Protein AF-A0A0D2ZSP5-F1 (afdb_monomer_lite)

pLDDT: mean 70.82, std 18.37, range [24.28, 92.25]

Foldseek 3Di:
DDDDDDDDDDDDDPPDPPDPPPFPQPFAAWDDDPVCLCVVLCVQAVPVFFADDKDWDWDDPDPFKIKIKIWDFFFDFDDDPDPPDGDRDGDIKIKIWIWGDDPQKTWIWIAIPQRWIWIWIWGNPDPFKIKIKIWIDDPDPPPTKIKIKIWGTDRFKIWIWIAMPQRKTKIKIWGDRGNFKIKIKMWIARNNVRDIKIKIKIWGDDPFKIWIWMDMPQQWTKIKIWGRPDPFKIKIWIWIARRVVRDIKIKIWMWGHDPFKIKIWMQIPQQKIKIWIWGHPDDRDIDIDIDIDRPPPVPPPDPDPPPDPDPPDDDDPVLVVLLVVLLVVLLVLLLLLLLLLLLLLLLCLLALVLSLVLVVCLLVVLPDDCPQLSSVLSVVLVLVSCVPQRVVPPRPHDPPDPDPSSVLSVVCSVLSSVLSVLSSVSLVCSVVVHDDDVVSVVVSVVSSVVSVVSSVVCVVVSVVSPDDSVVSSVVSSVSSVVSPDPDDDDPDDDPVSVCVSCVVVVVVVVVVVVVVVVVVVPDDD

Secondary structure (DSSP, 8-state):
------------------------TTSPPPPPPGGGTTHHHHHHH-----SSEEEEEEEEEETTEEEEEEEEEEEEEE--SSTT--EEEEEEEEEEEEEEEETTEEEEEEEETTS-EEEEEEEEEETTEEEEEEEEE-SSTT--EEEEEEEEE-SSEEEEEEEETTTEEEEEEEEEEETTEEEEEEEEEETTTTEEEEEEEEEEEETTEEEEEEEETTSEEEEEEEEEEETTEEEEEEEEEETTTTEEEEEEEEEEE-SSEEEEEEEETTSEEEEEEEEEEETTEEEEEEEEEE-----TTS--------------HHHHHHHHHHHHHHHHHHHHHHHHHHHHHHHTTT-HHHHHHHHHHHHHHS-S-TT-HHHHHHHHHHHHHIIIIIGGG-----TT---HHHHHHHHHHHHHHHHHHHHHHHHHHHHTTPPPPHHHHHHHHHHHHHHHHHHHTTHHHHHHTT--HHHHHHHHHHHHHTTT-TT----PPPHHHHHHHHHHHHHHHHHHHHHHHHHHTS---

InterPro domains:
  IPR009568 Protein of unknown function DUF1184 [PF06683] (299-496)
  IPR023614 Porin domain superfamily [G3DSA:2.40.160.10] (19-296)
  IPR027246 Eukaryotic porin/Tom40 [PF01459] (30-293)
  IPR037930 Tom40 [PTHR10802] (17-294)
  IPR037930 Tom40 [cd07305] (28-293)

Sequence (525 aa):
MADLFPPLVTAQIDDKPKVDEKVDYSNLPCPVPYDELHREAYMSLKTDNFEGFRFDFTKGLNQKFALCHSVMMGPTEVPSQSPDTTIKIPTAHYEFGANYADPKLMLVGRVMTDGRTSARVRADLTDKLMMKANAQITNEPHMSSAMFHFDYMGSDYRAQLQFGNSALIGANYIQSVTPRLSLGGEVFWAGGPRKSGIGYAARYETDKMVASGQVASTGLVLMNYVQKVSDKVSLATDFMYNVFSREAVASVGYDYMLRQARVRGKIDSNGVASALLEERLSMGLNFLISAEMTDRVIRHTKRLPQSRCSPFTNGTTDDVSKEKEQKEEAVRLGVELSLFMAEAMFILSDDRRSMTYFCFLTLFKTKMDRRGPAVRRLYRVIQHVYATYIKPKNLVYIDGGKSTQSKLMGTFRQDFVSAIRGLAHIVSTLEIGCLVKPSVFEQYNRELKKLEENLGSVKDVSESFGFAREAIESEILPLWKSLFETNSQVIKLDKTINSELLRPLLNELNKEICARSLASLVIKP

Organism: NCBI:txid109376

Structure (mmCIF, N/CA/C/O backbone):
data_AF-A0A0D2ZSP5-F1
#
_entry.id   AF-A0A0D2ZSP5-F1
#
loop_
_atom_site.group_PDB
_atom_site.id
_atom_site.type_symbol
_atom_site.label_atom_id
_atom_site.label_alt_id
_atom_site.label_comp_id
_atom_site.label_asym_id
_atom_site.label_entity_id
_atom_site.label_seq_id
_atom_site.pdbx_PDB_ins_code
_atom_site.Cartn_x
_atom_site.Cartn_y
_atom_site.Cartn_z
_atom_site.occupancy
_atom_site.B_iso_or_equiv
_atom_site.auth_seq_id
_atom_site.auth_comp_id
_atom_site.auth_asym_id
_atom_site.auth_atom_id
_atom_site.pdbx_PDB_model_num
ATOM 1 N N . MET A 1 1 ? -44.692 -51.203 0.021 1.00 36.28 1 MET A N 1
ATOM 2 C CA . MET A 1 1 ? -43.222 -51.049 0.056 1.00 36.28 1 MET A CA 1
ATOM 3 C C . MET A 1 1 ? -42.798 -50.735 -1.372 1.00 36.28 1 MET A C 1
ATOM 5 O O . MET A 1 1 ? -42.810 -51.644 -2.185 1.00 36.28 1 MET A O 1
ATOM 9 N N . ALA A 1 2 ? -42.887 -49.458 -1.759 1.00 33.12 2 ALA A N 1
ATOM 10 C CA . ALA A 1 2 ? -41.785 -48.473 -1.769 1.00 33.12 2 ALA A CA 1
ATOM 11 C C . ALA A 1 2 ? -40.859 -48.731 -2.982 1.00 33.12 2 ALA A C 1
ATOM 13 O O . ALA A 1 2 ? -40.043 -49.644 -2.933 1.00 33.12 2 ALA A O 1
ATOM 14 N N . ASP A 1 3 ? -41.234 -48.226 -4.165 1.00 29.17 3 ASP A N 1
ATOM 15 C CA . ASP A 1 3 ? -40.850 -46.925 -4.791 1.00 29.17 3 ASP A CA 1
ATOM 16 C C . ASP A 1 3 ? -39.635 -47.120 -5.732 1.00 29.17 3 ASP A C 1
ATOM 18 O O . ASP A 1 3 ? -38.518 -47.300 -5.264 1.00 29.17 3 ASP A O 1
ATOM 22 N N . LEU A 1 4 ? -39.796 -47.413 -7.036 1.00 31.67 4 LEU A N 1
ATOM 23 C CA . LEU A 1 4 ? -40.111 -46.546 -8.203 1.00 31.67 4 LEU A CA 1
ATOM 24 C C . LEU A 1 4 ? -39.096 -45.403 -8.470 1.00 31.67 4 LEU A C 1
ATOM 26 O O . LEU A 1 4 ? -39.174 -44.326 -7.893 1.00 31.67 4 LEU A O 1
ATOM 30 N N . PHE A 1 5 ? -38.178 -45.637 -9.418 1.00 28.05 5 PHE A N 1
ATOM 31 C CA . PHE A 1 5 ? -37.415 -44.625 -10.187 1.00 28.05 5 PHE A CA 1
ATOM 32 C C . PHE A 1 5 ? -38.264 -44.086 -11.374 1.00 28.05 5 PHE A C 1
ATOM 34 O O . PHE A 1 5 ? -39.188 -44.796 -11.775 1.00 28.05 5 PHE A O 1
ATOM 41 N N . PRO A 1 6 ? -37.815 -43.078 -12.167 1.00 42.97 6 PRO A N 1
ATOM 42 C CA . PRO A 1 6 ? -37.436 -41.657 -11.952 1.00 42.97 6 PRO A CA 1
ATOM 43 C C . PRO A 1 6 ? -38.367 -40.724 -12.828 1.00 42.97 6 PRO A C 1
ATOM 45 O O . PRO A 1 6 ? -39.347 -41.273 -13.334 1.00 42.97 6 PRO A O 1
ATOM 48 N N . PRO A 1 7 ? -38.195 -39.379 -13.051 1.00 33.91 7 PRO A N 1
ATOM 49 C CA . PRO A 1 7 ? -37.101 -38.745 -13.833 1.00 33.91 7 PRO A CA 1
ATOM 50 C C . PRO A 1 7 ? -36.731 -37.277 -13.444 1.00 33.91 7 PRO A C 1
ATOM 52 O O . PRO A 1 7 ? -37.321 -36.663 -12.559 1.00 33.91 7 PRO A O 1
ATOM 55 N N . LEU A 1 8 ? -35.733 -36.705 -14.141 1.00 40.09 8 LEU A N 1
ATOM 56 C CA . LEU A 1 8 ? -35.372 -35.276 -14.115 1.00 40.09 8 LEU A CA 1
ATOM 57 C C . LEU A 1 8 ? -36.577 -34.366 -14.420 1.00 40.09 8 LEU A C 1
ATOM 59 O O . LEU A 1 8 ? -37.169 -34.486 -15.492 1.00 40.09 8 LEU A O 1
ATOM 63 N N . VAL A 1 9 ? -36.832 -33.376 -13.556 1.00 28.81 9 VAL A N 1
ATOM 64 C CA . VAL A 1 9 ? -37.633 -32.184 -13.878 1.00 28.81 9 VAL A CA 1
ATOM 65 C C . VAL A 1 9 ? -36.973 -30.938 -13.282 1.00 28.81 9 VAL A C 1
ATOM 67 O O . VAL A 1 9 ? -36.597 -30.888 -12.114 1.00 28.81 9 VAL A O 1
ATOM 70 N N . THR A 1 10 ? -36.830 -29.943 -14.148 1.00 30.73 10 THR A N 1
ATOM 71 C CA . THR A 1 10 ? -36.528 -28.532 -13.910 1.00 30.73 10 THR A CA 1
ATOM 72 C C . THR A 1 10 ? -37.275 -27.950 -12.704 1.00 30.73 10 THR A C 1
ATOM 74 O O . THR A 1 10 ? -38.494 -27.795 -12.744 1.00 30.73 10 THR A O 1
ATOM 77 N N . ALA A 1 11 ? -36.548 -27.560 -11.653 1.00 30.00 11 ALA A N 1
ATOM 78 C CA . ALA A 1 11 ? -37.108 -26.776 -10.555 1.00 30.00 11 ALA A CA 1
ATOM 79 C C . ALA A 1 11 ? -37.061 -25.287 -10.910 1.00 30.00 11 ALA A C 1
ATOM 81 O O . ALA A 1 11 ? -36.000 -24.711 -11.157 1.00 30.00 11 ALA A O 1
ATOM 82 N N . GLN A 1 12 ? -38.255 -24.716 -10.990 1.00 27.61 12 GLN A N 1
ATOM 83 C CA . GLN A 1 12 ? -38.526 -23.329 -11.299 1.00 27.61 12 GLN A CA 1
ATOM 84 C C . GLN A 1 12 ? -37.998 -22.378 -10.222 1.00 27.61 12 GLN A C 1
ATOM 86 O O . GLN A 1 12 ? -37.874 -22.723 -9.048 1.00 27.61 12 GLN A O 1
ATOM 91 N N . ILE A 1 13 ? -37.704 -21.166 -10.681 1.00 33.91 13 ILE A N 1
ATOM 92 C CA . ILE A 1 13 ? -37.432 -19.971 -9.893 1.00 33.91 13 ILE A CA 1
ATOM 93 C C . ILE A 1 13 ? -38.677 -19.685 -9.049 1.00 33.91 13 ILE A C 1
ATOM 95 O O . ILE A 1 13 ? -39.696 -19.245 -9.573 1.00 33.91 13 ILE A O 1
ATOM 99 N N . ASP A 1 14 ? -38.591 -19.978 -7.755 1.00 27.77 14 ASP A N 1
ATOM 100 C CA . ASP A 1 14 ? -39.611 -19.634 -6.769 1.00 27.77 14 ASP A CA 1
ATOM 101 C C . ASP A 1 14 ? -39.258 -18.243 -6.207 1.00 27.77 14 ASP A C 1
ATOM 103 O O . ASP A 1 14 ? -38.556 -18.097 -5.202 1.00 27.77 14 ASP A O 1
ATOM 107 N N . ASP A 1 15 ? -39.690 -17.204 -6.928 1.00 34.50 15 ASP A N 1
ATOM 108 C CA . ASP A 1 15 ? -39.727 -15.817 -6.458 1.00 34.50 15 ASP A CA 1
ATOM 109 C C . ASP A 1 15 ? -40.765 -15.713 -5.328 1.00 34.50 15 ASP A C 1
ATOM 111 O O . ASP A 1 15 ? -41.948 -15.442 -5.543 1.00 34.50 15 ASP A O 1
ATOM 115 N N . LYS A 1 16 ? -40.321 -15.933 -4.086 1.00 29.11 16 LYS A N 1
ATOM 116 C CA . LYS A 1 16 ? -41.028 -15.453 -2.893 1.00 29.11 16 LYS A CA 1
ATOM 117 C C . LYS A 1 16 ? -40.314 -14.213 -2.358 1.00 29.11 16 LYS A C 1
ATOM 119 O O . LYS A 1 16 ? -39.127 -14.302 -2.030 1.00 29.11 16 LYS A O 1
ATOM 124 N N . PRO A 1 17 ? -41.004 -13.064 -2.223 1.00 30.95 17 PRO A N 1
ATOM 125 C CA . PRO A 1 17 ? -40.423 -11.894 -1.586 1.00 30.95 17 PRO A CA 1
ATOM 126 C C . PRO A 1 17 ? -40.100 -12.270 -0.139 1.00 30.95 17 PRO A C 1
ATOM 128 O O . PRO A 1 17 ? -40.965 -12.761 0.589 1.00 30.95 17 PRO A O 1
ATOM 131 N N . LYS A 1 18 ? -38.839 -12.086 0.266 1.00 34.25 18 LYS A N 1
ATOM 132 C CA . LYS A 1 18 ? -38.437 -12.178 1.672 1.00 34.25 18 LYS A CA 1
ATOM 133 C C . LYS A 1 18 ? -39.264 -11.153 2.440 1.00 34.25 18 LYS A C 1
ATOM 135 O O . LYS A 1 18 ? -38.997 -9.962 2.356 1.00 34.25 18 LYS A O 1
ATOM 140 N N . VAL A 1 19 ? -40.296 -11.646 3.117 1.00 33.34 19 VAL A N 1
ATOM 141 C CA . VAL A 1 19 ? -41.066 -10.917 4.119 1.00 33.34 19 VAL A CA 1
ATOM 142 C C . VAL A 1 19 ? -40.062 -10.317 5.094 1.00 33.34 19 VAL A C 1
ATOM 144 O O . VAL A 1 19 ? -39.228 -11.048 5.629 1.00 33.34 19 VAL A O 1
ATOM 147 N N . ASP A 1 20 ? -40.115 -8.996 5.253 1.00 42.25 20 ASP A N 1
ATOM 148 C CA . ASP A 1 20 ? -39.301 -8.233 6.189 1.00 42.25 20 ASP A CA 1
ATOM 149 C C . ASP A 1 20 ? -39.446 -8.826 7.594 1.00 42.25 20 ASP A C 1
ATOM 151 O O . ASP A 1 20 ? -40.430 -8.601 8.303 1.00 42.25 20 ASP A O 1
ATOM 155 N N . GLU A 1 21 ? -38.459 -9.628 7.988 1.00 41.91 21 GLU A N 1
ATOM 156 C CA . GLU A 1 21 ? -38.293 -10.077 9.358 1.00 41.91 21 GLU A CA 1
ATOM 157 C C . GLU A 1 21 ? -38.084 -8.810 10.191 1.00 41.91 21 GLU A C 1
ATOM 159 O O . GLU A 1 21 ? -37.123 -8.065 9.984 1.00 41.91 21 GLU A O 1
ATOM 164 N N . LYS A 1 22 ? -39.055 -8.501 11.056 1.00 41.12 22 LYS A N 1
ATOM 165 C CA . LYS A 1 22 ? -39.057 -7.315 11.911 1.00 41.12 22 LYS A CA 1
ATOM 166 C C . LYS A 1 22 ? -37.753 -7.308 12.704 1.00 41.12 22 LYS A C 1
ATOM 168 O O . LYS A 1 22 ? -37.600 -8.087 13.638 1.00 41.12 22 LYS A O 1
ATOM 173 N N . VAL A 1 23 ? -36.818 -6.465 12.274 1.00 48.53 23 VAL A N 1
ATOM 174 C CA . VAL A 1 23 ? -35.467 -6.377 12.824 1.00 48.53 23 VAL A CA 1
ATOM 175 C C . VAL A 1 23 ? -35.567 -6.183 14.333 1.00 48.53 23 VAL A C 1
ATOM 177 O O . VAL A 1 23 ? -36.118 -5.181 14.794 1.00 48.53 23 VAL A O 1
ATOM 180 N N . ASP A 1 24 ? -35.064 -7.147 15.101 1.00 50.94 24 ASP A N 1
ATOM 181 C CA . ASP A 1 24 ? -34.959 -7.000 16.547 1.00 50.94 24 ASP A CA 1
ATOM 182 C C . ASP A 1 24 ? -33.789 -6.058 16.848 1.00 50.94 24 ASP A C 1
ATOM 184 O O . ASP A 1 24 ? -32.620 -6.444 16.841 1.00 50.94 24 ASP A O 1
ATOM 188 N N . TYR A 1 25 ? -34.114 -4.783 17.063 1.00 56.56 25 TYR A N 1
ATOM 189 C CA . TYR A 1 25 ? -33.151 -3.725 17.384 1.00 56.56 25 TYR A CA 1
ATOM 190 C C . TYR A 1 25 ? -32.415 -3.953 18.716 1.00 56.56 25 TYR A C 1
ATOM 192 O O . TYR A 1 25 ? -31.503 -3.196 19.036 1.00 56.56 25 TYR A O 1
ATOM 200 N N . SER A 1 26 ? -32.809 -4.972 19.488 1.00 54.91 26 SER A N 1
ATOM 201 C CA . SER A 1 26 ? -32.257 -5.291 20.808 1.00 54.91 26 SER A CA 1
ATOM 202 C C . SER A 1 26 ? -31.125 -6.324 20.766 1.00 54.91 26 SER A C 1
ATOM 204 O O . SER A 1 26 ? -30.553 -6.629 21.810 1.00 54.91 26 SER A O 1
ATOM 206 N N . ASN A 1 27 ? -30.841 -6.914 19.599 1.00 58.00 27 ASN A N 1
ATOM 207 C CA . ASN A 1 27 ? -29.844 -7.976 19.459 1.00 58.00 27 ASN A CA 1
ATOM 208 C C . ASN A 1 27 ? -29.066 -7.822 18.145 1.00 58.00 27 ASN A C 1
ATOM 210 O O . ASN A 1 27 ? -29.133 -8.662 17.242 1.00 58.00 27 ASN A O 1
ATOM 214 N N . LEU A 1 28 ? -28.373 -6.691 18.007 1.00 67.81 28 LEU A N 1
ATOM 215 C CA . LEU A 1 28 ? -27.575 -6.397 16.825 1.00 67.81 28 LEU A CA 1
ATOM 216 C C . LEU A 1 28 ? -26.165 -6.980 16.991 1.00 67.81 28 LEU A C 1
ATOM 218 O O . LEU A 1 28 ? -25.606 -6.978 18.087 1.00 67.81 28 LEU A O 1
ATOM 222 N N . PRO A 1 29 ? -25.546 -7.488 15.912 1.00 67.88 29 PRO A N 1
ATOM 223 C CA . PRO A 1 29 ? -24.182 -7.983 15.994 1.00 67.88 29 PRO A CA 1
ATOM 224 C C . PRO A 1 29 ? -23.231 -6.841 16.369 1.00 67.88 29 PRO A C 1
ATOM 226 O O . PRO A 1 29 ? -23.340 -5.725 15.847 1.00 67.88 29 PRO A O 1
ATOM 229 N N . CYS A 1 30 ? -22.272 -7.131 17.252 1.00 63.00 30 CYS A N 1
ATOM 230 C CA . CYS A 1 30 ? -21.290 -6.142 17.676 1.00 63.00 30 CYS A CA 1
ATOM 231 C C . CYS A 1 30 ? -20.516 -5.598 16.460 1.00 63.00 30 CYS A C 1
ATOM 233 O O . CYS A 1 30 ? -19.915 -6.389 15.723 1.00 63.00 30 CYS A O 1
ATOM 235 N N . PRO A 1 31 ? -20.447 -4.270 16.272 1.00 69.62 31 PRO A N 1
ATOM 236 C CA . PRO A 1 31 ? -19.745 -3.686 15.136 1.00 69.62 31 PRO A CA 1
ATOM 237 C C . PRO A 1 31 ? -18.224 -3.907 15.214 1.00 69.62 31 PRO A C 1
ATOM 239 O O . PRO A 1 31 ? -17.638 -4.054 16.289 1.00 69.62 31 PRO A O 1
ATOM 242 N N . VAL A 1 32 ? -17.563 -3.890 14.054 1.00 74.12 32 VAL A N 1
ATOM 243 C CA . VAL A 1 32 ? -16.093 -3.870 13.914 1.00 74.12 32 VAL A CA 1
ATOM 244 C C . VAL A 1 32 ? -15.526 -2.636 14.646 1.00 74.12 32 VAL A C 1
ATOM 246 O O . VAL A 1 32 ? -16.194 -1.601 14.674 1.00 74.12 32 VAL A O 1
ATOM 249 N N . PRO A 1 33 ? -14.343 -2.713 15.300 1.00 66.50 33 PRO A N 1
ATOM 250 C CA . PRO A 1 33 ? -13.791 -1.548 15.986 1.00 66.50 33 PRO A CA 1
ATOM 251 C C . PRO A 1 33 ? -13.540 -0.405 14.997 1.00 66.50 33 PRO A C 1
ATOM 253 O O . PRO A 1 33 ? -13.228 -0.649 13.832 1.00 66.50 33 PRO A O 1
ATOM 256 N N . TYR A 1 34 ? -13.642 0.836 15.476 1.00 65.06 34 TYR A N 1
ATOM 257 C CA . TYR A 1 34 ? -13.531 2.037 14.643 1.00 65.06 34 TYR A CA 1
ATOM 258 C C . TYR A 1 34 ? -12.224 2.076 13.827 1.00 65.06 34 TYR A C 1
ATOM 260 O O . TYR A 1 34 ? -12.256 2.318 12.625 1.00 65.06 34 TYR A O 1
ATOM 268 N N . ASP A 1 35 ? -11.092 1.715 14.440 1.00 67.00 35 ASP A N 1
ATOM 269 C CA . ASP A 1 35 ? -9.782 1.644 13.768 1.00 67.00 35 ASP A CA 1
ATOM 270 C C . ASP A 1 35 ? -9.728 0.614 12.625 1.00 67.00 35 ASP A C 1
ATOM 272 O O . ASP A 1 35 ? -8.896 0.702 11.722 1.00 67.00 35 ASP A O 1
ATOM 276 N N . GLU A 1 36 ? -10.598 -0.395 12.658 1.00 70.62 36 GLU A N 1
ATOM 277 C CA . GLU A 1 36 ? -10.650 -1.450 11.649 1.00 70.62 36 GLU A CA 1
ATOM 278 C C . GLU A 1 36 ? -11.743 -1.212 10.602 1.00 70.62 36 GLU A C 1
ATOM 280 O O . GLU A 1 36 ? -11.944 -2.053 9.724 1.00 70.62 36 GLU A O 1
ATOM 285 N N . LEU A 1 37 ? -12.405 -0.051 10.630 1.00 72.00 37 LEU A N 1
ATOM 286 C CA . LEU A 1 37 ? -13.427 0.325 9.657 1.00 72.00 37 LEU A CA 1
ATOM 287 C C . LEU A 1 37 ? -12.932 0.165 8.217 1.00 72.00 37 LEU A C 1
ATOM 289 O O . LEU A 1 37 ? -13.625 -0.408 7.378 1.00 72.00 37 LEU A O 1
ATOM 293 N N . HIS A 1 38 ? -11.707 0.623 7.967 1.00 74.50 38 HIS A N 1
ATOM 294 C CA . HIS A 1 38 ? -11.054 0.564 6.661 1.00 74.50 38 HIS A CA 1
ATOM 295 C C . HIS A 1 38 ? -10.126 -0.637 6.519 1.00 74.50 38 HIS A C 1
ATOM 297 O O . HIS A 1 38 ? -9.489 -0.784 5.483 1.00 74.50 38 HIS A O 1
ATOM 303 N N . ARG A 1 39 ? -10.028 -1.516 7.527 1.00 75.69 39 ARG A N 1
ATOM 304 C CA . ARG A 1 39 ? -9.076 -2.637 7.528 1.00 75.69 39 ARG A CA 1
ATOM 305 C C . ARG A 1 39 ? -9.278 -3.550 6.331 1.00 75.69 39 ARG A C 1
ATOM 307 O O . ARG A 1 39 ? -8.298 -4.020 5.781 1.00 75.69 39 ARG A O 1
ATOM 314 N N . GLU A 1 40 ? -10.507 -3.815 5.914 1.00 71.31 40 GLU A N 1
ATOM 315 C CA . GLU A 1 40 ? -10.770 -4.719 4.787 1.00 71.31 40 GLU A CA 1
ATOM 316 C C . GLU A 1 40 ? -10.335 -4.127 3.448 1.00 71.31 40 GLU A C 1
ATOM 318 O O . GLU A 1 40 ? -9.673 -4.805 2.656 1.00 71.31 40 GLU A O 1
ATOM 323 N N . ALA A 1 41 ? -10.639 -2.845 3.233 1.00 66.62 41 ALA A N 1
ATOM 324 C CA . ALA A 1 41 ? -10.154 -2.105 2.078 1.00 66.62 41 ALA A CA 1
ATOM 325 C C . ALA A 1 41 ? -8.627 -2.017 2.122 1.00 66.62 41 ALA A C 1
ATOM 327 O O . ALA A 1 41 ? -7.957 -2.433 1.185 1.00 66.62 41 ALA A O 1
ATOM 328 N N . TYR A 1 42 ? -8.056 -1.621 3.257 1.00 74.50 42 TYR A N 1
ATOM 329 C CA . TYR A 1 42 ? -6.617 -1.491 3.446 1.00 74.50 42 TYR A CA 1
ATOM 330 C C . TYR A 1 42 ? -5.866 -2.826 3.331 1.00 74.50 42 TYR A C 1
ATOM 332 O O . TYR A 1 42 ? -4.784 -2.866 2.769 1.00 74.50 42 TYR A O 1
ATOM 340 N N . MET A 1 43 ? -6.425 -3.947 3.786 1.00 66.38 43 MET A N 1
ATOM 341 C CA . MET A 1 43 ? -5.814 -5.277 3.626 1.00 66.38 43 MET A CA 1
ATOM 342 C C . MET A 1 43 ? -5.829 -5.755 2.169 1.00 66.38 43 MET A C 1
ATOM 344 O O . MET A 1 43 ? -4.987 -6.572 1.797 1.00 66.38 43 MET A O 1
ATOM 348 N N . SER A 1 44 ? -6.772 -5.260 1.363 1.00 63.75 44 SER A N 1
ATOM 349 C CA . SER A 1 44 ? -6.877 -5.580 -0.066 1.00 63.75 44 SER A CA 1
ATOM 350 C C . SER A 1 44 ? -6.036 -4.627 -0.927 1.00 63.75 44 SER A C 1
ATOM 352 O O . SER A 1 44 ? -5.407 -5.055 -1.889 1.00 63.75 44 SER A O 1
ATOM 354 N N . LEU A 1 45 ? -5.994 -3.340 -0.563 1.00 63.06 45 LEU A N 1
ATOM 355 C CA . LEU A 1 45 ? -5.349 -2.262 -1.319 1.00 63.06 45 LEU A CA 1
ATOM 356 C C . LEU A 1 45 ? -3.917 -1.966 -0.877 1.00 63.06 45 LEU A C 1
ATOM 358 O O . LEU A 1 45 ? -3.115 -1.536 -1.708 1.00 63.06 45 LEU A O 1
ATOM 362 N N . LYS A 1 46 ? -3.555 -2.161 0.400 1.00 64.44 46 LYS A N 1
ATOM 363 C CA . LYS A 1 46 ? -2.186 -1.914 0.856 1.00 64.44 46 LYS A CA 1
ATOM 364 C C . LYS A 1 46 ? -1.280 -3.006 0.309 1.00 64.44 46 LYS A C 1
ATOM 366 O O . LYS A 1 46 ? -1.057 -4.068 0.891 1.00 64.44 46 LYS A O 1
ATOM 371 N N . THR A 1 47 ? -0.754 -2.696 -0.858 1.00 59.53 47 THR A N 1
ATOM 372 C CA . THR A 1 47 ? 0.383 -3.372 -1.435 1.00 59.53 47 THR A CA 1
ATOM 373 C C . THR A 1 47 ? 1.557 -2.896 -0.582 1.00 59.53 47 THR A C 1
ATOM 375 O O . THR A 1 47 ? 1.933 -1.728 -0.650 1.00 59.53 47 THR A O 1
ATOM 378 N N . ASP A 1 48 ? 1.995 -3.723 0.373 1.00 67.88 48 ASP A N 1
ATOM 379 C CA . ASP A 1 48 ? 3.110 -3.415 1.283 1.00 67.88 48 ASP A CA 1
ATOM 380 C C . ASP A 1 48 ? 4.407 -3.498 0.459 1.00 67.88 48 ASP A C 1
ATOM 382 O O . ASP A 1 48 ? 5.185 -4.450 0.553 1.00 67.88 48 ASP A O 1
ATOM 386 N N . ASN A 1 49 ? 4.546 -2.545 -0.465 1.00 72.62 49 ASN A N 1
ATOM 387 C CA . ASN A 1 49 ? 5.645 -2.462 -1.402 1.00 72.62 49 ASN A CA 1
ATOM 388 C C . ASN A 1 49 ? 6.927 -2.253 -0.614 1.00 72.62 49 ASN A C 1
ATOM 390 O O . ASN A 1 49 ? 6.986 -1.434 0.303 1.00 72.62 49 ASN A O 1
ATOM 394 N N . PHE A 1 50 ? 7.962 -2.982 -0.995 1.00 77.12 50 PHE A N 1
ATOM 395 C CA . PHE A 1 50 ? 9.290 -2.795 -0.442 1.00 77.12 50 PHE A CA 1
ATOM 396 C C . PHE A 1 50 ? 10.278 -2.590 -1.583 1.00 77.12 50 PHE A C 1
ATOM 398 O O . PHE A 1 50 ? 10.184 -3.226 -2.634 1.00 77.12 50 PHE A O 1
ATOM 405 N N . GLU A 1 51 ? 11.216 -1.676 -1.363 1.00 79.50 51 GLU A N 1
ATOM 406 C CA . GLU A 1 51 ? 12.353 -1.445 -2.245 1.00 79.50 51 GLU A CA 1
ATOM 407 C C . GLU A 1 51 ? 13.570 -2.160 -1.652 1.00 79.50 51 GLU A C 1
ATOM 409 O O . GLU A 1 51 ? 13.918 -1.957 -0.488 1.00 79.50 51 GLU A O 1
ATOM 414 N N . GLY A 1 52 ? 14.210 -3.010 -2.454 1.00 84.56 52 GLY A N 1
ATOM 415 C CA . GLY A 1 52 ? 15.377 -3.786 -2.045 1.00 84.56 52 GLY A CA 1
ATOM 416 C C . GLY A 1 52 ? 15.047 -5.214 -1.609 1.00 84.56 52 GLY A C 1
ATOM 417 O O . GLY A 1 52 ? 14.104 -5.831 -2.105 1.00 84.56 52 GLY A O 1
ATOM 418 N N . PHE A 1 53 ? 15.876 -5.775 -0.732 1.00 84.56 53 PHE A N 1
ATOM 419 C CA . PHE A 1 53 ? 15.801 -7.171 -0.312 1.00 84.56 53 PHE A CA 1
ATOM 420 C C . PHE A 1 53 ? 15.387 -7.274 1.155 1.00 84.56 53 PHE A C 1
ATOM 422 O O . PHE A 1 53 ? 16.042 -6.719 2.036 1.00 84.56 53 PHE A O 1
ATOM 429 N N . ARG A 1 54 ? 14.310 -8.015 1.424 1.00 86.50 54 ARG A N 1
ATOM 430 C CA . ARG A 1 54 ? 13.832 -8.312 2.774 1.00 86.50 54 ARG A CA 1
ATOM 431 C C . ARG A 1 54 ? 13.867 -9.813 3.009 1.00 86.50 54 ARG A C 1
ATOM 433 O O . ARG A 1 54 ? 13.298 -10.575 2.230 1.00 86.50 54 ARG A O 1
ATOM 440 N N . PHE A 1 55 ? 14.492 -10.221 4.102 1.00 88.81 55 PHE A N 1
ATOM 441 C CA . PHE A 1 55 ? 14.544 -11.606 4.535 1.00 88.81 55 PHE A CA 1
ATOM 442 C C . PHE A 1 55 ? 14.031 -11.726 5.967 1.00 88.81 55 PHE A C 1
ATOM 444 O O . PHE A 1 55 ? 14.698 -11.298 6.907 1.00 88.81 55 PHE A O 1
ATOM 451 N N . ASP A 1 56 ? 12.858 -12.339 6.116 1.00 88.88 56 ASP A N 1
ATOM 452 C CA . ASP A 1 56 ? 12.224 -12.574 7.409 1.00 88.88 56 ASP A CA 1
ATOM 453 C C . ASP A 1 56 ? 12.336 -14.057 7.775 1.00 88.88 56 ASP A C 1
ATOM 455 O O . ASP A 1 56 ? 11.734 -14.926 7.143 1.00 88.88 56 ASP A O 1
ATOM 459 N N . PHE A 1 57 ? 13.073 -14.355 8.838 1.00 89.00 57 PHE A N 1
ATOM 460 C CA . PHE A 1 57 ? 13.190 -15.684 9.414 1.00 89.00 57 PHE A CA 1
ATOM 461 C C . PHE A 1 57 ? 12.447 -15.745 10.747 1.00 89.00 57 PHE A C 1
ATOM 463 O O . PHE A 1 57 ? 12.874 -15.160 11.740 1.00 89.00 57 PHE A O 1
ATOM 470 N N . THR A 1 58 ? 11.333 -16.477 10.787 1.00 89.06 58 THR A N 1
ATOM 471 C CA . THR A 1 58 ? 10.569 -16.692 12.023 1.00 89.06 58 THR A CA 1
ATOM 472 C C . THR A 1 58 ? 10.735 -18.127 12.507 1.00 89.06 58 THR A C 1
ATOM 474 O O . THR A 1 58 ? 10.323 -19.069 11.834 1.00 89.06 58 THR A O 1
ATOM 477 N N . LYS A 1 59 ? 11.302 -18.302 13.702 1.00 89.75 59 LYS A N 1
ATOM 478 C CA . LYS A 1 59 ? 11.454 -19.593 14.372 1.00 89.75 59 LYS A CA 1
ATOM 479 C C . LYS A 1 59 ? 10.492 -19.687 15.552 1.00 89.75 59 LYS A C 1
ATOM 481 O O . LYS A 1 59 ? 10.666 -19.007 16.563 1.00 89.75 59 LYS A O 1
ATOM 486 N N . GLY A 1 60 ? 9.499 -20.566 15.443 1.00 88.88 60 GLY A N 1
ATOM 487 C CA . GLY A 1 60 ? 8.667 -20.966 16.578 1.00 88.88 60 GLY A CA 1
ATOM 488 C C . GLY A 1 60 ? 9.473 -21.847 17.529 1.00 88.88 60 GLY A C 1
ATOM 489 O O . GLY A 1 60 ? 9.881 -22.940 17.148 1.00 88.88 60 GLY A O 1
ATOM 490 N N . LEU A 1 61 ? 9.736 -21.369 18.744 1.00 84.44 61 LEU A N 1
ATOM 491 C CA . LEU A 1 61 ? 10.371 -22.174 19.794 1.00 84.44 61 LEU A CA 1
ATOM 492 C C . LEU A 1 61 ? 9.327 -22.966 20.577 1.00 84.44 61 LEU A C 1
ATOM 494 O O . LEU A 1 61 ? 9.565 -24.103 20.966 1.00 84.44 61 LEU A O 1
ATOM 498 N N . ASN A 1 62 ? 8.167 -22.353 20.797 1.00 87.25 62 ASN A N 1
ATOM 499 C CA . ASN A 1 62 ? 7.017 -22.969 21.435 1.00 87.25 62 ASN A CA 1
ATOM 500 C C . ASN A 1 62 ? 5.744 -22.522 20.701 1.00 87.25 62 ASN A C 1
ATOM 502 O O . ASN A 1 62 ? 5.765 -21.518 19.991 1.00 87.25 62 ASN A O 1
ATOM 506 N N . GLN A 1 63 ? 4.614 -23.202 20.903 1.00 83.31 63 GLN A N 1
ATOM 507 C CA . GLN A 1 63 ? 3.342 -22.840 20.259 1.00 83.31 63 GLN A CA 1
ATOM 508 C C . GLN A 1 63 ? 2.919 -21.390 20.558 1.00 83.31 63 GLN A C 1
ATOM 510 O O . GLN A 1 63 ? 2.262 -20.750 19.743 1.00 83.31 63 GLN A O 1
ATOM 515 N N . LYS A 1 64 ? 3.341 -20.868 21.715 1.00 87.31 64 LYS A N 1
ATOM 516 C CA . LYS A 1 64 ? 3.085 -19.495 22.161 1.00 87.31 64 LYS A CA 1
ATOM 517 C C . LYS A 1 64 ? 4.244 -18.534 21.919 1.00 87.31 64 LYS A C 1
ATOM 519 O O . LYS A 1 64 ? 4.061 -17.338 22.083 1.00 87.31 64 LYS A O 1
ATOM 524 N N . PHE A 1 65 ? 5.444 -19.015 21.593 1.00 89.44 65 PHE A N 1
ATOM 525 C CA . PHE A 1 65 ? 6.637 -18.167 21.535 1.00 89.44 65 PHE A CA 1
ATOM 526 C C . PHE A 1 65 ? 7.394 -18.349 20.224 1.00 89.44 65 PHE A C 1
ATOM 528 O O . PHE A 1 65 ? 7.884 -19.440 19.918 1.00 89.44 65 PHE A O 1
ATOM 535 N N . ALA A 1 66 ? 7.525 -17.258 19.475 1.00 89.00 66 ALA A N 1
ATOM 536 C CA . ALA A 1 66 ? 8.235 -17.211 18.209 1.00 89.00 66 ALA A CA 1
ATOM 537 C C . ALA A 1 66 ? 9.262 -16.078 18.204 1.00 89.00 66 ALA A C 1
ATOM 539 O O . ALA A 1 66 ? 8.965 -14.947 18.585 1.00 89.00 66 ALA A O 1
ATOM 540 N N . LEU A 1 67 ? 10.464 -16.385 17.730 1.00 91.81 67 LEU A N 1
ATOM 541 C CA . LEU A 1 67 ? 11.504 -15.401 17.457 1.00 91.81 67 LEU A CA 1
ATOM 542 C C . LEU A 1 67 ? 11.483 -15.050 15.974 1.00 91.81 67 LEU A C 1
ATOM 544 O O . LEU A 1 67 ? 11.338 -15.932 15.133 1.00 91.81 67 LEU A O 1
ATOM 548 N N . CYS A 1 68 ? 11.631 -13.774 15.658 1.00 89.19 68 CYS A N 1
ATOM 549 C CA . CYS A 1 68 ? 11.648 -13.237 14.308 1.00 89.19 68 CYS A CA 1
ATOM 550 C C . CYS A 1 68 ? 12.969 -12.503 14.083 1.00 89.19 68 CYS A C 1
ATOM 552 O O . CYS A 1 68 ? 13.343 -11.629 14.853 1.00 89.19 68 CYS A O 1
ATOM 554 N N . HIS A 1 69 ? 13.664 -12.845 13.013 1.00 91.25 69 HIS A N 1
ATOM 555 C CA . HIS A 1 69 ? 14.875 -12.192 12.548 1.00 91.25 69 HIS A CA 1
ATOM 556 C C . HIS A 1 69 ? 14.553 -11.598 11.181 1.00 91.25 69 HIS A C 1
ATOM 558 O O . HIS A 1 69 ? 14.342 -12.343 10.233 1.00 91.25 69 HIS A O 1
ATOM 564 N N . SER A 1 70 ? 14.458 -10.279 11.086 1.00 87.94 70 SER A N 1
ATOM 565 C CA . SER A 1 70 ? 14.159 -9.570 9.842 1.00 87.94 70 SER A CA 1
ATOM 566 C C . SER A 1 70 ? 15.404 -8.807 9.406 1.00 87.94 70 SER A C 1
ATOM 568 O O . SER A 1 70 ? 15.932 -7.980 10.145 1.00 87.94 70 SER A O 1
ATOM 570 N N . VAL A 1 71 ? 15.916 -9.120 8.221 1.00 88.94 71 VAL A N 1
ATOM 571 C CA . VAL A 1 71 ? 16.993 -8.373 7.569 1.00 88.94 71 VAL A CA 1
ATOM 572 C C . VAL A 1 71 ? 16.353 -7.568 6.451 1.00 88.94 71 VAL A C 1
ATOM 574 O O . VAL A 1 71 ? 15.841 -8.140 5.490 1.00 88.94 71 VAL A O 1
ATOM 577 N N . MET A 1 72 ? 16.389 -6.245 6.564 1.00 82.75 72 MET A N 1
ATOM 578 C CA . MET A 1 72 ? 15.895 -5.330 5.541 1.00 82.75 72 MET A CA 1
ATOM 579 C C . MET A 1 72 ? 17.069 -4.577 4.926 1.00 82.75 72 MET A C 1
ATOM 581 O O . MET A 1 72 ? 17.762 -3.817 5.598 1.00 82.75 72 MET A O 1
ATOM 585 N N . MET A 1 73 ? 17.286 -4.791 3.634 1.00 81.75 73 MET A N 1
ATOM 586 C CA . MET A 1 73 ? 18.233 -4.055 2.807 1.00 81.75 73 MET A CA 1
ATOM 587 C C . MET A 1 73 ? 17.434 -3.190 1.842 1.00 81.75 73 MET A C 1
ATOM 589 O O . MET A 1 73 ? 16.970 -3.681 0.817 1.00 81.75 73 MET A O 1
ATOM 593 N N . GLY A 1 74 ? 17.261 -1.915 2.172 1.00 72.25 74 GLY A N 1
ATOM 594 C CA . GLY A 1 74 ? 16.489 -0.977 1.363 1.00 72.25 74 GLY A CA 1
ATOM 595 C C . GLY A 1 74 ? 16.920 0.462 1.635 1.00 72.25 74 GLY A C 1
ATOM 596 O O . GLY A 1 74 ? 17.522 0.740 2.672 1.00 72.25 74 GLY A O 1
ATOM 597 N N . PRO A 1 75 ? 16.674 1.396 0.709 1.00 65.75 75 PRO A N 1
ATOM 598 C CA . PRO A 1 75 ? 16.955 2.796 0.971 1.00 65.75 75 PRO A CA 1
ATOM 599 C C . PRO A 1 75 ? 16.006 3.318 2.055 1.00 65.75 75 PRO A C 1
ATOM 601 O O . PRO A 1 75 ? 14.789 3.232 1.905 1.00 65.75 75 PRO A O 1
ATOM 604 N N . THR A 1 76 ? 16.544 3.888 3.133 1.00 61.34 76 THR A N 1
ATOM 605 C CA . THR A 1 76 ? 15.718 4.642 4.086 1.00 61.34 76 THR A CA 1
ATOM 606 C C . THR A 1 76 ? 15.618 6.081 3.604 1.00 61.34 76 THR A C 1
ATOM 608 O O . THR A 1 76 ? 16.632 6.758 3.417 1.00 61.34 76 THR A O 1
ATOM 611 N N . GLU A 1 77 ? 14.392 6.552 3.386 1.00 54.09 77 GLU A N 1
ATOM 612 C CA . GLU A 1 77 ? 14.135 7.945 3.036 1.00 54.09 77 GLU A CA 1
ATOM 613 C C . GLU A 1 77 ? 14.249 8.808 4.295 1.00 54.09 77 GLU A C 1
ATOM 615 O O . GLU A 1 77 ? 13.379 8.794 5.165 1.00 54.09 77 GLU A O 1
ATOM 620 N N . VAL A 1 78 ? 15.346 9.557 4.412 1.00 53.81 78 VAL A N 1
ATOM 621 C CA . VAL A 1 78 ? 15.454 10.605 5.432 1.00 53.81 78 VAL A CA 1
ATOM 622 C C . VAL A 1 78 ? 14.850 11.878 4.833 1.00 53.81 78 VAL A C 1
ATOM 624 O O . VAL A 1 78 ? 15.315 12.323 3.776 1.00 53.81 78 VAL A O 1
ATOM 627 N N . PRO A 1 79 ? 13.820 12.482 5.455 1.00 45.06 79 PRO A N 1
ATOM 628 C CA . PRO A 1 79 ? 13.257 13.729 4.957 1.00 45.06 79 PRO A CA 1
ATOM 629 C C . PRO A 1 79 ? 14.315 14.840 5.051 1.00 45.06 79 PRO A C 1
ATOM 631 O O . PRO A 1 79 ? 14.746 15.210 6.142 1.00 45.06 79 PRO A O 1
ATOM 634 N N . SER A 1 80 ? 14.759 15.366 3.904 1.00 37.25 80 SER A N 1
ATOM 635 C CA . SER A 1 80 ? 15.591 16.573 3.854 1.00 37.25 80 SER A CA 1
ATOM 636 C C . SER A 1 80 ? 14.706 17.822 3.950 1.00 37.25 80 SER A C 1
ATOM 638 O O . SER A 1 80 ? 13.522 17.787 3.622 1.00 37.25 80 SER A O 1
ATOM 640 N N . GLN A 1 81 ? 15.272 18.952 4.380 1.00 50.00 81 GLN A N 1
ATOM 641 C CA . GLN A 1 81 ? 14.567 20.233 4.573 1.00 50.00 81 GLN A CA 1
ATOM 642 C C . GLN A 1 81 ? 14.012 20.867 3.272 1.00 50.00 81 GLN A C 1
ATOM 644 O O . GLN A 1 81 ? 13.496 21.982 3.300 1.00 50.00 81 GLN A O 1
ATOM 649 N N . SER A 1 82 ? 14.091 20.170 2.135 1.00 40.41 82 SER A N 1
ATOM 650 C CA . SER A 1 82 ? 13.546 20.590 0.843 1.00 40.41 82 SER A CA 1
ATOM 651 C C . SER A 1 82 ? 12.595 19.514 0.293 1.00 40.41 82 SER A C 1
ATOM 653 O O . SER A 1 82 ? 12.993 18.350 0.234 1.00 40.41 82 SER A O 1
ATOM 655 N N . PRO A 1 83 ? 11.370 19.865 -0.148 1.00 51.31 83 PRO A N 1
ATOM 656 C CA . PRO A 1 83 ? 10.379 18.896 -0.634 1.00 51.31 83 PRO A CA 1
ATOM 657 C C . PRO A 1 83 ? 10.760 18.169 -1.941 1.00 51.31 83 PRO A C 1
ATOM 659 O O . PRO A 1 83 ? 10.044 17.252 -2.330 1.00 51.31 83 PRO A O 1
ATOM 662 N N . ASP A 1 84 ? 11.881 18.527 -2.584 1.00 41.81 84 ASP A N 1
ATOM 663 C CA . ASP A 1 84 ? 12.309 17.981 -3.884 1.00 41.81 84 ASP A CA 1
ATOM 664 C C . ASP A 1 84 ? 13.585 17.112 -3.842 1.00 41.81 84 ASP A C 1
ATOM 666 O O . ASP A 1 84 ? 13.985 16.575 -4.875 1.00 41.81 84 ASP A O 1
ATOM 670 N N . THR A 1 85 ? 14.224 16.915 -2.678 1.00 38.81 85 THR A N 1
ATOM 671 C CA . THR A 1 85 ? 15.447 16.088 -2.582 1.00 38.81 85 THR A CA 1
ATOM 672 C C . THR A 1 85 ? 15.303 15.016 -1.503 1.00 38.81 85 THR A C 1
ATOM 674 O O . THR A 1 85 ? 15.724 15.198 -0.359 1.00 38.81 85 THR A O 1
ATOM 677 N N . THR A 1 86 ? 14.693 13.879 -1.840 1.00 45.56 86 THR A N 1
ATOM 678 C CA . THR A 1 86 ? 14.728 12.686 -0.985 1.00 45.56 86 THR A CA 1
ATOM 679 C C . THR A 1 86 ? 16.097 12.018 -1.122 1.00 45.56 86 THR A C 1
ATOM 681 O O . THR A 1 86 ? 16.448 11.459 -2.161 1.00 45.56 86 THR A O 1
ATOM 684 N N . ILE A 1 87 ? 16.919 12.109 -0.073 1.00 52.69 87 ILE A N 1
ATOM 685 C CA . ILE A 1 87 ? 18.214 11.425 -0.028 1.00 52.69 87 ILE A CA 1
ATOM 686 C C . ILE A 1 87 ? 17.934 9.967 0.335 1.00 52.69 87 ILE A C 1
ATOM 688 O O . ILE A 1 87 ? 17.630 9.647 1.483 1.00 52.69 87 ILE A O 1
ATOM 692 N N . LYS A 1 88 ? 18.028 9.081 -0.658 1.00 55.09 88 LYS A N 1
ATOM 693 C CA . LYS A 1 88 ? 17.972 7.631 -0.460 1.00 55.09 88 LYS A CA 1
ATOM 694 C C . LYS A 1 88 ? 19.327 7.148 0.055 1.00 55.09 88 LYS A C 1
ATOM 696 O O . LYS A 1 88 ? 20.249 6.952 -0.735 1.00 55.09 88 LYS A O 1
ATOM 701 N N . ILE A 1 89 ? 19.469 6.983 1.370 1.00 62.50 89 ILE A N 1
ATOM 702 C CA . ILE A 1 89 ? 20.675 6.375 1.947 1.00 62.50 89 ILE A CA 1
ATOM 703 C C . ILE A 1 89 ? 20.477 4.857 1.916 1.00 62.50 89 ILE A C 1
ATOM 705 O O . ILE A 1 89 ? 19.503 4.374 2.499 1.00 62.50 89 ILE A O 1
ATOM 709 N N . PRO A 1 90 ? 21.354 4.089 1.246 1.00 58.91 90 PRO A N 1
ATOM 710 C CA . PRO A 1 90 ? 21.304 2.639 1.317 1.00 58.91 90 PRO A CA 1
ATOM 711 C C . PRO A 1 90 ? 21.692 2.218 2.734 1.00 58.91 90 PRO A C 1
ATOM 713 O O . PRO A 1 90 ? 22.853 2.324 3.128 1.00 58.91 90 PRO A O 1
ATOM 716 N N . THR A 1 91 ? 20.716 1.757 3.505 1.00 64.94 91 THR A N 1
ATOM 717 C CA . THR A 1 91 ? 20.938 1.248 4.853 1.00 64.94 91 THR A CA 1
ATOM 718 C C . THR A 1 91 ? 20.470 -0.199 4.929 1.00 64.94 91 THR A C 1
ATOM 720 O O . THR A 1 91 ? 19.480 -0.608 4.324 1.00 64.94 91 THR A O 1
ATOM 723 N N . ALA A 1 92 ? 21.241 -1.016 5.635 1.00 72.12 92 ALA A N 1
ATOM 724 C CA . ALA A 1 92 ? 20.849 -2.373 5.967 1.00 72.12 92 ALA A CA 1
ATOM 725 C C . ALA A 1 92 ? 20.532 -2.382 7.456 1.00 72.12 92 ALA A C 1
ATOM 727 O O . ALA A 1 92 ? 21.424 -2.167 8.276 1.00 72.12 92 ALA A O 1
ATOM 728 N N . HIS A 1 93 ? 19.267 -2.605 7.793 1.00 81.38 93 HIS A N 1
ATOM 729 C CA . HIS A 1 93 ? 18.834 -2.703 9.177 1.00 81.38 93 HIS A CA 1
ATOM 730 C C . HIS A 1 93 ? 18.489 -4.149 9.482 1.00 81.38 93 HIS A C 1
ATOM 732 O O . HIS A 1 93 ? 17.801 -4.833 8.719 1.00 81.38 93 HIS A O 1
ATOM 738 N N . TYR A 1 94 ? 18.978 -4.610 10.623 1.00 88.06 94 TYR A N 1
ATOM 739 C CA . TYR A 1 94 ? 18.572 -5.883 11.179 1.00 88.06 94 TYR A CA 1
ATOM 740 C C . TYR A 1 94 ? 17.613 -5.622 12.340 1.00 88.06 94 TYR A C 1
ATOM 742 O O . TYR A 1 94 ? 17.907 -4.847 13.252 1.00 88.06 94 TYR A O 1
ATOM 750 N N . GLU A 1 95 ? 16.445 -6.248 12.277 1.00 88.06 95 GLU A N 1
ATOM 751 C CA . GLU A 1 95 ? 15.394 -6.176 13.279 1.00 88.06 95 GLU A CA 1
ATOM 752 C C . GLU A 1 95 ? 15.236 -7.553 13.927 1.00 88.06 95 GLU A C 1
ATOM 754 O O . GLU A 1 95 ? 14.855 -8.540 13.291 1.00 88.06 95 GLU A O 1
ATOM 759 N N . PHE A 1 96 ? 15.526 -7.619 15.220 1.00 90.81 96 PHE A N 1
ATOM 760 C CA . PHE A 1 96 ? 15.270 -8.794 16.036 1.00 90.81 96 PHE A CA 1
ATOM 761 C C . PHE A 1 96 ? 13.955 -8.618 16.788 1.00 90.81 96 PHE A C 1
ATOM 763 O O . PHE A 1 96 ? 13.763 -7.630 17.494 1.00 90.81 96 PHE A O 1
ATOM 770 N N . GLY A 1 97 ? 13.051 -9.581 16.655 1.00 90.06 97 GLY A N 1
ATOM 771 C CA . GLY A 1 97 ? 11.740 -9.573 17.277 1.00 90.06 97 GLY A CA 1
ATOM 772 C C . GLY A 1 97 ? 11.463 -10.825 18.098 1.00 90.06 97 GLY A C 1
ATOM 773 O O . GLY A 1 97 ? 11.833 -11.934 17.723 1.00 90.06 97 GLY A O 1
ATOM 774 N N . ALA A 1 98 ? 10.748 -10.655 19.201 1.00 90.12 98 ALA A N 1
ATOM 775 C CA . ALA A 1 98 ? 10.201 -11.731 20.007 1.00 90.12 98 ALA A CA 1
ATOM 776 C C . ALA A 1 98 ? 8.685 -11.556 20.113 1.00 90.12 98 ALA A C 1
ATOM 778 O O . ALA A 1 98 ? 8.191 -10.502 20.517 1.00 90.12 98 ALA A O 1
ATOM 779 N N . ASN A 1 99 ? 7.955 -12.607 19.753 1.00 91.12 99 ASN A N 1
ATOM 780 C CA . ASN A 1 99 ? 6.504 -12.660 19.787 1.00 91.12 99 ASN A CA 1
ATOM 781 C C . ASN A 1 99 ? 6.081 -13.708 20.815 1.00 91.12 99 ASN A C 1
ATOM 783 O O . ASN A 1 99 ? 6.392 -14.891 20.669 1.00 91.12 99 ASN A O 1
ATOM 787 N N . TYR A 1 100 ? 5.344 -13.279 21.829 1.00 90.12 100 TYR A N 1
ATOM 788 C CA . TYR A 1 100 ? 4.644 -14.145 22.763 1.00 90.12 100 TYR A CA 1
ATOM 789 C C . TYR A 1 100 ? 3.142 -14.002 22.518 1.00 90.12 100 TYR A C 1
ATOM 791 O O . TYR A 1 100 ? 2.589 -12.917 22.668 1.00 90.12 100 TYR A O 1
ATOM 799 N N . ALA A 1 101 ? 2.490 -15.076 22.094 1.00 84.75 101 ALA A N 1
ATOM 800 C CA . ALA A 1 101 ? 1.078 -15.124 21.754 1.00 84.75 101 ALA A CA 1
ATOM 801 C C . ALA A 1 101 ? 0.373 -16.160 22.638 1.00 84.75 101 ALA A C 1
ATOM 803 O O . ALA A 1 101 ? 0.411 -17.362 22.379 1.00 84.75 101 ALA A O 1
ATOM 804 N N . ASP A 1 102 ? -0.275 -15.672 23.688 1.00 85.69 102 ASP A N 1
ATOM 805 C CA . ASP A 1 102 ? -1.228 -16.406 24.514 1.00 85.69 102 ASP A CA 1
ATOM 806 C C . ASP A 1 102 ? -2.647 -15.883 24.204 1.00 85.69 102 ASP A C 1
ATOM 808 O O . ASP A 1 102 ? -2.783 -14.701 23.881 1.00 85.69 102 ASP A O 1
ATOM 812 N N . PRO A 1 103 ? -3.728 -16.684 24.305 1.00 81.12 103 PRO A N 1
ATOM 813 C CA . PRO A 1 103 ? -5.070 -16.235 23.925 1.00 81.12 103 PRO A CA 1
ATOM 814 C C . PRO A 1 103 ? -5.557 -14.971 24.642 1.00 81.12 103 PRO A C 1
ATOM 816 O O . PRO A 1 103 ? -6.366 -14.249 24.079 1.00 81.12 103 PRO A O 1
ATOM 819 N N . LYS A 1 104 ? -5.061 -14.695 25.857 1.00 84.25 104 LYS A N 1
ATOM 820 C CA . LYS A 1 104 ? -5.391 -13.486 26.635 1.00 84.25 104 LYS A CA 1
ATOM 821 C C . LYS A 1 104 ? -4.327 -12.389 26.557 1.00 84.25 104 LYS A C 1
ATOM 823 O O . LYS A 1 104 ? -4.580 -11.259 26.966 1.00 84.25 104 LYS A O 1
ATOM 828 N N . LEU A 1 105 ? -3.117 -12.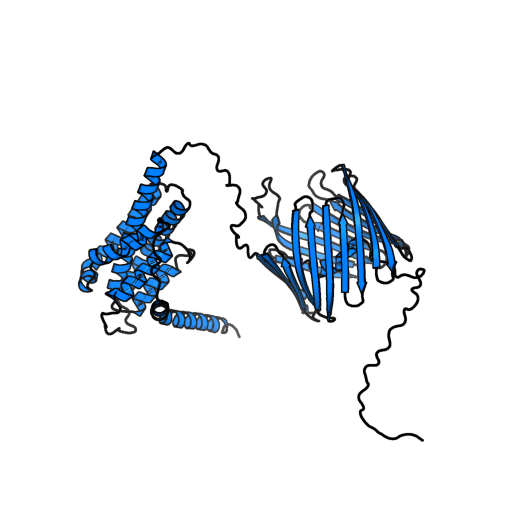716 26.105 1.00 86.19 105 LEU A N 1
ATOM 829 C CA . LEU A 1 105 ? -1.974 -11.811 26.147 1.00 86.19 105 LEU A CA 1
ATOM 830 C C . LEU A 1 105 ? -1.089 -12.016 24.921 1.00 86.19 105 LEU A C 1
ATOM 832 O O . LEU A 1 105 ? -0.473 -13.062 24.745 1.00 86.19 105 LEU A O 1
ATOM 836 N N . MET A 1 106 ? -0.958 -10.972 24.116 1.00 89.25 106 MET A N 1
ATOM 837 C CA . MET A 1 106 ? -0.041 -10.921 22.990 1.00 89.25 106 MET A CA 1
ATOM 838 C C . MET A 1 106 ? 1.002 -9.832 23.237 1.00 89.25 106 MET A C 1
ATOM 840 O O . MET A 1 106 ? 0.676 -8.650 23.317 1.00 89.25 106 MET A O 1
ATOM 844 N N . LEU A 1 107 ? 2.265 -10.232 23.339 1.00 90.38 107 LEU A N 1
ATOM 845 C CA . LEU A 1 107 ? 3.418 -9.348 23.462 1.00 90.38 107 LEU A CA 1
ATOM 846 C C . LEU A 1 107 ? 4.268 -9.481 22.202 1.00 90.38 107 LEU A C 1
ATOM 848 O O . LEU A 1 107 ? 4.616 -10.583 21.787 1.00 90.38 107 LEU A O 1
ATOM 852 N N . VAL A 1 108 ? 4.623 -8.357 21.603 1.00 90.31 108 VAL A N 1
ATOM 853 C CA . VAL A 1 108 ? 5.507 -8.277 20.444 1.00 90.31 108 VAL A CA 1
ATOM 854 C C . VAL A 1 108 ? 6.557 -7.229 20.759 1.00 90.31 108 VAL A C 1
ATOM 856 O O . VAL A 1 108 ? 6.237 -6.051 20.853 1.00 90.31 108 VAL A O 1
ATOM 859 N N . GLY A 1 109 ? 7.800 -7.648 20.947 1.00 90.50 109 GLY A N 1
ATOM 860 C CA . GLY A 1 109 ? 8.940 -6.746 21.087 1.00 90.50 109 GLY A CA 1
ATOM 861 C C . GLY A 1 109 ? 9.815 -6.842 19.851 1.00 90.50 109 GLY A C 1
ATOM 862 O O . GLY A 1 109 ? 10.084 -7.946 19.394 1.00 90.50 109 GLY A O 1
ATOM 863 N N . ARG A 1 110 ? 10.255 -5.713 19.305 1.00 89.31 110 ARG A N 1
ATOM 864 C CA . ARG A 1 110 ? 11.178 -5.630 18.174 1.00 89.31 110 ARG A CA 1
ATOM 865 C C . ARG A 1 110 ? 12.254 -4.594 18.449 1.00 89.31 110 ARG A C 1
ATOM 867 O O . ARG A 1 110 ? 11.954 -3.498 18.914 1.00 89.31 110 ARG A O 1
ATOM 874 N N . VAL A 1 111 ? 13.497 -4.943 18.162 1.00 89.62 111 VAL A N 1
ATOM 875 C CA . VAL A 1 111 ? 14.678 -4.108 18.368 1.00 89.62 111 VAL A CA 1
ATOM 876 C C . VAL A 1 111 ? 15.441 -4.045 17.056 1.00 89.62 111 VAL A C 1
ATOM 878 O O . VAL A 1 111 ? 15.810 -5.074 16.493 1.00 89.62 111 VAL A O 1
ATOM 881 N N . MET A 1 112 ? 15.669 -2.832 16.573 1.00 85.38 112 MET A N 1
ATOM 882 C CA . MET A 1 112 ? 16.452 -2.548 15.377 1.00 85.38 112 MET A CA 1
ATOM 883 C C . MET A 1 112 ? 17.901 -2.228 15.760 1.00 85.38 112 MET A C 1
ATOM 885 O O . MET A 1 112 ? 18.150 -1.660 16.825 1.00 85.38 112 MET A O 1
ATOM 889 N N . THR A 1 113 ? 18.857 -2.535 14.881 1.00 81.38 113 THR A N 1
ATOM 890 C CA . THR A 1 113 ? 20.295 -2.239 15.065 1.00 81.38 113 THR A CA 1
ATOM 891 C C . THR A 1 113 ? 20.609 -0.781 15.387 1.00 81.38 113 THR A C 1
ATOM 893 O O . THR A 1 113 ? 21.583 -0.498 16.075 1.00 81.38 113 THR A O 1
ATOM 896 N N . ASP A 1 114 ? 19.759 0.139 14.942 1.00 74.56 114 ASP A N 1
ATOM 897 C CA . ASP A 1 114 ? 19.921 1.586 15.109 1.00 74.56 114 ASP A CA 1
ATOM 898 C C . ASP A 1 114 ? 19.497 2.080 16.507 1.00 74.56 114 ASP A C 1
ATOM 900 O O . ASP A 1 114 ? 19.488 3.281 16.788 1.00 74.56 114 ASP A O 1
ATOM 904 N N . GLY A 1 115 ? 19.087 1.159 17.384 1.00 75.75 115 GLY A N 1
ATOM 905 C CA . GLY A 1 115 ? 18.595 1.449 18.730 1.00 75.75 115 GLY A CA 1
ATOM 906 C C . GLY A 1 115 ? 17.101 1.778 18.793 1.00 75.75 115 GLY A C 1
ATOM 907 O O . GLY A 1 115 ? 16.572 2.022 19.877 1.00 75.75 115 GLY A O 1
ATOM 908 N N . ARG A 1 116 ? 16.385 1.756 17.658 1.00 83.50 116 ARG A N 1
ATOM 909 C CA . ARG A 1 116 ? 14.921 1.906 17.636 1.00 83.50 116 ARG A CA 1
ATOM 910 C C . ARG A 1 116 ? 14.262 0.632 18.162 1.00 83.50 116 ARG A C 1
ATOM 912 O O . ARG A 1 116 ? 14.513 -0.455 17.649 1.00 83.50 116 ARG A O 1
ATOM 919 N N . THR A 1 117 ? 13.403 0.769 19.164 1.00 85.62 117 THR A N 1
ATOM 920 C CA . THR A 1 117 ? 12.710 -0.355 19.806 1.00 85.62 117 THR A CA 1
ATOM 921 C C . THR A 1 117 ? 11.206 -0.153 19.718 1.00 85.62 117 THR A C 1
ATOM 923 O O . THR A 1 117 ? 10.699 0.877 20.149 1.00 85.62 117 THR A O 1
ATOM 926 N N . SER A 1 118 ? 10.477 -1.129 19.181 1.00 87.31 118 SER A N 1
ATOM 927 C CA . SER A 1 118 ? 9.015 -1.145 19.160 1.00 87.31 118 SER A CA 1
ATOM 928 C C . SER A 1 118 ? 8.496 -2.277 20.039 1.00 87.31 118 SER A C 1
ATOM 930 O O . SER A 1 118 ? 8.862 -3.432 19.860 1.00 87.31 118 SER A O 1
ATOM 932 N N . ALA A 1 119 ? 7.639 -1.956 20.995 1.00 89.56 119 ALA A N 1
ATOM 933 C CA . ALA A 1 119 ? 6.947 -2.906 21.842 1.00 89.56 119 ALA A CA 1
ATOM 934 C C . ALA A 1 119 ? 5.439 -2.730 21.665 1.00 89.56 119 ALA A C 1
ATOM 936 O O . ALA A 1 119 ? 4.908 -1.628 21.769 1.00 89.56 119 ALA A O 1
ATOM 937 N N . ARG A 1 120 ? 4.733 -3.824 21.416 1.00 90.19 120 ARG A N 1
ATOM 938 C CA . ARG A 1 120 ? 3.280 -3.881 21.330 1.00 90.19 120 ARG A CA 1
ATOM 939 C C . ARG A 1 120 ? 2.773 -4.927 22.302 1.00 90.19 120 ARG A C 1
ATOM 941 O O . ARG A 1 120 ? 3.155 -6.089 22.240 1.00 90.19 120 ARG A O 1
ATOM 948 N N . VAL A 1 121 ? 1.882 -4.504 23.177 1.00 91.06 121 VAL A N 1
ATOM 949 C CA . VAL A 1 121 ? 1.219 -5.327 24.179 1.00 91.06 121 VAL A CA 1
ATOM 950 C C . VAL A 1 121 ? -0.268 -5.275 23.890 1.00 91.06 121 VAL A C 1
ATOM 952 O O . VAL A 1 121 ? -0.839 -4.200 23.765 1.00 91.06 121 VAL A O 1
ATOM 955 N N . ARG A 1 122 ? -0.911 -6.426 23.778 1.00 90.81 122 ARG A N 1
ATOM 956 C CA . ARG A 1 122 ? -2.364 -6.559 23.759 1.00 90.81 122 ARG A CA 1
ATOM 957 C C . ARG A 1 122 ? -2.738 -7.512 24.877 1.00 90.81 122 ARG A C 1
ATOM 959 O O . ARG A 1 122 ? -2.306 -8.658 24.864 1.00 90.81 122 ARG A O 1
ATOM 966 N N . ALA A 1 123 ? -3.501 -7.022 25.836 1.00 87.50 123 ALA A N 1
ATOM 967 C CA . ALA A 1 123 ? -3.964 -7.776 26.982 1.00 87.50 123 ALA A CA 1
ATOM 968 C C . ALA A 1 123 ? -5.488 -7.701 27.036 1.00 87.50 123 ALA A C 1
ATOM 970 O O . ALA A 1 123 ? -6.063 -6.611 27.066 1.00 87.50 123 ALA A O 1
ATOM 971 N N . ASP A 1 124 ? -6.127 -8.858 27.079 1.00 86.75 124 ASP A N 1
ATOM 972 C CA . ASP A 1 124 ? -7.562 -8.971 27.276 1.00 86.75 124 ASP A CA 1
ATOM 973 C C . ASP A 1 124 ? -7.796 -9.059 28.791 1.00 86.75 124 ASP A C 1
ATOM 975 O O . ASP A 1 124 ? -7.582 -10.102 29.412 1.00 86.75 124 ASP A O 1
ATOM 979 N N . LEU A 1 125 ? -8.148 -7.927 29.416 1.00 80.19 125 LEU A N 1
ATOM 980 C CA . LEU A 1 125 ? -8.373 -7.852 30.867 1.00 80.19 125 LEU A CA 1
ATOM 981 C C . LEU A 1 125 ? -9.665 -8.581 31.259 1.00 80.19 125 LEU A C 1
ATOM 983 O O . LEU A 1 125 ? -9.773 -9.142 32.347 1.00 80.19 125 LEU A O 1
ATOM 987 N N . THR A 1 126 ? -10.672 -8.548 30.390 1.00 82.69 126 THR A N 1
ATOM 988 C CA . THR A 1 126 ? -11.982 -9.189 30.572 1.00 82.69 126 THR A CA 1
ATOM 989 C C . THR A 1 126 ? -12.544 -9.533 29.192 1.00 82.69 126 THR A C 1
ATOM 991 O O . THR A 1 126 ? -12.156 -8.903 28.214 1.00 82.69 126 THR A O 1
ATOM 994 N N . ASP A 1 127 ? -13.516 -10.444 29.092 1.00 77.94 127 ASP A N 1
ATOM 995 C CA . ASP A 1 127 ? -14.149 -10.831 27.812 1.00 77.94 127 ASP A CA 1
ATOM 996 C C . ASP A 1 127 ? -14.751 -9.647 27.023 1.00 77.94 127 ASP A C 1
ATOM 998 O O . ASP A 1 127 ? -15.008 -9.751 25.826 1.00 77.94 127 ASP A O 1
ATOM 1002 N N . LYS A 1 128 ? -14.968 -8.506 27.690 1.00 83.56 128 LYS A N 1
ATOM 1003 C CA . LYS A 1 128 ? -15.509 -7.265 27.114 1.00 83.56 128 LYS A CA 1
ATOM 1004 C C . LYS A 1 128 ? -14.517 -6.099 27.083 1.00 83.56 128 LYS A C 1
ATOM 1006 O O . LYS A 1 128 ? -14.826 -5.076 26.479 1.00 83.56 128 LYS A O 1
ATOM 1011 N N . LEU A 1 129 ? -13.361 -6.210 27.742 1.00 84.94 129 LEU A N 1
ATOM 1012 C CA . LEU A 1 129 ? -12.396 -5.116 27.878 1.00 84.94 129 LEU A CA 1
ATOM 1013 C C . LEU A 1 129 ? -11.014 -5.565 27.412 1.00 84.94 129 LEU A C 1
ATOM 1015 O O . LEU A 1 129 ? -10.398 -6.457 27.997 1.00 84.94 129 LEU A O 1
ATOM 1019 N N . MET A 1 130 ? -10.509 -4.877 26.397 1.00 85.88 130 MET A N 1
ATOM 1020 C CA . MET A 1 130 ? -9.226 -5.150 25.771 1.00 85.88 130 MET A CA 1
ATOM 1021 C C . MET A 1 130 ? -8.343 -3.913 25.840 1.00 85.88 130 MET A C 1
ATOM 1023 O O . MET A 1 130 ? -8.745 -2.813 25.479 1.00 85.88 130 MET A O 1
ATOM 1027 N N . MET A 1 131 ? -7.111 -4.098 26.291 1.00 89.44 131 MET A N 1
ATOM 1028 C CA . MET A 1 131 ? -6.108 -3.047 26.357 1.00 89.44 131 MET A CA 1
ATOM 1029 C C . MET A 1 131 ? -5.017 -3.332 25.330 1.00 89.44 131 MET A C 1
ATOM 1031 O O . MET A 1 131 ? -4.464 -4.430 25.283 1.00 89.44 131 MET A O 1
ATOM 1035 N N . LYS A 1 132 ? -4.669 -2.337 24.516 1.00 90.50 132 LYS A N 1
ATOM 1036 C CA . LYS A 1 132 ? -3.538 -2.391 23.585 1.00 90.50 132 LYS A CA 1
ATOM 1037 C C . LYS A 1 132 ? -2.586 -1.244 23.901 1.00 90.50 132 LYS A C 1
ATOM 1039 O O . LYS A 1 132 ? -2.971 -0.091 23.806 1.00 90.50 132 LYS A O 1
ATOM 1044 N N . ALA A 1 133 ? -1.343 -1.538 24.237 1.00 90.12 133 ALA A N 1
ATOM 1045 C CA . ALA A 1 133 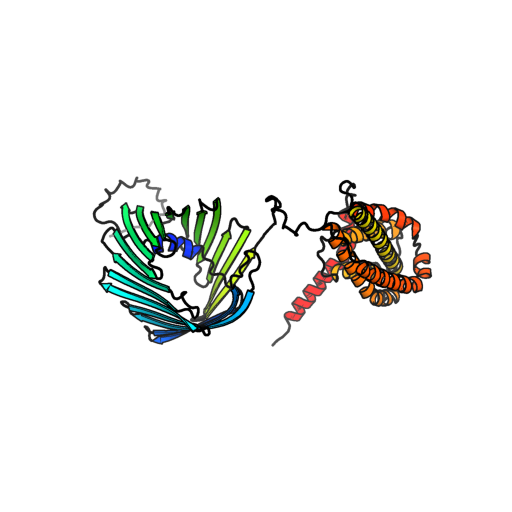? -0.294 -0.545 24.415 1.00 90.12 133 ALA A CA 1
ATOM 1046 C C . ALA A 1 133 ? 0.752 -0.707 23.308 1.00 90.12 133 ALA A C 1
ATOM 1048 O O . ALA A 1 133 ? 1.276 -1.798 23.105 1.00 90.12 133 ALA A O 1
ATOM 1049 N N . ASN A 1 134 ? 1.062 0.371 22.598 1.00 89.56 134 ASN A N 1
ATOM 1050 C CA . ASN A 1 134 ? 2.136 0.446 21.616 1.00 89.56 134 ASN A CA 1
ATOM 1051 C C . ASN A 1 134 ? 3.172 1.451 22.120 1.00 89.56 134 ASN A C 1
ATOM 1053 O O . ASN A 1 134 ? 2.844 2.605 22.367 1.00 89.56 134 ASN A O 1
ATOM 1057 N N . ALA A 1 135 ? 4.421 1.038 22.253 1.00 87.38 135 ALA A N 1
ATOM 1058 C CA . ALA A 1 135 ? 5.540 1.896 22.598 1.00 87.38 135 ALA A CA 1
ATOM 1059 C C . ALA A 1 135 ? 6.591 1.802 21.492 1.00 87.38 135 ALA A C 1
ATOM 1061 O O . ALA A 1 135 ? 7.008 0.714 21.113 1.00 87.38 135 ALA A O 1
ATOM 1062 N N . GLN A 1 136 ? 7.024 2.938 20.966 1.00 85.62 136 GLN A N 1
ATOM 1063 C CA . GLN A 1 136 ? 8.120 3.048 20.020 1.00 85.62 136 GLN A CA 1
ATOM 1064 C C . GLN A 1 136 ? 9.138 4.036 20.576 1.00 85.62 136 GLN A C 1
ATOM 1066 O O . GLN A 1 136 ? 8.883 5.233 20.694 1.00 85.62 136 GLN A O 1
ATOM 1071 N N . ILE A 1 137 ? 10.297 3.507 20.936 1.00 84.06 137 ILE A N 1
ATOM 1072 C CA . ILE A 1 137 ? 11.439 4.259 21.430 1.00 84.06 137 ILE A CA 1
ATOM 1073 C C . ILE A 1 137 ? 12.363 4.486 20.242 1.00 84.06 137 ILE A C 1
ATOM 1075 O O . ILE A 1 137 ? 12.805 3.532 19.599 1.00 84.06 137 ILE A O 1
ATOM 1079 N N . THR A 1 138 ? 12.642 5.750 19.953 1.00 79.06 138 THR A N 1
ATOM 1080 C CA . THR A 1 138 ? 13.560 6.168 18.891 1.00 79.06 138 THR A CA 1
ATOM 1081 C C . THR A 1 138 ? 14.769 6.842 19.533 1.00 79.06 138 THR A C 1
ATOM 1083 O O . THR A 1 138 ? 14.643 7.464 20.582 1.00 79.06 138 THR A O 1
ATOM 1086 N N . ASN A 1 139 ? 15.945 6.717 18.914 1.00 67.75 139 ASN A N 1
ATOM 1087 C CA . ASN A 1 139 ? 17.199 7.289 19.425 1.00 67.75 139 ASN A CA 1
ATOM 1088 C C . ASN A 1 139 ? 17.270 8.831 19.286 1.00 67.75 139 ASN A C 1
ATOM 1090 O O . ASN A 1 139 ? 18.172 9.476 19.808 1.00 67.75 139 ASN A O 1
ATOM 1094 N N . GLU A 1 140 ? 16.312 9.438 18.582 1.00 70.62 140 GLU A N 1
ATOM 1095 C CA . GLU A 1 140 ? 16.188 10.890 18.459 1.00 70.62 140 GLU A CA 1
ATOM 1096 C C . GLU A 1 140 ? 15.520 11.487 19.709 1.00 70.62 140 GLU A C 1
ATOM 1098 O O . GLU A 1 140 ? 14.433 11.036 20.102 1.00 70.62 140 GLU A O 1
ATOM 1103 N N . PRO A 1 141 ? 16.120 12.525 20.327 1.00 54.47 141 PRO A N 1
ATOM 1104 C CA . PRO A 1 141 ? 15.509 13.229 21.445 1.00 54.47 141 PRO A CA 1
ATOM 1105 C C . PRO A 1 141 ? 14.105 13.724 21.072 1.00 54.47 141 PRO A C 1
ATOM 1107 O O . PRO A 1 141 ? 13.913 14.349 20.034 1.00 54.47 141 PRO A O 1
ATOM 1110 N N . HIS A 1 142 ? 13.128 13.459 21.942 1.00 61.06 142 HIS A N 1
ATOM 1111 C CA . HIS A 1 142 ? 11.735 13.931 21.845 1.00 61.06 142 HIS A CA 1
ATOM 1112 C C . HIS A 1 142 ? 10.818 13.263 20.800 1.00 61.06 142 HIS A C 1
ATOM 1114 O O . HIS A 1 142 ? 9.656 13.653 20.714 1.00 61.06 142 HIS A O 1
ATOM 1120 N N . MET A 1 143 ? 11.261 12.217 20.090 1.00 66.00 143 MET A N 1
ATOM 1121 C CA . MET A 1 143 ? 10.433 11.488 19.103 1.00 66.00 143 MET A CA 1
ATOM 1122 C C . MET A 1 143 ? 10.006 10.074 19.541 1.00 66.00 143 MET A C 1
ATOM 1124 O O . MET A 1 143 ? 9.490 9.294 18.739 1.00 66.00 143 MET A O 1
ATOM 1128 N N . SER A 1 144 ? 10.182 9.725 20.818 1.00 75.75 144 SER A N 1
ATOM 1129 C CA . SER A 1 144 ? 9.621 8.490 21.384 1.00 75.75 144 SER A CA 1
ATOM 1130 C C . SER A 1 144 ? 8.106 8.613 21.508 1.00 75.75 144 SER A C 1
ATOM 1132 O O . SER A 1 144 ? 7.607 9.559 22.113 1.00 75.75 144 SER A O 1
ATOM 1134 N N . SER A 1 145 ? 7.357 7.658 20.967 1.00 81.38 145 SER A N 1
ATOM 1135 C CA . SER A 1 145 ? 5.896 7.660 21.010 1.00 81.38 145 SER A CA 1
ATOM 1136 C C . SER A 1 145 ? 5.395 6.463 21.801 1.00 81.38 145 SER A C 1
ATOM 1138 O O . SER A 1 145 ? 5.795 5.331 21.552 1.00 81.38 145 SER A O 1
ATOM 1140 N N . ALA A 1 146 ? 4.514 6.707 22.761 1.00 85.44 146 ALA A N 1
ATOM 1141 C CA . ALA A 1 146 ? 3.755 5.669 23.440 1.00 85.44 146 ALA A CA 1
ATOM 1142 C C . ALA A 1 146 ? 2.272 5.970 23.231 1.00 85.44 146 ALA A C 1
ATOM 1144 O O . ALA A 1 146 ? 1.873 7.127 23.350 1.00 85.44 146 ALA A O 1
ATOM 1145 N N . MET A 1 147 ? 1.485 4.950 22.900 1.00 86.88 147 MET A N 1
ATOM 1146 C CA . MET A 1 147 ? 0.039 5.017 22.716 1.00 86.88 147 MET A CA 1
ATOM 1147 C C . MET A 1 147 ? -0.637 3.869 23.461 1.00 86.88 147 MET A C 1
ATOM 1149 O O . MET A 1 147 ? -0.237 2.713 23.340 1.00 86.88 147 MET A O 1
ATOM 1153 N N . PHE A 1 148 ? -1.687 4.181 24.204 1.00 89.12 148 PHE A N 1
ATOM 1154 C CA . PHE A 1 148 ? -2.530 3.237 24.919 1.00 89.12 148 PHE A CA 1
ATOM 1155 C C . PHE A 1 148 ? -3.934 3.307 24.340 1.00 89.12 148 PHE A C 1
ATOM 1157 O O . PHE A 1 148 ? -4.519 4.381 24.279 1.00 89.12 148 PHE A O 1
ATOM 1164 N N . HIS A 1 149 ? -4.478 2.169 23.939 1.00 89.88 149 HIS A N 1
ATOM 1165 C CA . HIS A 1 149 ? -5.845 2.016 23.475 1.00 89.88 149 HIS A CA 1
ATOM 1166 C C . HIS A 1 149 ? -6.596 1.136 24.471 1.00 89.88 149 HIS A C 1
ATOM 1168 O O . HIS A 1 149 ? -6.156 0.029 24.790 1.00 89.88 149 HIS A O 1
ATOM 1174 N N . PHE A 1 150 ? -7.730 1.621 24.950 1.00 89.62 150 PHE A N 1
ATOM 1175 C CA . PHE A 1 150 ? -8.673 0.867 25.759 1.00 89.62 150 PHE A CA 1
ATOM 1176 C C . PHE A 1 150 ? -9.922 0.636 24.926 1.00 89.62 150 PHE A C 1
ATOM 1178 O O . PHE A 1 150 ? -10.670 1.576 24.678 1.00 89.62 150 PHE A O 1
ATOM 1185 N N . ASP A 1 151 ? -10.131 -0.603 24.499 1.00 89.50 151 ASP A N 1
ATOM 1186 C CA . ASP A 1 151 ? -11.269 -1.029 23.697 1.00 89.50 151 ASP A CA 1
ATOM 1187 C C . ASP A 1 151 ? -12.302 -1.695 24.620 1.00 89.50 151 ASP A C 1
ATOM 1189 O O . ASP A 1 151 ? -12.018 -2.701 25.275 1.00 89.50 151 ASP A O 1
ATOM 1193 N N . TYR A 1 152 ? -13.516 -1.155 24.656 1.00 89.19 152 TYR A N 1
ATOM 1194 C CA . TYR A 1 152 ? -14.654 -1.704 25.382 1.00 89.19 152 TYR A CA 1
ATOM 1195 C C . TYR A 1 152 ? -15.723 -2.206 24.406 1.00 89.19 152 TYR A C 1
ATOM 1197 O O . TYR A 1 152 ? -16.203 -1.467 23.540 1.00 89.19 152 TYR A O 1
ATOM 1205 N N . MET A 1 153 ? -16.110 -3.470 24.564 1.00 84.50 153 MET A N 1
ATOM 1206 C CA . MET A 1 153 ? -17.090 -4.166 23.738 1.00 84.50 153 MET A CA 1
ATOM 1207 C C . MET A 1 153 ? -18.416 -4.323 24.493 1.00 84.50 153 MET A C 1
ATOM 1209 O O . MET A 1 153 ? -18.534 -5.123 25.423 1.00 84.50 153 MET A O 1
ATOM 1213 N N . GLY A 1 154 ? -19.416 -3.542 24.082 1.00 83.38 154 GLY A N 1
ATOM 1214 C CA . GLY A 1 154 ? -20.815 -3.726 24.465 1.00 83.38 154 GLY A CA 1
ATOM 1215 C C . GLY A 1 154 ? -21.518 -4.765 23.583 1.00 83.38 154 GLY A C 1
ATOM 1216 O O . GLY A 1 154 ? -20.893 -5.370 22.712 1.00 83.38 154 GLY A O 1
ATOM 1217 N N . SER A 1 155 ? -22.821 -4.967 23.804 1.00 79.31 155 SER A N 1
ATOM 1218 C CA . SER A 1 155 ? -23.671 -5.806 22.942 1.00 79.31 155 SER A CA 1
ATOM 1219 C C . SER A 1 155 ? -23.838 -5.186 21.553 1.00 79.31 155 SER A C 1
ATOM 1221 O O . SER A 1 155 ? -23.518 -5.820 20.559 1.00 79.31 155 SER A O 1
ATOM 1223 N N . ASP A 1 156 ? -24.220 -3.910 21.492 1.00 83.56 156 ASP A N 1
ATOM 1224 C CA . ASP A 1 156 ? -24.608 -3.251 20.232 1.00 83.56 156 ASP A CA 1
ATOM 1225 C C . ASP A 1 156 ? -23.668 -2.090 19.853 1.00 83.56 156 ASP A C 1
ATOM 1227 O O . ASP A 1 156 ? -23.822 -1.446 18.812 1.00 83.56 156 ASP A O 1
ATOM 1231 N N . TYR A 1 157 ? -22.663 -1.816 20.692 1.00 84.00 157 TYR A N 1
ATOM 1232 C CA . TYR A 1 157 ? -21.709 -0.723 20.511 1.00 84.00 157 TYR A CA 1
ATOM 1233 C C . TYR A 1 157 ? -20.284 -1.108 20.914 1.00 84.00 157 TYR A C 1
ATOM 1235 O O . TYR A 1 157 ? -20.053 -2.009 21.723 1.00 84.00 157 TYR A O 1
ATOM 1243 N N . ARG A 1 158 ? -19.308 -0.373 20.379 1.00 87.38 158 ARG A N 1
ATOM 1244 C CA . ARG A 1 158 ? -17.911 -0.407 20.814 1.00 87.38 158 ARG A CA 1
ATOM 1245 C C . ARG A 1 158 ? -17.408 1.001 21.076 1.00 87.38 158 ARG A C 1
ATOM 1247 O O . ARG A 1 158 ? -17.616 1.903 20.267 1.00 87.38 158 ARG A O 1
ATOM 1254 N N . ALA A 1 159 ? -16.731 1.164 22.202 1.00 90.00 159 ALA A N 1
ATOM 1255 C CA . ALA A 1 159 ? -16.077 2.404 22.583 1.00 90.00 159 ALA A CA 1
ATOM 1256 C C . ALA A 1 159 ? -14.577 2.155 22.695 1.00 90.00 159 ALA A C 1
ATOM 1258 O O . ALA A 1 159 ? -14.160 1.131 23.229 1.00 90.00 159 ALA A O 1
ATOM 1259 N N . GLN A 1 160 ? -13.770 3.080 22.202 1.00 89.94 160 GLN A N 1
ATOM 1260 C CA . GLN A 1 160 ? -12.323 3.009 22.294 1.00 89.94 160 GLN A CA 1
ATOM 1261 C C . GLN A 1 160 ? -11.771 4.345 22.770 1.00 89.94 160 GLN A C 1
ATOM 1263 O O . GLN A 1 160 ? -12.128 5.394 22.241 1.00 89.94 160 GLN A O 1
ATOM 1268 N N . LEU A 1 161 ? -10.868 4.301 23.742 1.00 91.06 161 LEU A N 1
ATOM 1269 C CA . LEU A 1 161 ? -10.134 5.466 24.222 1.00 91.06 161 LEU A CA 1
ATOM 1270 C C . LEU A 1 161 ? -8.660 5.312 23.879 1.00 91.06 161 LEU A C 1
ATOM 1272 O O . LEU A 1 161 ? -8.061 4.292 24.201 1.00 91.06 161 LEU A O 1
ATOM 1276 N N . GLN A 1 162 ? -8.084 6.321 23.238 1.00 89.44 162 GLN A N 1
ATOM 1277 C CA . GLN A 1 162 ? -6.693 6.361 22.810 1.00 89.44 162 GLN A CA 1
ATOM 1278 C C . GLN A 1 162 ? -5.959 7.467 23.573 1.00 89.44 162 GLN A C 1
ATOM 1280 O O . GLN A 1 162 ? -6.396 8.615 23.584 1.00 89.44 162 GLN A O 1
ATOM 1285 N N . PHE A 1 163 ? -4.836 7.136 24.198 1.00 89.81 163 PHE A N 1
ATOM 1286 C CA . PHE A 1 163 ? -3.981 8.067 24.928 1.00 89.81 163 PHE A CA 1
ATOM 1287 C C . PHE A 1 163 ? -2.557 7.946 24.408 1.00 89.81 163 PHE A C 1
ATOM 1289 O O . PHE A 1 163 ? -1.937 6.898 24.550 1.00 89.81 163 PHE A O 1
ATOM 1296 N N . GLY A 1 164 ? -2.036 9.007 23.808 1.00 84.81 164 GLY A N 1
ATOM 1297 C CA . GLY A 1 164 ? -0.724 9.041 23.182 1.00 84.81 164 GLY A CA 1
ATOM 1298 C C . GLY A 1 164 ? 0.188 10.134 23.729 1.00 84.81 164 GLY A C 1
ATOM 1299 O O . GLY A 1 164 ? -0.257 11.113 24.337 1.00 84.81 164 GLY A O 1
ATOM 1300 N N . ASN A 1 165 ? 1.486 9.989 23.464 1.00 79.25 165 ASN A N 1
ATOM 1301 C CA . ASN A 1 165 ? 2.459 11.050 23.707 1.00 79.25 165 ASN A CA 1
ATOM 1302 C C . ASN A 1 165 ? 2.106 12.329 22.906 1.00 79.25 165 ASN A C 1
ATOM 1304 O O . ASN A 1 165 ? 1.409 12.269 21.896 1.00 79.25 165 ASN A O 1
ATOM 1308 N N . SER A 1 166 ? 2.583 13.496 23.353 1.00 68.88 166 SER A N 1
ATOM 1309 C CA . SER A 1 166 ? 2.151 14.826 22.874 1.00 68.88 166 SER A CA 1
ATOM 1310 C C . SER A 1 166 ? 0.687 15.164 23.203 1.00 68.88 166 SER A C 1
ATOM 1312 O O . SER A 1 166 ? 0.025 15.925 22.492 1.00 68.88 166 SER A O 1
ATOM 1314 N N . ALA A 1 167 ? 0.188 14.598 24.310 1.00 75.94 167 ALA A N 1
ATOM 1315 C CA . ALA A 1 167 ? -1.173 14.789 24.806 1.00 75.94 167 ALA A CA 1
ATOM 1316 C C . ALA A 1 167 ? -2.227 14.529 23.714 1.00 75.94 167 ALA A C 1
ATOM 1318 O O . ALA A 1 167 ? -3.133 15.332 23.498 1.00 75.94 167 ALA A O 1
ATOM 1319 N N . LEU A 1 168 ? -2.061 13.422 22.984 1.00 82.56 168 LEU A N 1
ATOM 1320 C CA . LEU A 1 168 ? -3.033 12.964 22.002 1.00 82.56 168 LEU A CA 1
ATOM 1321 C C . LEU A 1 168 ? -4.091 12.132 22.724 1.00 82.56 168 LEU A C 1
ATOM 1323 O O . LEU A 1 168 ? -3.798 11.049 23.218 1.00 82.56 168 LEU A O 1
ATOM 1327 N N . ILE A 1 169 ? -5.303 12.660 22.823 1.00 88.31 169 ILE A N 1
ATOM 1328 C CA . ILE A 1 169 ? -6.447 11.988 23.436 1.00 88.31 169 ILE A CA 1
ATOM 1329 C C . ILE A 1 169 ? -7.479 11.774 22.337 1.00 88.31 169 ILE A C 1
ATOM 1331 O O . ILE A 1 169 ? -7.980 12.738 21.767 1.00 88.31 169 ILE A O 1
ATOM 1335 N N . GLY A 1 170 ? -7.766 10.518 22.024 1.00 89.62 170 GLY A N 1
ATOM 1336 C CA . GLY A 1 170 ? -8.782 10.102 21.067 1.00 89.62 170 GLY A CA 1
ATOM 1337 C C . GLY A 1 170 ? -9.894 9.331 21.765 1.00 89.62 170 GLY A C 1
ATOM 1338 O O . GLY A 1 170 ? -9.632 8.535 22.662 1.00 89.62 170 GLY A O 1
ATOM 1339 N N . ALA A 1 171 ? -11.132 9.545 21.356 1.00 90.81 171 ALA A N 1
ATOM 1340 C CA . ALA A 1 171 ? -12.286 8.783 21.792 1.00 90.81 171 ALA A CA 1
ATOM 1341 C C . ALA A 1 171 ? -13.111 8.413 20.564 1.00 90.81 171 ALA A C 1
ATOM 1343 O O . ALA A 1 171 ? -13.603 9.289 19.857 1.00 90.81 171 ALA A O 1
ATOM 1344 N N . ASN A 1 172 ? -13.274 7.116 20.335 1.00 91.38 172 ASN A N 1
ATOM 1345 C CA . ASN A 1 172 ? -14.030 6.580 19.216 1.00 91.38 172 ASN A CA 1
ATOM 1346 C C . ASN A 1 172 ? -15.234 5.823 19.761 1.00 91.38 172 ASN A C 1
ATOM 1348 O O . ASN A 1 172 ? -15.122 5.041 20.707 1.00 91.38 172 ASN A O 1
ATOM 1352 N N . TYR A 1 173 ? -16.388 6.033 19.151 1.00 90.75 173 TYR A N 1
ATOM 1353 C CA . TYR A 1 173 ? -17.622 5.351 19.499 1.00 90.75 173 TYR A CA 1
ATOM 1354 C C . TYR A 1 173 ? -18.304 4.889 18.222 1.00 90.75 173 TYR A C 1
ATOM 1356 O O . TYR A 1 173 ? -18.515 5.689 17.317 1.00 90.75 173 TYR A O 1
ATOM 1364 N N . ILE A 1 174 ? -18.648 3.610 18.135 1.00 90.38 174 ILE A N 1
ATOM 1365 C CA . ILE A 1 174 ? -19.381 3.053 17.000 1.00 90.38 174 ILE A CA 1
ATOM 1366 C C . ILE A 1 174 ? -20.525 2.184 17.506 1.00 90.38 174 ILE A C 1
ATOM 1368 O O . ILE A 1 174 ? -20.345 1.361 18.403 1.00 90.38 174 ILE A O 1
ATOM 1372 N N . GLN A 1 175 ? -21.701 2.370 16.923 1.00 88.75 175 GLN A N 1
ATOM 1373 C CA . GLN A 1 175 ? -22.924 1.672 17.280 1.00 88.75 175 GLN A CA 1
ATOM 1374 C C . GLN A 1 175 ? -23.562 1.075 16.027 1.00 88.75 175 GLN A C 1
ATOM 1376 O O . GLN A 1 175 ? -23.630 1.714 14.974 1.00 88.75 175 GLN A O 1
ATOM 1381 N N . SER A 1 176 ? -24.031 -0.164 16.147 1.00 87.00 176 SER A N 1
ATOM 1382 C CA . SER A 1 176 ? -24.854 -0.794 15.119 1.00 87.00 176 SER A CA 1
ATOM 1383 C C . SER A 1 176 ? -26.266 -0.208 15.200 1.00 87.00 176 SER A C 1
ATOM 1385 O O . SER A 1 176 ? -26.905 -0.279 16.246 1.00 87.00 176 SER A O 1
ATOM 1387 N N . VAL A 1 177 ? -26.735 0.434 14.127 1.00 85.62 177 VAL A N 1
ATOM 1388 C CA . VAL A 1 177 ? -28.085 1.037 14.049 1.00 85.62 177 VAL A CA 1
ATOM 1389 C C . VAL A 1 177 ? -29.057 0.086 13.350 1.00 85.62 177 VAL A C 1
ATOM 1391 O O . VAL A 1 177 ? -30.265 0.105 13.572 1.00 85.62 177 VAL A O 1
ATOM 1394 N N . THR A 1 178 ? -28.535 -0.760 12.470 1.00 84.81 178 THR A N 1
ATOM 1395 C CA . THR A 1 178 ? -29.273 -1.760 11.694 1.00 84.81 178 THR A CA 1
ATOM 1396 C C . THR A 1 178 ? -28.361 -2.980 11.553 1.00 84.81 178 THR A C 1
ATOM 1398 O O . THR A 1 178 ? -27.147 -2.789 11.539 1.00 84.81 178 THR A O 1
ATOM 1401 N N . PRO A 1 179 ? -28.867 -4.213 11.337 1.00 80.19 179 PRO A N 1
ATOM 1402 C CA . PRO A 1 179 ? -28.014 -5.402 11.189 1.00 80.19 179 PRO A CA 1
ATOM 1403 C C . PRO A 1 179 ? -26.932 -5.286 10.107 1.00 80.19 179 PRO A C 1
ATOM 1405 O O . PRO A 1 179 ? -25.987 -6.064 10.090 1.00 80.19 179 PRO A O 1
ATOM 1408 N N . ARG A 1 180 ? -27.092 -4.323 9.192 1.00 83.94 180 ARG A N 1
ATOM 1409 C CA . ARG A 1 180 ? -26.189 -4.040 8.075 1.00 83.94 180 ARG A CA 1
ATOM 1410 C C . ARG A 1 180 ? -25.525 -2.667 8.134 1.00 83.94 180 ARG A C 1
ATOM 1412 O O . ARG A 1 180 ? -24.665 -2.402 7.307 1.00 83.94 180 ARG A O 1
ATOM 1419 N N . LEU A 1 181 ? -25.933 -1.772 9.036 1.00 86.19 181 LEU A N 1
ATOM 1420 C CA . LEU A 1 181 ? -25.443 -0.391 9.073 1.00 86.19 181 LEU A CA 1
ATOM 1421 C C . LEU A 1 181 ? -24.950 -0.038 10.476 1.00 86.19 181 LEU A C 1
ATOM 1423 O O . LEU A 1 181 ? -25.727 -0.027 11.431 1.00 86.19 181 LEU A O 1
ATOM 1427 N N . SER A 1 182 ? -23.679 0.340 10.556 1.00 88.62 182 SER A N 1
ATOM 1428 C CA . SER A 1 182 ? -23.029 0.812 11.775 1.00 88.62 182 SER A CA 1
ATOM 1429 C C . SER A 1 182 ? -22.557 2.242 11.580 1.00 88.62 182 SER A C 1
ATOM 1431 O O . SER A 1 182 ? -21.894 2.558 10.592 1.00 88.62 182 SER A O 1
ATOM 1433 N N . LEU A 1 183 ? -22.893 3.110 12.526 1.00 91.00 183 LEU A N 1
ATOM 1434 C CA . LEU A 1 183 ? -22.501 4.514 12.521 1.00 91.00 183 LEU A CA 1
ATOM 1435 C C . LEU A 1 183 ? -21.620 4.790 13.729 1.00 91.00 183 LEU A C 1
ATOM 1437 O O . LEU A 1 183 ? -21.838 4.247 14.810 1.00 91.00 183 LEU A O 1
ATOM 1441 N N . GLY A 1 184 ? -20.615 5.634 13.552 1.00 91.62 184 GLY A N 1
ATOM 1442 C CA . GLY A 1 184 ? -19.703 5.992 14.622 1.00 91.62 184 GLY A CA 1
ATOM 1443 C C . GLY A 1 184 ? -19.170 7.405 14.505 1.00 91.62 184 GLY A C 1
ATOM 1444 O O . GLY A 1 184 ? -19.270 8.051 13.464 1.00 91.62 184 GLY A O 1
ATOM 1445 N N . GLY A 1 185 ? -18.590 7.878 15.595 1.00 91.31 185 GLY A N 1
ATOM 1446 C CA . GLY A 1 185 ? -17.877 9.137 15.675 1.00 91.31 185 GLY A CA 1
ATOM 1447 C C . GLY A 1 185 ? -16.519 8.940 16.334 1.00 91.31 185 GLY A C 1
ATOM 1448 O O . GLY A 1 185 ? -16.373 8.116 17.234 1.00 91.31 185 GLY A O 1
ATOM 1449 N N . GLU A 1 186 ? -15.540 9.707 15.886 1.00 90.00 186 GLU A N 1
ATOM 1450 C CA . GLU A 1 186 ? -14.265 9.903 16.563 1.00 90.00 186 GLU A CA 1
ATOM 1451 C C . GLU A 1 186 ? -14.172 11.348 17.038 1.00 90.00 186 GLU A C 1
ATOM 1453 O O . GLU A 1 186 ? -14.624 12.281 16.375 1.00 90.00 186 GLU A O 1
ATOM 1458 N N . VAL A 1 187 ? -13.558 11.540 18.192 1.00 90.75 187 VAL A N 1
ATOM 1459 C CA . VAL A 1 187 ? -13.141 12.842 18.685 1.00 90.75 187 VAL A CA 1
ATOM 1460 C C . VAL A 1 187 ? -11.689 12.697 19.060 1.00 90.75 187 VAL A C 1
ATOM 1462 O O . VAL A 1 187 ? -11.351 11.870 19.899 1.00 90.75 187 VAL A O 1
ATOM 1465 N N . PHE A 1 188 ? -10.825 13.504 18.467 1.00 89.50 188 PHE A N 1
ATOM 1466 C CA . PHE A 1 188 ? -9.432 13.547 18.861 1.00 89.50 188 PHE A CA 1
ATOM 1467 C C . PHE A 1 188 ? -9.023 14.960 19.222 1.00 89.50 188 PHE A C 1
ATOM 1469 O O . PHE A 1 188 ? -9.432 15.952 18.618 1.00 89.50 188 PHE A O 1
ATOM 1476 N N . TRP A 1 189 ? -8.170 15.044 20.224 1.00 86.81 189 TRP A N 1
ATOM 1477 C CA . TRP A 1 189 ? -7.512 16.255 20.642 1.00 86.81 189 TRP A CA 1
ATOM 1478 C C . TRP A 1 189 ? -6.023 15.967 20.703 1.00 86.81 189 TRP A C 1
ATOM 1480 O O . TRP A 1 189 ? -5.574 15.128 21.478 1.00 86.81 189 TRP A O 1
ATOM 1490 N N . ALA A 1 190 ? -5.261 16.638 19.850 1.00 83.81 190 ALA A N 1
ATOM 1491 C CA . ALA A 1 190 ? -3.814 16.542 19.835 1.00 83.81 190 ALA A CA 1
ATOM 1492 C C . ALA A 1 190 ? -3.237 17.805 20.481 1.00 83.81 190 ALA A C 1
ATOM 1494 O O . ALA A 1 190 ? -3.284 18.891 19.892 1.00 83.81 190 ALA A O 1
ATOM 1495 N N . GLY A 1 191 ? -2.697 17.664 21.694 1.00 74.75 191 GLY A N 1
ATOM 1496 C CA . GLY A 1 191 ? -2.167 18.782 22.471 1.00 74.75 191 GLY A CA 1
ATOM 1497 C C . GLY A 1 191 ? -0.947 19.456 21.840 1.00 74.75 191 GLY A C 1
ATOM 1498 O O . GLY A 1 191 ? -0.836 20.677 21.923 1.00 74.75 191 GLY A O 1
ATOM 1499 N N . GLY A 1 192 ? -0.088 18.703 21.142 1.00 74.19 192 GLY A N 1
ATOM 1500 C CA . GLY A 1 192 ? 1.054 19.242 20.390 1.00 74.19 192 GLY A CA 1
ATOM 1501 C C . GLY A 1 192 ? 0.656 20.303 19.354 1.00 74.19 192 GLY A C 1
ATOM 1502 O O . GLY A 1 192 ? 0.962 21.481 19.539 1.00 74.19 192 GLY A O 1
ATOM 1503 N N . PRO A 1 193 ? -0.074 19.940 18.281 1.00 72.75 193 PRO A N 1
ATOM 1504 C CA . PRO A 1 193 ? -0.551 20.906 17.293 1.00 72.75 193 PRO A CA 1
ATOM 1505 C C . PRO A 1 193 ? -1.722 21.773 17.793 1.00 72.75 193 PRO A C 1
ATOM 1507 O O . PRO A 1 193 ? -2.185 22.625 17.037 1.00 72.75 193 PRO A O 1
ATOM 1510 N N . ARG A 1 194 ? -2.220 21.556 19.024 1.00 77.88 194 ARG A N 1
ATOM 1511 C CA . ARG A 1 194 ? -3.439 22.169 19.591 1.00 77.88 194 ARG A CA 1
ATOM 1512 C C . ARG A 1 194 ? -4.634 22.101 18.640 1.00 77.88 194 ARG A C 1
ATOM 1514 O O . ARG A 1 194 ? -5.390 23.059 18.493 1.00 77.88 194 ARG A O 1
ATOM 1521 N N . LYS A 1 195 ? -4.792 20.958 17.975 1.00 81.44 195 LYS A N 1
ATOM 1522 C CA . LYS A 1 195 ? -5.892 20.711 17.041 1.00 81.44 195 LYS A CA 1
ATOM 1523 C C . LYS A 1 195 ? -6.853 19.714 17.660 1.00 81.44 195 LYS A C 1
ATOM 1525 O O . LYS A 1 195 ? -6.447 18.620 18.049 1.00 81.44 195 LYS A O 1
ATOM 1530 N N . SER A 1 196 ? -8.116 20.107 17.735 1.00 85.56 196 SER A N 1
ATOM 1531 C CA . SER A 1 196 ? -9.228 19.186 17.913 1.00 85.56 196 SER A CA 1
ATOM 1532 C C . SER A 1 196 ? -9.794 18.811 16.549 1.00 85.56 196 SER A C 1
ATOM 1534 O O . SER A 1 196 ? -9.818 19.622 15.619 1.00 85.56 196 SER A O 1
ATOM 1536 N N . GLY A 1 197 ? -10.243 17.572 16.431 1.00 85.69 197 GLY A N 1
ATOM 1537 C CA . GLY A 1 197 ? -10.970 17.085 15.278 1.00 85.69 197 GLY A CA 1
ATOM 1538 C C . GLY A 1 197 ? -12.100 16.177 15.723 1.00 85.69 197 GLY A C 1
ATOM 1539 O O . GLY A 1 197 ? -11.997 15.478 16.729 1.00 85.69 197 GLY A O 1
ATOM 1540 N N . ILE A 1 198 ? -13.189 16.223 14.975 1.00 90.25 198 ILE A N 1
ATOM 1541 C CA . ILE A 1 198 ? -14.317 15.313 15.110 1.00 90.25 198 ILE A CA 1
ATOM 1542 C C . ILE A 1 198 ? -14.447 14.618 13.768 1.00 90.25 198 ILE A C 1
ATOM 1544 O O . ILE A 1 198 ? -14.453 15.287 12.737 1.00 90.25 198 ILE A O 1
ATOM 1548 N N . GLY A 1 199 ? -14.545 13.302 13.760 1.00 89.62 199 GLY A N 1
ATOM 1549 C CA . GLY A 1 199 ? -14.834 12.545 12.557 1.00 89.62 199 GLY A CA 1
ATOM 1550 C C . GLY A 1 199 ? -16.100 11.734 12.709 1.00 89.62 199 GLY A C 1
ATOM 1551 O O . GLY A 1 199 ? -16.456 11.292 13.795 1.00 89.62 199 GLY A O 1
ATOM 1552 N N . TYR A 1 200 ? -16.792 11.544 11.602 1.00 92.06 200 TYR A N 1
ATOM 1553 C CA . TYR A 1 200 ? -17.942 10.664 11.503 1.00 92.06 200 TYR A CA 1
ATOM 1554 C C . TYR A 1 200 ? -17.574 9.499 10.610 1.00 92.06 200 TYR A C 1
ATOM 1556 O O . TYR A 1 200 ? -16.919 9.683 9.590 1.00 92.06 200 TYR A O 1
ATOM 1564 N N . ALA A 1 201 ? -18.010 8.311 10.990 1.00 90.44 201 ALA A N 1
ATOM 1565 C CA . ALA A 1 201 ? -17.820 7.092 10.241 1.00 90.44 201 ALA A CA 1
ATOM 1566 C C . ALA A 1 201 ? -19.159 6.407 9.995 1.00 90.44 201 ALA A C 1
ATOM 1568 O O . ALA A 1 201 ? -20.024 6.354 10.868 1.00 90.44 201 ALA A O 1
ATOM 1569 N N . ALA A 1 202 ? -19.290 5.815 8.820 1.00 90.94 202 ALA A N 1
ATOM 1570 C CA . ALA A 1 202 ? -20.377 4.931 8.465 1.00 90.94 202 ALA A CA 1
ATOM 1571 C C . ALA A 1 202 ? -19.800 3.651 7.865 1.00 90.94 202 ALA A C 1
ATOM 1573 O O . ALA A 1 202 ? -18.859 3.690 7.071 1.00 90.94 202 ALA A O 1
ATOM 1574 N N . ARG A 1 203 ? -20.379 2.514 8.238 1.00 89.88 203 ARG A N 1
ATOM 1575 C CA . ARG A 1 203 ? -20.071 1.200 7.685 1.00 89.88 203 ARG A CA 1
ATOM 1576 C C . ARG A 1 203 ? -21.361 0.534 7.265 1.00 89.88 203 ARG A C 1
ATOM 1578 O O . ARG A 1 203 ? -22.262 0.377 8.082 1.00 89.88 203 ARG A O 1
ATOM 1585 N N . TYR A 1 204 ? -21.418 0.107 6.020 1.00 90.06 204 TYR A N 1
ATOM 1586 C CA . TYR A 1 204 ? -22.505 -0.673 5.472 1.00 90.06 204 TYR A CA 1
ATOM 1587 C C . TYR A 1 204 ? -21.981 -2.040 5.042 1.00 90.06 204 TYR A C 1
ATOM 1589 O O . TYR A 1 204 ? -21.099 -2.134 4.191 1.00 90.06 204 TYR A O 1
ATOM 1597 N N . GLU A 1 205 ? -22.505 -3.094 5.654 1.00 86.44 205 GLU A N 1
ATOM 1598 C CA . GLU A 1 205 ? -22.048 -4.468 5.493 1.00 86.44 205 GLU A CA 1
ATOM 1599 C C . GLU A 1 205 ? -23.176 -5.347 4.949 1.00 86.44 205 GLU A C 1
ATOM 1601 O O . GLU A 1 205 ? -24.297 -5.377 5.453 1.00 86.44 205 GLU A O 1
ATOM 1606 N N . THR A 1 206 ? -22.884 -6.052 3.865 1.00 85.62 206 THR A N 1
ATOM 1607 C CA . THR A 1 206 ? -23.731 -7.071 3.243 1.00 85.62 206 THR A CA 1
ATOM 1608 C C . THR A 1 206 ? -22.847 -8.278 2.934 1.00 85.62 206 THR A C 1
ATOM 1610 O O . THR A 1 206 ? -21.651 -8.112 2.715 1.00 85.62 206 THR A O 1
ATOM 1613 N N . ASP A 1 207 ? -23.415 -9.481 2.821 1.00 82.25 207 ASP A N 1
ATOM 1614 C CA . ASP A 1 207 ? -22.664 -10.734 2.603 1.00 82.25 207 ASP A CA 1
ATOM 1615 C C . ASP A 1 207 ? -21.610 -10.666 1.475 1.00 82.25 207 ASP A C 1
ATOM 1617 O O . ASP A 1 207 ? -20.584 -11.344 1.526 1.00 82.25 207 ASP A O 1
ATOM 1621 N N . LYS A 1 208 ? -21.848 -9.834 0.449 1.00 84.75 208 LYS A N 1
ATOM 1622 C CA . LYS A 1 208 ? -20.970 -9.672 -0.725 1.00 84.75 208 LYS A CA 1
ATOM 1623 C C . LYS A 1 208 ? -20.229 -8.335 -0.801 1.00 84.75 208 LYS A C 1
ATOM 1625 O O . LYS A 1 208 ? -19.278 -8.231 -1.575 1.00 84.75 208 LYS A O 1
ATOM 1630 N N . MET A 1 209 ? -20.655 -7.310 -0.063 1.00 87.19 209 MET A N 1
ATOM 1631 C CA . MET A 1 209 ? -20.102 -5.958 -0.189 1.00 87.19 209 MET A CA 1
ATOM 1632 C C . MET A 1 209 ? -19.970 -5.267 1.163 1.00 87.19 209 MET A C 1
ATOM 1634 O O . MET A 1 209 ? -20.855 -5.362 2.009 1.00 87.19 209 MET A O 1
ATOM 1638 N N . VAL A 1 210 ? -18.877 -4.533 1.328 1.00 89.38 210 VAL A N 1
ATOM 1639 C CA . VAL A 1 210 ? -18.619 -3.688 2.489 1.00 89.38 210 VAL A CA 1
ATOM 1640 C C . VAL A 1 210 ? -18.268 -2.303 1.979 1.00 89.38 210 VAL A C 1
ATOM 1642 O O . VAL A 1 210 ? -17.266 -2.118 1.289 1.00 89.38 210 VAL A O 1
ATOM 1645 N N . ALA A 1 211 ? -19.110 -1.330 2.301 1.00 90.69 211 ALA A N 1
ATOM 1646 C CA . ALA A 1 211 ? -18.848 0.074 2.045 1.00 90.69 211 ALA A CA 1
ATOM 1647 C C . ALA A 1 211 ? -18.537 0.761 3.375 1.00 90.69 211 ALA A C 1
ATOM 1649 O O . ALA A 1 211 ? -19.291 0.622 4.337 1.00 90.69 211 ALA A O 1
ATOM 1650 N N . SER A 1 212 ? -17.450 1.515 3.448 1.00 90.19 212 SER A N 1
ATOM 1651 C CA . SER A 1 212 ? -17.147 2.362 4.595 1.00 90.19 212 SER A CA 1
ATOM 1652 C C . SER A 1 212 ? -16.864 3.788 4.152 1.00 90.19 212 SER A C 1
ATOM 1654 O O . SER A 1 212 ? -16.294 4.039 3.098 1.00 90.19 212 SER A O 1
ATOM 1656 N N . GLY A 1 213 ? -17.289 4.749 4.956 1.00 92.06 213 GLY A N 1
ATOM 1657 C CA . GLY A 1 213 ? -17.054 6.165 4.725 1.00 92.06 213 GLY A CA 1
ATOM 1658 C C . GLY A 1 213 ? -16.659 6.825 6.029 1.00 92.06 213 GLY A C 1
ATOM 1659 O O . GLY A 1 213 ? -17.251 6.537 7.063 1.00 92.06 213 GLY A O 1
ATOM 1660 N N . GLN A 1 214 ? -15.667 7.699 5.989 1.00 90.12 214 GLN A N 1
ATOM 1661 C CA . GLN A 1 214 ? -15.246 8.517 7.111 1.00 90.12 214 GLN A CA 1
ATOM 1662 C C . GLN A 1 214 ? -15.070 9.956 6.642 1.00 90.12 214 GLN A C 1
ATOM 1664 O O . GLN A 1 214 ? -14.490 10.222 5.591 1.00 90.12 214 GLN A O 1
ATOM 1669 N N . VAL A 1 215 ? -15.581 10.889 7.430 1.00 90.81 215 VAL A N 1
ATOM 1670 C CA . VAL A 1 215 ? -15.456 12.324 7.200 1.00 90.81 215 VAL A CA 1
ATOM 1671 C C . VAL A 1 215 ? -14.927 12.934 8.481 1.00 90.81 215 VAL A C 1
ATOM 1673 O O . VAL A 1 215 ? -15.650 13.007 9.470 1.00 90.81 215 VAL A O 1
ATOM 1676 N N . ALA A 1 216 ? -13.674 13.368 8.461 1.00 88.00 216 ALA A N 1
ATOM 1677 C CA . ALA A 1 216 ? -13.048 14.069 9.568 1.00 88.00 216 ALA A CA 1
ATOM 1678 C C . ALA A 1 216 ? -13.132 15.588 9.368 1.00 88.00 216 ALA A C 1
ATOM 1680 O O . ALA A 1 216 ? -12.909 16.108 8.273 1.00 88.00 216 ALA A O 1
ATOM 1681 N N . SER A 1 217 ? -13.385 16.331 10.446 1.00 83.75 217 SER A N 1
ATOM 1682 C CA . SER A 1 217 ? -13.408 17.800 10.463 1.00 83.75 217 SER A CA 1
ATOM 1683 C C . SER A 1 217 ? -12.039 18.413 10.156 1.00 83.75 217 SER A C 1
ATOM 1685 O O . SER A 1 217 ? -11.941 19.594 9.835 1.00 83.75 217 SER A O 1
ATOM 1687 N N . THR A 1 218 ? -10.975 17.607 10.210 1.00 79.44 218 THR A N 1
ATOM 1688 C CA . THR A 1 218 ? -9.644 17.931 9.684 1.00 79.44 218 THR A CA 1
ATOM 1689 C C . THR A 1 218 ? -9.554 17.864 8.162 1.00 79.44 218 THR A C 1
ATOM 1691 O O . THR A 1 218 ? -8.456 17.956 7.618 1.00 79.44 218 THR A O 1
ATOM 1694 N N . GLY A 1 219 ? -10.684 17.771 7.463 1.00 77.56 219 GLY A N 1
ATOM 1695 C CA . GLY A 1 219 ? -10.760 17.890 6.014 1.00 77.56 219 GLY A CA 1
ATOM 1696 C C . GLY A 1 219 ? -10.398 16.610 5.273 1.00 77.56 219 GLY A C 1
ATOM 1697 O O . GLY A 1 219 ? -10.320 16.647 4.053 1.00 77.56 219 GLY A O 1
ATOM 1698 N N . LEU A 1 220 ? -10.191 15.487 5.963 1.00 85.00 220 LEU A N 1
ATOM 1699 C CA . LEU A 1 220 ? -9.991 14.193 5.318 1.00 85.00 220 LEU A CA 1
ATOM 1700 C C . LEU A 1 220 ? -11.342 13.500 5.126 1.00 85.00 220 LEU A C 1
ATOM 1702 O O . LEU A 1 220 ? -12.055 13.225 6.089 1.00 85.00 220 LEU A O 1
ATOM 1706 N N . VAL A 1 221 ? -11.671 13.203 3.877 1.00 90.00 221 VAL A N 1
ATOM 1707 C CA . VAL A 1 221 ? -12.804 12.367 3.487 1.00 90.00 221 VAL A CA 1
ATOM 1708 C C . VAL A 1 221 ? -12.236 11.081 2.909 1.00 90.00 221 VAL A C 1
ATOM 1710 O O . VAL A 1 221 ? -11.504 11.121 1.924 1.00 90.00 221 VAL A O 1
ATOM 1713 N N . LEU A 1 222 ? -12.558 9.949 3.522 1.00 89.62 222 LEU A N 1
ATOM 1714 C CA . LEU A 1 222 ? -12.111 8.631 3.092 1.00 89.62 222 LEU A CA 1
ATOM 1715 C C . LEU A 1 222 ? -13.334 7.766 2.802 1.00 89.62 222 LEU A C 1
ATOM 1717 O O . LEU A 1 222 ? -14.177 7.571 3.674 1.00 89.62 222 LEU A O 1
ATOM 1721 N N . MET A 1 223 ? -13.445 7.256 1.585 1.00 91.31 223 MET A N 1
ATOM 1722 C CA . MET A 1 223 ? -14.532 6.378 1.166 1.00 91.31 223 MET A CA 1
ATOM 1723 C C . MET A 1 223 ? -13.950 5.106 0.577 1.00 91.31 223 MET A C 1
ATOM 1725 O O . MET A 1 223 ? -13.133 5.145 -0.332 1.00 91.31 223 MET A O 1
ATOM 1729 N N . ASN A 1 224 ? -14.414 3.978 1.080 1.00 91.88 224 ASN A N 1
ATOM 1730 C CA . ASN A 1 224 ? -13.911 2.659 0.772 1.00 91.88 224 ASN A CA 1
ATOM 1731 C C . ASN A 1 224 ? -15.069 1.764 0.345 1.00 91.88 224 ASN A C 1
ATOM 1733 O O . ASN A 1 224 ? -16.133 1.750 0.961 1.00 91.88 224 ASN A O 1
ATOM 1737 N N . TYR A 1 225 ? -14.859 0.997 -0.714 1.00 92.25 225 TYR A N 1
ATOM 1738 C CA . TYR A 1 225 ? -15.827 0.038 -1.220 1.00 92.25 225 TYR A CA 1
ATOM 1739 C C . TYR A 1 225 ? -15.114 -1.259 -1.574 1.00 92.25 225 TYR A C 1
ATOM 1741 O O . TYR A 1 225 ? -14.272 -1.287 -2.472 1.00 92.25 225 TYR A O 1
ATOM 1749 N N . VAL A 1 226 ? -15.453 -2.328 -0.860 1.00 91.25 226 VAL A N 1
ATOM 1750 C CA . VAL A 1 226 ? -14.929 -3.675 -1.069 1.00 91.25 226 VAL A CA 1
ATOM 1751 C C . VAL A 1 226 ? -16.063 -4.568 -1.534 1.00 91.25 226 VAL A C 1
ATOM 1753 O O . VAL A 1 226 ? -17.081 -4.708 -0.860 1.00 91.25 226 VAL A O 1
ATOM 1756 N N . GLN A 1 227 ? -15.867 -5.216 -2.672 1.00 91.00 227 GLN A N 1
ATOM 1757 C CA . GLN A 1 227 ? -16.805 -6.170 -3.231 1.00 91.00 227 GLN A CA 1
ATOM 1758 C C . GLN A 1 227 ? -16.128 -7.524 -3.406 1.00 91.00 227 GLN A C 1
ATOM 1760 O O . GLN A 1 227 ? -15.173 -7.681 -4.169 1.00 91.00 227 GLN A O 1
ATOM 1765 N N . LYS A 1 228 ? -16.662 -8.530 -2.716 1.00 89.38 228 LYS A N 1
ATOM 1766 C CA . LYS A 1 228 ? -16.265 -9.927 -2.882 1.00 89.38 228 LYS A CA 1
ATOM 1767 C C . LYS A 1 228 ? -16.989 -10.471 -4.110 1.00 89.38 228 LYS A C 1
ATOM 1769 O O . LYS A 1 228 ? -18.190 -10.731 -4.073 1.00 89.38 228 LYS A O 1
ATOM 1774 N N . VAL A 1 229 ? -16.269 -10.591 -5.224 1.00 88.25 229 VAL A N 1
ATOM 1775 C CA . VAL A 1 229 ? -16.812 -11.126 -6.487 1.00 88.25 229 VAL A CA 1
ATOM 1776 C C . VAL A 1 229 ? -16.868 -12.654 -6.432 1.00 88.25 229 VAL A C 1
ATOM 1778 O O . VAL A 1 229 ? -17.782 -13.273 -6.969 1.00 88.25 229 VAL A O 1
ATOM 1781 N N . SER A 1 230 ? -15.895 -13.264 -5.758 1.00 86.94 230 SER A N 1
ATOM 1782 C CA . SER A 1 230 ? -15.791 -14.705 -5.534 1.00 86.94 230 SER A CA 1
ATOM 1783 C C . SER A 1 230 ? -15.046 -14.960 -4.223 1.00 86.94 230 SER A C 1
ATOM 1785 O O . SER A 1 230 ? -14.331 -14.081 -3.750 1.00 86.94 230 SER A O 1
ATOM 1787 N N . ASP A 1 231 ? -15.115 -16.175 -3.677 1.00 83.06 231 ASP A N 1
ATOM 1788 C CA . ASP A 1 231 ? -14.357 -16.573 -2.476 1.00 83.06 231 ASP A CA 1
ATOM 1789 C C . ASP A 1 231 ? -12.839 -16.374 -2.627 1.00 83.06 231 ASP A C 1
ATOM 1791 O O . ASP A 1 231 ? -12.110 -16.274 -1.643 1.00 83.06 231 ASP A O 1
ATOM 1795 N N . LYS A 1 232 ? -12.356 -16.318 -3.875 1.00 86.81 232 LYS A N 1
ATOM 1796 C CA . LYS A 1 232 ? -10.945 -16.108 -4.220 1.00 86.81 232 LYS A CA 1
ATOM 1797 C C . LYS A 1 232 ? -10.622 -14.681 -4.656 1.00 86.81 232 LYS A C 1
ATOM 1799 O O . LYS A 1 232 ? -9.446 -14.344 -4.722 1.00 86.81 232 LYS A O 1
ATOM 1804 N N . VAL A 1 233 ? -11.622 -13.874 -5.019 1.00 89.50 233 VAL A N 1
ATOM 1805 C CA . VAL A 1 233 ? -11.414 -12.581 -5.690 1.00 89.50 233 VAL A CA 1
ATOM 1806 C C . VAL A 1 233 ? -12.187 -11.483 -4.985 1.00 89.50 233 VAL A C 1
ATOM 1808 O O . VAL A 1 233 ? -13.421 -11.467 -5.004 1.00 89.50 233 VAL A O 1
ATOM 1811 N N . SER A 1 234 ? -11.441 -10.524 -4.448 1.00 89.12 234 SER A N 1
ATOM 1812 C CA . SER A 1 234 ? -11.979 -9.312 -3.841 1.00 89.12 234 SER A CA 1
ATOM 1813 C C . SER A 1 234 ? -11.520 -8.104 -4.642 1.00 89.12 234 SER A C 1
ATOM 1815 O O . SER A 1 234 ? -10.328 -7.924 -4.881 1.00 89.12 234 SER A O 1
ATOM 1817 N N . LEU A 1 235 ? -12.467 -7.275 -5.064 1.00 91.56 235 LEU A N 1
ATOM 1818 C CA . LEU A 1 235 ? -12.186 -5.964 -5.635 1.00 91.56 235 LEU A CA 1
ATOM 1819 C C . LEU A 1 235 ? -12.342 -4.923 -4.538 1.00 91.56 235 LEU A C 1
ATOM 1821 O O . LEU A 1 235 ? -13.279 -4.992 -3.744 1.00 91.56 235 LEU A O 1
ATOM 1825 N N . ALA A 1 236 ? -11.425 -3.970 -4.488 1.00 91.44 236 ALA A N 1
ATOM 1826 C CA . ALA A 1 236 ? -11.444 -2.909 -3.504 1.00 91.44 236 ALA A CA 1
ATOM 1827 C C . ALA A 1 236 ? -11.176 -1.565 -4.177 1.00 91.44 236 ALA A C 1
ATOM 1829 O O . ALA A 1 236 ? -10.348 -1.438 -5.074 1.00 91.44 236 ALA A O 1
ATOM 1830 N N . THR A 1 237 ? -11.896 -0.553 -3.731 1.00 91.75 237 THR A N 1
ATOM 1831 C CA . THR A 1 237 ? -11.852 0.809 -4.254 1.00 91.75 237 THR A CA 1
ATOM 1832 C C . THR A 1 237 ? -11.713 1.734 -3.068 1.00 91.75 237 THR A C 1
ATOM 1834 O O . THR A 1 237 ? -12.489 1.619 -2.123 1.00 91.75 237 THR A O 1
ATOM 1837 N N . ASP A 1 238 ? -10.734 2.623 -3.122 1.00 90.50 238 ASP A N 1
ATOM 1838 C CA . ASP A 1 238 ? -10.458 3.607 -2.083 1.00 90.50 238 ASP A CA 1
ATOM 1839 C C . ASP A 1 238 ? -10.440 4.995 -2.710 1.00 90.50 238 ASP A C 1
ATOM 1841 O O . ASP A 1 238 ? -9.841 5.221 -3.763 1.00 90.50 238 ASP A O 1
ATOM 1845 N N . PHE A 1 239 ? -11.145 5.922 -2.088 1.00 91.38 239 PHE A N 1
ATOM 1846 C CA . PHE A 1 239 ? -11.234 7.306 -2.492 1.00 91.38 239 PHE A CA 1
ATOM 1847 C C . PHE A 1 239 ? -10.898 8.180 -1.294 1.00 91.38 239 PHE A C 1
ATOM 1849 O O . PHE A 1 239 ? -11.680 8.315 -0.352 1.00 91.38 239 PHE A O 1
ATOM 1856 N N . MET A 1 240 ? -9.731 8.806 -1.360 1.00 90.62 240 MET A N 1
ATOM 1857 C CA . MET A 1 240 ? -9.241 9.721 -0.347 1.00 90.62 240 MET A CA 1
ATOM 1858 C C . MET A 1 240 ? -9.273 11.141 -0.902 1.00 90.62 240 MET A C 1
ATOM 1860 O O . MET A 1 240 ? -8.605 11.451 -1.887 1.00 90.62 240 MET A O 1
ATOM 1864 N N . TYR A 1 241 ? -10.030 12.020 -0.259 1.00 90.62 241 TYR A N 1
ATOM 1865 C CA . TYR A 1 241 ? -10.130 13.425 -0.617 1.00 90.62 241 TYR A CA 1
ATOM 1866 C C . TYR A 1 241 ? -9.751 14.305 0.566 1.00 90.62 241 TYR A C 1
ATOM 1868 O O . TYR A 1 241 ? -10.367 14.252 1.628 1.00 90.62 241 TYR A O 1
ATOM 1876 N N . ASN A 1 242 ? -8.738 15.141 0.371 1.00 89.44 242 ASN A N 1
ATOM 1877 C CA . ASN A 1 242 ? -8.350 16.152 1.336 1.00 89.44 242 ASN A CA 1
ATOM 1878 C C . ASN A 1 242 ? -8.951 17.501 0.923 1.00 89.44 242 ASN A C 1
ATOM 1880 O O . ASN A 1 242 ? -8.542 18.108 -0.063 1.00 89.44 242 ASN A O 1
ATOM 1884 N N . VAL A 1 243 ? -9.918 17.985 1.695 1.00 83.12 243 VAL A N 1
ATOM 1885 C CA . VAL A 1 243 ? -10.652 19.238 1.477 1.00 83.12 243 VAL A CA 1
ATOM 1886 C C . VAL A 1 243 ? -9.735 20.458 1.592 1.00 83.12 243 VAL A C 1
ATOM 1888 O O . VAL A 1 243 ? -9.925 21.434 0.865 1.00 83.12 243 VAL A O 1
ATOM 1891 N N . PHE A 1 244 ? -8.727 20.414 2.472 1.00 82.31 244 PHE A N 1
ATOM 1892 C CA . PHE A 1 244 ? -7.817 21.541 2.681 1.00 82.31 244 PHE A CA 1
ATOM 1893 C C . PHE A 1 244 ? -6.771 21.658 1.572 1.00 82.31 244 PHE A C 1
ATOM 1895 O O . PHE A 1 244 ? -6.550 22.762 1.077 1.00 82.31 244 PHE A O 1
ATOM 1902 N N . SER A 1 245 ? -6.154 20.547 1.151 1.00 83.31 245 SER A N 1
ATOM 1903 C CA . SER A 1 245 ? -5.208 20.560 0.021 1.00 83.31 245 SER A CA 1
ATOM 1904 C C . SER A 1 245 ? -5.896 20.489 -1.348 1.00 83.31 245 SER A C 1
ATOM 1906 O O . SER A 1 245 ? -5.269 20.787 -2.362 1.00 83.31 245 SER A O 1
ATOM 1908 N N . ARG A 1 246 ? -7.195 20.156 -1.386 1.00 85.88 246 ARG A N 1
ATOM 1909 C CA . ARG A 1 246 ? -7.984 19.873 -2.600 1.00 85.88 246 ARG A CA 1
ATOM 1910 C C . ARG A 1 246 ? -7.370 18.769 -3.462 1.00 85.88 246 ARG A C 1
ATOM 1912 O O . ARG A 1 246 ? -7.478 18.791 -4.688 1.00 85.88 246 ARG A O 1
ATOM 1919 N N . GLU A 1 247 ? -6.733 17.800 -2.819 1.00 84.94 247 GLU A N 1
ATOM 1920 C CA . GLU A 1 247 ? -6.144 16.641 -3.480 1.00 84.94 247 GLU A CA 1
ATOM 1921 C C . GLU A 1 247 ? -7.072 15.440 -3.329 1.00 84.94 247 GLU A C 1
ATOM 1923 O O . GLU A 1 247 ? -7.490 15.093 -2.224 1.00 84.94 247 GLU A O 1
ATOM 1928 N N . ALA A 1 248 ? -7.405 14.821 -4.460 1.00 88.19 248 ALA A N 1
ATOM 1929 C CA . ALA A 1 248 ? -8.180 13.593 -4.523 1.00 88.19 248 ALA A CA 1
ATOM 1930 C C . ALA A 1 248 ? -7.282 12.468 -5.041 1.00 88.19 248 ALA A C 1
ATOM 1932 O O . ALA A 1 248 ? -6.672 12.601 -6.103 1.00 88.19 248 ALA A O 1
ATOM 1933 N N . VAL A 1 249 ? -7.225 11.362 -4.309 1.00 88.75 249 VAL A N 1
ATOM 1934 C CA . VAL A 1 249 ? -6.549 10.132 -4.715 1.00 88.75 249 VAL A CA 1
ATOM 1935 C C . VAL A 1 249 ? -7.594 9.030 -4.758 1.00 88.75 249 VAL A C 1
ATOM 1937 O O . VAL A 1 249 ? -8.091 8.585 -3.727 1.00 88.75 249 VAL A O 1
ATOM 1940 N N . ALA A 1 250 ? -7.941 8.608 -5.970 1.00 91.69 250 ALA A N 1
ATOM 1941 C CA . ALA A 1 250 ? -8.738 7.414 -6.202 1.00 91.69 250 ALA A CA 1
ATOM 1942 C C . ALA A 1 250 ? -7.798 6.242 -6.496 1.00 91.69 250 ALA A C 1
ATOM 1944 O O . ALA A 1 250 ? -6.897 6.373 -7.327 1.00 91.69 250 ALA A O 1
ATOM 1945 N N . SER A 1 251 ? -8.024 5.120 -5.827 1.00 90.19 251 SER A N 1
ATOM 1946 C CA . SER A 1 251 ? -7.236 3.900 -5.935 1.00 90.19 251 SER A CA 1
ATOM 1947 C C . SER A 1 251 ? -8.169 2.729 -6.209 1.00 90.19 251 SER A C 1
ATOM 1949 O O . SER A 1 251 ? -9.175 2.550 -5.522 1.00 90.19 251 SER A O 1
ATOM 1951 N N . VAL A 1 252 ? -7.835 1.911 -7.199 1.00 92.12 252 VAL A N 1
ATOM 1952 C CA . VAL A 1 252 ? -8.557 0.672 -7.502 1.00 92.12 252 VAL A CA 1
ATOM 1953 C C . VAL A 1 252 ? -7.593 -0.482 -7.319 1.00 92.12 252 VAL A C 1
ATOM 1955 O O . VAL A 1 252 ? -6.506 -0.487 -7.891 1.00 92.12 252 VAL A O 1
ATOM 1958 N N . GLY A 1 253 ? -7.988 -1.466 -6.525 1.00 91.69 253 GLY A N 1
ATOM 1959 C CA . GLY A 1 253 ? -7.193 -2.643 -6.240 1.00 91.69 253 GLY A CA 1
ATOM 1960 C C . GLY A 1 253 ? -7.979 -3.932 -6.395 1.00 91.69 253 GLY A C 1
ATOM 1961 O O . GLY A 1 253 ? -9.208 -3.971 -6.319 1.00 91.69 253 GLY A O 1
ATOM 1962 N N . TYR A 1 254 ? -7.243 -5.009 -6.612 1.00 90.75 254 TYR A N 1
ATOM 1963 C CA . TYR A 1 254 ? -7.769 -6.361 -6.606 1.00 90.75 254 TYR A CA 1
ATOM 1964 C C . TYR A 1 254 ? -6.877 -7.239 -5.735 1.00 90.75 254 TYR A C 1
ATOM 1966 O O . TYR A 1 254 ? -5.651 -7.129 -5.758 1.00 90.75 254 TYR A O 1
ATOM 1974 N N . ASP A 1 255 ? -7.507 -8.124 -4.977 1.00 90.75 255 ASP A N 1
ATOM 1975 C CA . ASP A 1 255 ? -6.851 -9.139 -4.169 1.00 90.75 255 ASP A CA 1
ATOM 1976 C C . ASP A 1 255 ? -7.327 -10.510 -4.642 1.00 90.75 255 ASP A C 1
ATOM 1978 O O . ASP A 1 255 ? -8.515 -10.843 -4.586 1.00 90.75 255 ASP A O 1
ATOM 1982 N N . TYR A 1 256 ? -6.382 -11.284 -5.159 1.00 90.69 256 TYR A N 1
ATOM 1983 C CA . TYR A 1 256 ? -6.603 -12.615 -5.686 1.00 90.69 256 TYR A CA 1
ATOM 1984 C C . TYR A 1 256 ? -5.928 -13.629 -4.766 1.00 90.69 256 TYR A C 1
ATOM 1986 O O . TYR A 1 256 ? -4.706 -13.781 -4.764 1.00 90.69 256 TYR A O 1
ATOM 1994 N N . MET A 1 257 ? -6.730 -14.333 -3.974 1.00 88.69 257 MET A N 1
ATOM 1995 C CA . MET A 1 257 ? -6.284 -15.341 -3.019 1.00 88.69 257 MET A CA 1
ATOM 1996 C C . MET A 1 257 ? -6.431 -16.744 -3.620 1.00 88.69 257 MET A C 1
ATOM 1998 O O . MET A 1 257 ? -7.518 -17.325 -3.650 1.00 88.69 257 MET A O 1
ATOM 2002 N N . LEU A 1 258 ? -5.321 -17.314 -4.096 1.00 86.19 258 LEU A N 1
ATOM 2003 C CA . LEU A 1 258 ? -5.221 -18.737 -4.431 1.00 86.19 258 LEU A CA 1
ATOM 2004 C C . LEU A 1 258 ? -4.792 -19.549 -3.202 1.00 86.19 258 LEU A C 1
ATOM 2006 O O . LEU A 1 258 ? -4.358 -19.020 -2.184 1.00 86.19 258 LEU A O 1
ATOM 2010 N N . ARG A 1 259 ? -4.857 -20.881 -3.320 1.00 85.81 259 ARG A N 1
ATOM 2011 C CA . ARG A 1 259 ? -4.381 -21.795 -2.267 1.00 85.81 259 ARG A CA 1
ATOM 2012 C C . ARG A 1 259 ? -2.878 -21.657 -1.985 1.00 85.81 259 ARG A C 1
ATOM 2014 O O . ARG A 1 259 ? -2.476 -21.782 -0.835 1.00 85.81 259 ARG A O 1
ATOM 2021 N N . GLN A 1 260 ? -2.067 -21.430 -3.020 1.00 87.25 260 GLN A N 1
ATOM 2022 C CA . GLN A 1 260 ? -0.598 -21.386 -2.930 1.00 87.25 260 GLN A CA 1
ATOM 2023 C C . GLN A 1 260 ? -0.005 -20.000 -3.200 1.00 87.25 260 GLN A C 1
ATOM 2025 O O . GLN A 1 260 ? 1.157 -19.780 -2.892 1.00 87.25 260 GLN A O 1
ATOM 2030 N N . ALA A 1 261 ? -0.780 -19.059 -3.737 1.00 88.56 261 ALA A N 1
ATOM 2031 C CA . ALA A 1 261 ? -0.298 -17.718 -4.039 1.00 88.56 261 ALA A CA 1
ATOM 2032 C C . ALA A 1 261 ? -1.369 -16.669 -3.738 1.00 88.56 261 ALA A C 1
ATOM 2034 O O . ALA A 1 261 ? -2.564 -16.947 -3.807 1.00 88.56 261 ALA A O 1
ATOM 2035 N N . ARG A 1 262 ? -0.951 -15.450 -3.424 1.00 90.00 262 ARG A N 1
ATOM 2036 C CA . ARG A 1 262 ? -1.820 -14.294 -3.256 1.00 90.00 262 ARG A CA 1
ATOM 2037 C C . ARG A 1 262 ? -1.265 -13.143 -4.076 1.00 90.00 262 ARG A C 1
ATOM 2039 O O . ARG A 1 262 ? -0.139 -12.711 -3.853 1.00 90.00 262 ARG A O 1
ATOM 2046 N N . VAL A 1 263 ? -2.056 -12.667 -5.028 1.00 91.31 263 VAL A N 1
ATOM 2047 C CA . VAL A 1 263 ? -1.697 -11.546 -5.901 1.00 91.31 263 VAL A CA 1
ATOM 2048 C C . VAL A 1 263 ? -2.513 -10.341 -5.476 1.00 91.31 263 VAL A C 1
ATOM 2050 O O . VAL A 1 263 ? -3.739 -10.391 -5.508 1.00 91.31 263 VAL A O 1
ATOM 2053 N N . ARG A 1 264 ? -1.838 -9.259 -5.098 1.00 90.94 264 ARG A N 1
ATOM 2054 C CA . ARG A 1 264 ? -2.457 -7.962 -4.822 1.00 90.94 264 ARG A CA 1
ATOM 2055 C C . ARG A 1 264 ? -1.991 -6.974 -5.874 1.00 90.94 264 ARG A C 1
ATOM 2057 O O . ARG A 1 264 ? -0.791 -6.824 -6.078 1.00 90.94 264 ARG A O 1
ATOM 2064 N N . GLY A 1 265 ? -2.925 -6.325 -6.550 1.00 90.94 265 GLY A N 1
ATOM 2065 C CA . GLY A 1 265 ? -2.632 -5.244 -7.483 1.00 90.94 265 GLY A CA 1
ATOM 2066 C C . GLY A 1 265 ? -3.376 -3.986 -7.074 1.00 90.94 265 GLY A C 1
ATOM 2067 O O . GLY A 1 265 ? -4.518 -4.069 -6.627 1.00 90.94 265 GLY A O 1
ATOM 2068 N N . LYS A 1 266 ? -2.744 -2.828 -7.239 1.00 90.75 266 LYS A N 1
ATOM 2069 C CA . LYS A 1 266 ? -3.311 -1.512 -6.946 1.00 90.75 266 LYS A CA 1
ATOM 2070 C C . LYS A 1 266 ? -2.928 -0.533 -8.054 1.00 90.75 266 LYS A C 1
ATOM 2072 O O . LYS A 1 266 ? -1.789 -0.519 -8.509 1.00 90.75 266 LYS A O 1
ATOM 2077 N N . ILE A 1 267 ? -3.885 0.273 -8.492 1.00 90.81 267 ILE A N 1
ATOM 2078 C CA . ILE A 1 267 ? -3.708 1.324 -9.492 1.00 90.81 267 ILE A CA 1
ATOM 2079 C C . ILE A 1 267 ? -4.249 2.619 -8.906 1.00 90.81 267 ILE A C 1
ATOM 2081 O O . ILE A 1 267 ? -5.429 2.698 -8.563 1.00 90.81 267 ILE A O 1
ATOM 2085 N N . ASP A 1 268 ? -3.395 3.635 -8.857 1.00 89.75 268 ASP A N 1
ATOM 2086 C CA . ASP A 1 268 ? -3.732 4.946 -8.312 1.00 89.75 268 ASP A CA 1
ATOM 2087 C C . ASP A 1 268 ? -3.943 5.980 -9.411 1.00 89.75 268 ASP A C 1
ATOM 2089 O O . ASP A 1 268 ? -3.280 5.980 -10.451 1.00 89.75 268 ASP A O 1
ATOM 2093 N N . SER A 1 269 ? -4.811 6.953 -9.132 1.00 88.19 269 SER A N 1
ATOM 2094 C CA . SER A 1 269 ? -5.074 8.108 -10.000 1.00 88.19 269 SER A CA 1
ATOM 2095 C C . SER A 1 269 ? -3.827 8.956 -10.288 1.00 88.19 269 SER A C 1
ATOM 2097 O O . SER A 1 269 ? -3.835 9.758 -11.222 1.00 88.19 269 SER A O 1
ATOM 2099 N N . ASN A 1 270 ? -2.758 8.783 -9.509 1.00 84.88 270 ASN A N 1
ATOM 2100 C CA . ASN A 1 270 ? -1.465 9.435 -9.715 1.00 84.88 270 ASN A CA 1
ATOM 2101 C C . ASN A 1 270 ? -0.595 8.742 -10.783 1.00 84.88 270 ASN A C 1
ATOM 2103 O O . ASN A 1 270 ? 0.538 9.166 -11.004 1.00 84.88 270 ASN A O 1
ATOM 2107 N N . GLY A 1 271 ? -1.105 7.696 -11.446 1.00 82.69 271 GLY A N 1
ATOM 2108 C CA . GLY A 1 271 ? -0.372 6.938 -12.465 1.00 82.69 271 GLY A CA 1
ATOM 2109 C C . GLY A 1 271 ? 0.637 5.949 -11.879 1.00 82.69 271 GLY A C 1
ATOM 2110 O O . GLY A 1 271 ? 1.567 5.539 -12.570 1.00 82.69 271 GLY A O 1
ATOM 2111 N N . VAL A 1 272 ? 0.474 5.585 -10.606 1.00 86.88 272 VAL A N 1
ATOM 2112 C CA . VAL A 1 272 ? 1.297 4.579 -9.929 1.00 86.88 272 VAL A CA 1
ATOM 2113 C C . VAL A 1 272 ? 0.536 3.260 -9.938 1.00 86.88 272 VAL A C 1
ATOM 2115 O O . VAL A 1 272 ? -0.590 3.182 -9.447 1.00 86.88 272 VAL A O 1
ATOM 2118 N N . ALA A 1 273 ? 1.142 2.237 -10.527 1.00 90.56 273 ALA A N 1
ATOM 2119 C CA . ALA A 1 273 ? 0.653 0.870 -10.514 1.00 90.56 273 ALA A CA 1
ATOM 2120 C C . ALA A 1 273 ? 1.581 0.014 -9.648 1.00 90.56 273 ALA A C 1
ATOM 2122 O O . ALA A 1 273 ? 2.779 -0.073 -9.912 1.00 90.56 273 ALA A O 1
ATOM 2123 N N . SER A 1 274 ? 1.014 -0.641 -8.642 1.00 88.88 274 SER A N 1
ATOM 2124 C CA . SER A 1 274 ? 1.719 -1.501 -7.695 1.00 88.88 274 SER A CA 1
ATOM 2125 C C . SER A 1 274 ? 1.190 -2.925 -7.790 1.00 88.88 274 SER A C 1
ATOM 2127 O O . SER A 1 274 ? -0.016 -3.143 -7.907 1.00 88.88 274 SER A O 1
ATOM 2129 N N . ALA A 1 275 ? 2.084 -3.905 -7.732 1.00 91.06 275 ALA A N 1
ATOM 2130 C CA . ALA A 1 275 ? 1.747 -5.319 -7.718 1.00 91.06 275 ALA A CA 1
ATOM 2131 C C . ALA A 1 275 ? 2.610 -6.063 -6.696 1.00 91.06 275 ALA A C 1
ATOM 2133 O O . ALA A 1 275 ? 3.820 -5.857 -6.619 1.00 91.06 275 ALA A O 1
ATOM 2134 N N . LEU A 1 276 ? 1.986 -6.957 -5.935 1.00 90.19 276 LEU A N 1
ATOM 2135 C CA . LEU A 1 276 ? 2.624 -7.798 -4.932 1.00 90.19 276 LEU A CA 1
ATOM 2136 C C . LEU A 1 276 ? 2.161 -9.236 -5.103 1.00 90.19 276 LEU A C 1
ATOM 2138 O O . LEU A 1 276 ? 0.983 -9.551 -4.932 1.00 90.19 276 LEU A O 1
ATOM 2142 N N . LEU A 1 277 ? 3.108 -10.101 -5.440 1.00 91.25 277 LEU A N 1
ATOM 2143 C CA . LEU A 1 277 ? 2.918 -11.538 -5.538 1.00 91.25 277 LEU A CA 1
ATOM 2144 C C . LEU A 1 277 ? 3.532 -12.189 -4.301 1.00 91.25 277 LEU A C 1
ATOM 2146 O O . LEU A 1 277 ? 4.740 -12.124 -4.094 1.00 91.25 277 LEU A O 1
ATOM 2150 N N . GLU A 1 278 ? 2.693 -12.820 -3.491 1.00 89.94 278 GLU A N 1
ATOM 2151 C CA . GLU A 1 278 ? 3.094 -13.664 -2.370 1.00 89.94 278 GLU A CA 1
ATOM 2152 C C . GLU A 1 278 ? 2.884 -15.125 -2.776 1.00 89.94 278 GLU A C 1
ATOM 2154 O O . GLU A 1 278 ? 1.750 -15.549 -2.977 1.00 89.94 278 GLU A O 1
ATOM 2159 N N . GLU A 1 279 ? 3.949 -15.905 -2.910 1.00 91.25 279 GLU A N 1
ATOM 2160 C CA . GLU A 1 279 ? 3.899 -17.318 -3.285 1.00 91.25 279 GLU A CA 1
ATOM 2161 C C . GLU A 1 279 ? 4.409 -18.199 -2.140 1.00 91.25 279 GLU A C 1
ATOM 2163 O O . GLU A 1 279 ? 5.466 -17.961 -1.560 1.00 91.25 279 GLU A O 1
ATOM 2168 N N . ARG A 1 280 ? 3.655 -19.243 -1.800 1.00 87.38 280 ARG A N 1
ATOM 2169 C CA . ARG A 1 280 ? 3.996 -20.220 -0.763 1.00 87.38 280 ARG A CA 1
ATOM 2170 C C . ARG A 1 280 ? 4.529 -21.482 -1.431 1.00 87.38 280 ARG A C 1
ATOM 2172 O O . ARG A 1 280 ? 3.750 -22.327 -1.867 1.00 87.38 280 ARG A O 1
ATOM 2179 N N . LEU A 1 281 ? 5.854 -21.598 -1.510 1.00 83.00 281 LEU A N 1
ATOM 2180 C CA . LEU A 1 281 ? 6.531 -22.694 -2.216 1.00 83.00 281 LEU A CA 1
ATOM 2181 C C . LEU A 1 281 ? 6.499 -24.011 -1.421 1.00 83.00 281 LEU A C 1
ATOM 2183 O O . LEU A 1 281 ? 6.296 -25.080 -1.990 1.00 83.00 281 LEU A O 1
ATOM 2187 N N . SER A 1 282 ? 6.694 -23.951 -0.101 1.00 79.81 282 SER A N 1
ATOM 2188 C CA . SER A 1 282 ? 6.721 -25.124 0.784 1.00 79.81 282 SER A CA 1
ATOM 2189 C C . SER A 1 282 ? 6.258 -24.770 2.201 1.00 79.81 282 SER A C 1
ATOM 2191 O O . SER A 1 282 ? 6.020 -23.603 2.517 1.00 79.81 282 SER A O 1
ATOM 2193 N N . MET A 1 283 ? 6.107 -25.774 3.075 1.00 69.94 283 MET A N 1
ATOM 2194 C CA . MET A 1 283 ? 5.754 -25.563 4.484 1.00 69.94 283 MET A CA 1
ATOM 2195 C C . MET A 1 283 ? 6.866 -24.779 5.203 1.00 69.94 283 MET A C 1
ATOM 2197 O O . MET A 1 283 ? 7.804 -25.365 5.732 1.00 69.94 283 MET A O 1
ATOM 2201 N N . GLY A 1 284 ? 6.759 -23.448 5.204 1.00 75.81 284 GLY A N 1
ATOM 2202 C CA . GLY A 1 284 ? 7.661 -22.538 5.916 1.00 75.81 284 GLY A CA 1
ATOM 2203 C C . GLY A 1 284 ? 8.421 -21.532 5.047 1.00 75.81 284 GLY A C 1
ATOM 2204 O O . GLY A 1 284 ? 9.056 -20.647 5.613 1.00 75.81 284 GLY A O 1
ATOM 2205 N N . LEU A 1 285 ? 8.351 -21.614 3.711 1.00 86.19 285 LEU A N 1
ATOM 2206 C CA . LEU A 1 285 ? 8.968 -20.630 2.810 1.00 86.19 285 LEU A CA 1
ATOM 2207 C C . LEU A 1 285 ? 7.901 -19.854 2.033 1.00 86.19 285 LEU A C 1
ATOM 2209 O O . LEU A 1 285 ? 7.193 -20.419 1.196 1.00 86.19 285 LEU A O 1
ATOM 2213 N N . ASN A 1 286 ? 7.848 -18.545 2.286 1.00 88.06 286 ASN A N 1
ATOM 2214 C CA . ASN A 1 286 ? 7.029 -17.599 1.538 1.00 88.06 286 ASN A CA 1
ATOM 2215 C C . ASN A 1 286 ? 7.949 -16.703 0.710 1.00 88.06 286 ASN A C 1
ATOM 2217 O O . ASN A 1 286 ? 8.816 -16.019 1.251 1.00 88.06 286 ASN A O 1
ATOM 2221 N N . PHE A 1 287 ? 7.749 -16.714 -0.599 1.00 89.69 287 PHE A N 1
ATOM 2222 C CA . PHE A 1 287 ? 8.421 -15.839 -1.537 1.00 89.69 287 PHE A CA 1
ATOM 2223 C C . PHE A 1 287 ? 7.541 -14.620 -1.815 1.00 89.69 287 PHE A C 1
ATOM 2225 O O . PHE A 1 287 ? 6.332 -14.751 -1.996 1.00 89.69 287 PHE A O 1
ATOM 2232 N N . LEU A 1 288 ? 8.134 -13.428 -1.818 1.00 89.69 288 LEU A N 1
ATOM 2233 C CA . LEU A 1 288 ? 7.413 -12.173 -1.999 1.00 89.69 288 LEU A CA 1
ATOM 2234 C C . LEU A 1 288 ? 8.103 -11.348 -3.086 1.00 89.69 288 LEU A C 1
ATOM 2236 O O . LEU A 1 288 ? 9.283 -11.027 -2.960 1.00 89.69 288 LEU A O 1
ATOM 2240 N N . ILE A 1 289 ? 7.366 -10.990 -4.134 1.00 90.94 289 ILE A N 1
ATOM 2241 C CA . ILE A 1 289 ? 7.822 -10.086 -5.193 1.00 90.94 289 ILE A CA 1
ATOM 2242 C C . ILE A 1 289 ? 6.951 -8.839 -5.157 1.00 90.94 289 ILE A C 1
ATOM 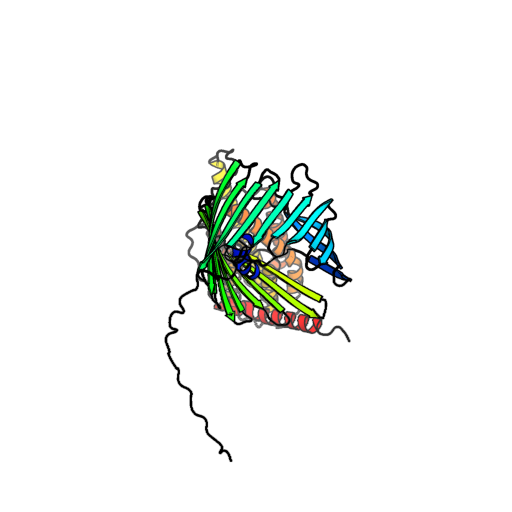2244 O O . ILE A 1 289 ? 5.738 -8.931 -5.330 1.00 90.94 289 ILE A O 1
ATOM 2248 N N . SER A 1 290 ? 7.580 -7.682 -4.974 1.00 89.88 290 SER A N 1
ATOM 2249 C CA . SER A 1 290 ? 6.949 -6.368 -5.085 1.00 89.88 290 SER A CA 1
ATOM 2250 C C . SER A 1 290 ? 7.425 -5.681 -6.361 1.00 89.88 290 SER A C 1
ATOM 2252 O O . SER A 1 290 ? 8.619 -5.681 -6.658 1.00 89.88 290 SER A O 1
ATOM 2254 N N . ALA A 1 291 ? 6.506 -5.072 -7.102 1.00 88.19 291 ALA A N 1
ATOM 2255 C CA . ALA A 1 291 ? 6.807 -4.242 -8.257 1.00 88.19 291 ALA A CA 1
ATOM 2256 C C . ALA A 1 291 ? 5.961 -2.970 -8.209 1.00 88.19 291 ALA A C 1
ATOM 2258 O O . ALA A 1 291 ? 4.749 -3.026 -8.015 1.00 88.19 291 ALA A O 1
ATOM 2259 N N . GLU A 1 292 ? 6.603 -1.828 -8.425 1.00 87.44 292 GLU A N 1
ATOM 2260 C CA . GLU A 1 292 ? 5.938 -0.538 -8.555 1.00 87.44 292 GLU A CA 1
ATOM 2261 C C . GLU A 1 292 ? 6.377 0.111 -9.863 1.00 87.44 292 GLU A C 1
ATOM 2263 O O . GLU A 1 292 ? 7.567 0.198 -10.166 1.00 87.44 292 GLU A O 1
ATOM 2268 N N . MET A 1 293 ? 5.405 0.539 -10.657 1.00 85.44 293 MET A N 1
ATOM 2269 C CA . MET A 1 293 ? 5.612 1.236 -11.914 1.00 85.44 293 MET A CA 1
ATOM 2270 C C . MET A 1 293 ? 4.905 2.579 -11.829 1.00 85.44 293 MET A C 1
ATOM 2272 O O . MET A 1 293 ? 3.689 2.647 -11.674 1.00 85.44 293 MET A O 1
ATOM 2276 N N . THR A 1 294 ? 5.666 3.657 -11.968 1.00 82.25 294 THR A N 1
ATOM 2277 C CA . THR A 1 294 ? 5.108 5.005 -12.060 1.00 82.25 294 THR A CA 1
ATOM 2278 C C . THR A 1 294 ? 5.128 5.443 -13.517 1.00 82.25 294 THR A C 1
ATOM 2280 O O . THR A 1 294 ? 6.182 5.801 -14.042 1.00 82.25 294 THR A O 1
ATOM 2283 N N . ASP A 1 295 ? 3.965 5.465 -14.165 1.00 67.19 295 ASP A N 1
ATOM 2284 C CA . ASP A 1 295 ? 3.799 6.118 -15.463 1.00 67.19 295 ASP A CA 1
ATOM 2285 C C . ASP A 1 295 ? 3.507 7.603 -15.234 1.00 67.19 295 ASP A C 1
ATOM 2287 O O . ASP A 1 295 ? 2.403 8.113 -15.437 1.00 67.19 295 ASP A O 1
ATOM 2291 N N . ARG A 1 296 ? 4.518 8.334 -14.756 1.00 50.56 296 ARG A N 1
ATOM 2292 C CA . ARG A 1 296 ? 4.492 9.796 -14.828 1.00 50.56 296 ARG A CA 1
ATOM 2293 C C . ARG A 1 296 ? 4.730 10.192 -16.284 1.00 50.56 296 ARG A C 1
ATOM 2295 O O . ARG A 1 296 ? 5.803 10.667 -16.649 1.00 50.56 296 ARG A O 1
ATOM 2302 N N . VAL A 1 297 ? 3.689 10.092 -17.112 1.00 41.50 297 VAL A N 1
ATOM 2303 C CA . VAL A 1 297 ? 3.532 11.053 -18.202 1.00 41.50 297 VAL A CA 1
ATOM 2304 C C . VAL A 1 297 ? 3.422 12.400 -17.508 1.00 41.50 297 VAL A C 1
ATOM 2306 O O . VAL A 1 297 ? 2.408 12.701 -16.876 1.00 41.50 297 VAL A O 1
ATOM 2309 N N . ILE A 1 298 ? 4.482 13.204 -17.588 1.00 37.47 298 ILE A N 1
ATOM 2310 C CA . ILE A 1 298 ? 4.424 14.631 -17.291 1.00 37.47 298 ILE A CA 1
ATOM 2311 C C . ILE A 1 298 ? 3.383 15.200 -18.258 1.00 37.47 298 ILE A C 1
ATOM 2313 O O . ILE A 1 298 ? 3.691 15.615 -19.374 1.00 37.47 298 ILE A O 1
ATOM 2317 N N . ARG A 1 299 ? 2.104 15.160 -17.873 1.00 33.28 299 ARG A N 1
ATOM 2318 C CA . ARG A 1 299 ? 1.078 15.955 -18.525 1.00 33.28 299 ARG A CA 1
ATOM 2319 C C . ARG A 1 299 ? 1.507 17.387 -18.246 1.00 33.28 299 ARG A C 1
ATOM 2321 O O . ARG A 1 299 ? 1.358 17.872 -17.126 1.00 33.28 299 ARG A O 1
ATOM 2328 N N . HIS A 1 300 ? 2.072 18.042 -19.256 1.00 34.19 300 HIS A N 1
ATOM 2329 C CA . HIS A 1 300 ? 2.340 19.480 -19.317 1.00 34.19 300 HIS A CA 1
ATOM 2330 C C . HIS A 1 300 ? 1.026 20.299 -19.247 1.00 34.19 300 HIS A C 1
ATOM 2332 O O . HIS A 1 300 ? 0.778 21.192 -20.048 1.00 34.19 300 HIS A O 1
ATOM 2338 N N . THR A 1 301 ? 0.138 19.991 -18.301 1.00 32.28 301 THR A N 1
ATOM 2339 C CA . THR A 1 301 ? -1.121 20.701 -18.037 1.00 32.28 301 THR A CA 1
ATOM 2340 C C . THR A 1 301 ? -1.232 21.164 -16.586 1.00 32.28 301 THR A C 1
ATOM 2342 O O . THR A 1 301 ? -2.292 21.600 -16.152 1.00 32.28 301 THR A O 1
ATOM 2345 N N . LYS A 1 302 ? -0.125 21.161 -15.838 1.00 32.28 302 LYS A N 1
ATOM 2346 C CA . LYS A 1 302 ? 0.112 22.173 -14.808 1.00 32.28 302 LYS A CA 1
ATOM 2347 C C . LYS A 1 302 ? 1.231 23.059 -15.337 1.00 32.28 302 LYS A C 1
ATOM 2349 O O . LYS A 1 302 ? 2.312 22.556 -15.637 1.00 32.28 302 LYS A O 1
ATOM 2354 N N . ARG A 1 303 ? 0.974 24.366 -15.481 1.00 30.53 303 ARG A N 1
ATOM 2355 C CA . ARG A 1 303 ? 2.062 25.348 -15.528 1.00 30.53 303 ARG A CA 1
ATOM 2356 C C . ARG A 1 303 ? 2.877 25.095 -14.265 1.00 30.53 303 ARG A C 1
ATOM 2358 O O . ARG A 1 303 ? 2.406 25.394 -13.171 1.00 30.53 303 ARG A O 1
ATOM 2365 N N . LEU A 1 304 ? 4.048 24.485 -14.420 1.00 30.03 304 LEU A N 1
ATOM 2366 C CA . LEU A 1 304 ? 5.096 24.588 -13.420 1.00 30.03 304 LEU A CA 1
ATOM 2367 C C . LEU A 1 304 ? 5.223 26.093 -13.137 1.00 30.03 304 LEU A C 1
ATOM 2369 O O . LEU A 1 304 ? 5.369 26.856 -14.101 1.00 30.03 304 LEU A O 1
ATOM 2373 N N . PRO A 1 305 ? 5.112 26.570 -11.885 1.00 30.81 305 PRO A N 1
ATOM 2374 C CA . PRO A 1 305 ? 5.699 27.862 -11.595 1.00 30.81 305 PRO A CA 1
ATOM 2375 C C . PRO A 1 305 ? 7.155 27.715 -12.019 1.00 30.81 305 PRO A C 1
ATOM 2377 O O . PRO A 1 305 ? 7.813 26.772 -11.575 1.00 30.81 305 PRO A O 1
ATOM 2380 N N . GLN A 1 306 ? 7.592 28.557 -12.963 1.00 29.41 306 GLN A N 1
ATOM 2381 C CA . GLN A 1 306 ? 8.978 28.612 -13.412 1.00 29.41 306 GLN A CA 1
ATOM 2382 C C . GLN A 1 306 ? 9.857 28.421 -12.184 1.00 29.41 306 GLN A C 1
ATOM 2384 O O . GLN A 1 306 ? 9.772 29.206 -11.233 1.00 29.41 306 GLN A O 1
ATOM 2389 N N . SER A 1 307 ? 10.622 27.328 -12.174 1.00 28.95 307 SER A N 1
ATOM 2390 C CA . SER A 1 307 ? 11.687 27.138 -11.209 1.00 28.95 307 SER A CA 1
ATOM 2391 C C . SER A 1 307 ? 12.476 28.434 -11.222 1.00 28.95 307 SER A C 1
ATOM 2393 O O . SER A 1 307 ? 13.023 28.813 -12.261 1.00 28.95 307 SER A O 1
ATOM 2395 N N . ARG A 1 308 ? 12.440 29.163 -10.105 1.00 29.25 308 ARG A N 1
ATOM 2396 C CA . ARG A 1 308 ? 13.248 30.359 -9.914 1.00 29.25 308 ARG A CA 1
ATOM 2397 C C . ARG A 1 308 ? 14.707 29.917 -9.965 1.00 29.25 308 ARG A C 1
ATOM 2399 O O . ARG A 1 308 ? 15.306 29.645 -8.933 1.00 29.25 308 ARG A O 1
ATOM 2406 N N . CYS A 1 309 ? 15.285 29.884 -11.160 1.00 26.02 309 CYS A N 1
ATOM 2407 C CA . CYS A 1 309 ? 16.633 30.390 -11.299 1.00 26.02 309 CYS A CA 1
ATOM 2408 C C . CYS A 1 309 ? 16.540 31.861 -10.901 1.00 26.02 309 CYS A C 1
ATOM 2410 O O . CYS A 1 309 ? 15.757 32.628 -11.460 1.00 26.02 309 CYS A O 1
ATOM 2412 N N . SER A 1 310 ? 17.249 32.205 -9.835 1.00 24.28 310 SER A N 1
ATOM 2413 C CA . SER A 1 310 ? 17.441 33.567 -9.355 1.00 24.28 310 SER A CA 1
ATOM 2414 C C . SER A 1 310 ? 17.602 34.554 -10.522 1.00 24.28 310 SER A C 1
ATOM 2416 O O . SER A 1 310 ? 18.494 34.346 -11.349 1.00 24.28 310 SER A O 1
ATOM 2418 N N . PRO A 1 311 ? 16.804 35.635 -10.601 1.00 32.53 311 PRO A N 1
ATOM 2419 C CA . PRO A 1 311 ? 17.014 36.673 -11.589 1.00 32.53 311 PRO A CA 1
ATOM 2420 C C . PRO A 1 311 ? 18.113 37.596 -11.066 1.00 32.53 311 PRO A C 1
ATOM 2422 O O . PRO A 1 311 ? 17.849 38.595 -10.411 1.00 32.53 311 PRO A O 1
ATOM 2425 N N . PHE A 1 312 ? 19.361 37.239 -11.337 1.00 30.83 312 PHE A N 1
ATOM 2426 C CA . PHE A 1 312 ? 20.450 38.206 -11.381 1.00 30.83 312 PHE A CA 1
ATOM 2427 C C . PHE A 1 312 ? 21.313 37.889 -12.589 1.00 30.83 312 PHE A C 1
ATOM 2429 O O . PHE A 1 312 ? 22.355 37.269 -12.461 1.00 30.83 312 PHE A O 1
ATOM 2436 N N . THR A 1 313 ? 20.821 38.294 -13.755 1.00 31.09 313 THR A N 1
ATOM 2437 C CA . THR A 1 313 ? 21.561 39.069 -14.758 1.00 31.09 313 THR A CA 1
ATOM 2438 C C . THR A 1 313 ? 20.525 39.563 -15.759 1.00 31.09 313 THR A C 1
ATOM 2440 O O . THR A 1 313 ? 19.823 38.762 -16.375 1.00 31.09 313 THR A O 1
ATOM 2443 N N . ASN A 1 314 ? 20.388 40.880 -15.894 1.00 32.62 314 ASN A N 1
ATOM 2444 C CA . ASN A 1 314 ? 19.670 41.474 -17.014 1.00 32.62 314 ASN A CA 1
ATOM 2445 C C . ASN A 1 314 ? 20.315 40.942 -18.298 1.00 32.62 314 ASN A C 1
ATOM 2447 O O . ASN A 1 314 ? 21.488 41.220 -18.529 1.00 32.62 314 ASN A O 1
ATOM 2451 N N . GLY A 1 315 ? 19.581 40.151 -19.084 1.00 37.25 315 GLY A N 1
ATOM 2452 C CA . GLY A 1 315 ? 20.038 39.715 -20.399 1.00 37.25 315 GLY A CA 1
ATOM 2453 C C . GLY A 1 315 ? 20.243 40.946 -21.269 1.00 37.25 315 GLY A C 1
ATOM 2454 O O . GLY A 1 315 ? 19.283 41.605 -21.669 1.00 37.25 315 GLY A O 1
ATOM 2455 N N . THR A 1 316 ? 21.501 41.293 -21.499 1.00 43.81 316 THR A N 1
ATOM 2456 C CA . THR A 1 316 ? 21.899 42.296 -22.481 1.00 43.81 316 THR A CA 1
ATOM 2457 C C . THR A 1 316 ? 21.515 41.792 -23.875 1.00 43.81 316 THR A C 1
ATOM 2459 O O . THR A 1 316 ? 21.503 40.588 -24.127 1.00 43.81 316 THR A O 1
ATOM 2462 N N . THR A 1 317 ? 21.222 42.694 -24.814 1.00 50.03 317 THR A N 1
ATOM 2463 C CA . THR A 1 317 ? 20.989 42.365 -26.239 1.00 50.03 317 THR A CA 1
ATOM 2464 C C . THR A 1 317 ? 22.099 41.497 -26.852 1.00 50.03 317 THR A C 1
ATOM 2466 O O . THR A 1 317 ? 21.848 40.772 -27.814 1.00 50.03 317 THR A O 1
ATOM 2469 N N . ASP A 1 318 ? 23.287 41.516 -26.244 1.00 54.56 318 ASP A N 1
ATOM 2470 C CA . ASP A 1 318 ? 24.462 40.717 -26.594 1.00 54.56 318 ASP A CA 1
ATOM 2471 C C . ASP A 1 318 ? 24.333 39.215 -26.281 1.00 54.56 318 ASP A C 1
ATOM 2473 O O . ASP A 1 318 ? 25.006 38.405 -26.911 1.00 54.56 318 ASP A O 1
ATOM 2477 N N . ASP A 1 319 ? 23.490 38.803 -25.330 1.00 53.56 319 ASP A N 1
ATOM 2478 C CA . ASP A 1 319 ? 23.345 37.378 -24.986 1.00 53.56 319 ASP A CA 1
ATOM 2479 C C . ASP A 1 319 ? 22.401 36.660 -25.962 1.00 53.56 319 ASP A C 1
ATOM 2481 O O . ASP A 1 319 ? 22.632 35.507 -26.327 1.00 53.56 319 ASP A O 1
ATOM 2485 N N . VAL A 1 320 ? 21.392 37.376 -26.473 1.00 58.69 320 VAL A N 1
ATOM 2486 C CA . VAL A 1 320 ? 20.469 36.879 -27.510 1.00 58.69 320 VAL A CA 1
ATOM 2487 C C . VAL A 1 320 ? 21.161 36.784 -28.874 1.00 58.69 320 VAL A C 1
ATOM 2489 O O . VAL A 1 320 ? 20.870 35.873 -29.652 1.00 58.69 320 VAL A O 1
ATOM 2492 N N . SER A 1 321 ? 22.079 37.707 -29.190 1.00 62.00 321 SER A N 1
ATOM 2493 C CA . SER A 1 321 ? 22.876 37.634 -30.422 1.00 62.00 321 SER A CA 1
ATOM 2494 C C . SER A 1 321 ? 23.865 36.465 -30.381 1.00 62.00 321 SER A C 1
ATOM 2496 O O . SER A 1 321 ? 23.914 35.691 -31.337 1.00 62.00 321 SER A O 1
ATOM 2498 N N . LYS A 1 322 ? 24.551 36.255 -29.249 1.00 70.06 322 LYS A N 1
ATOM 2499 C CA . LYS A 1 322 ? 25.442 35.101 -29.033 1.00 70.06 322 LYS A CA 1
ATOM 2500 C C . LYS A 1 322 ? 24.710 33.763 -29.092 1.00 70.06 322 LYS A C 1
ATOM 2502 O O . LYS A 1 322 ? 25.235 32.802 -29.644 1.00 70.06 322 LYS A O 1
ATOM 2507 N N . GLU A 1 323 ? 23.488 33.681 -28.567 1.00 70.38 323 GLU A N 1
ATOM 2508 C CA . GLU A 1 323 ? 22.682 32.456 -28.648 1.00 70.38 323 GLU A CA 1
ATOM 2509 C C . GLU A 1 323 ? 22.339 32.090 -30.103 1.00 70.38 323 GLU A C 1
ATOM 2511 O O . GLU A 1 323 ? 22.393 30.917 -30.478 1.00 70.38 323 GLU A O 1
ATOM 2516 N N . LYS A 1 324 ? 22.020 33.081 -30.949 1.00 71.19 324 LYS A N 1
ATOM 2517 C CA . LYS A 1 324 ? 21.771 32.853 -32.383 1.00 71.19 324 LYS A CA 1
ATOM 2518 C C . LYS A 1 324 ? 23.027 32.387 -33.115 1.00 71.19 324 LYS A C 1
ATOM 2520 O O . LYS A 1 324 ? 22.948 31.422 -33.870 1.00 71.19 324 LYS A O 1
ATOM 2525 N N . GLU A 1 325 ? 24.170 33.010 -32.842 1.00 77.25 325 GLU A N 1
ATOM 2526 C CA . GLU A 1 325 ? 25.463 32.633 -33.425 1.00 77.25 325 GLU A CA 1
ATOM 2527 C C . GLU A 1 325 ? 25.846 31.186 -33.062 1.00 77.25 325 GLU A C 1
ATOM 2529 O O . GLU A 1 325 ? 26.189 30.390 -33.936 1.00 77.25 325 GLU A O 1
ATOM 2534 N N . GLN A 1 326 ? 25.662 30.785 -31.797 1.00 78.75 326 GLN A N 1
ATOM 2535 C CA . GLN A 1 326 ? 25.915 29.407 -31.356 1.00 78.75 326 GLN A CA 1
ATOM 2536 C C . GLN A 1 326 ? 24.960 28.382 -31.986 1.00 78.75 326 GLN A C 1
ATOM 2538 O O . GLN A 1 326 ? 25.356 27.241 -32.244 1.00 78.75 326 GLN A O 1
ATOM 2543 N N . LYS A 1 327 ? 23.702 28.758 -32.249 1.00 77.69 327 LYS A N 1
ATOM 2544 C CA . LYS A 1 327 ? 22.738 27.894 -32.950 1.00 77.69 327 LYS A CA 1
ATOM 2545 C C . LYS A 1 327 ? 23.117 27.697 -34.416 1.00 77.69 327 LYS A C 1
ATOM 2547 O O . LYS A 1 327 ? 23.038 26.569 -34.903 1.00 77.69 327 LYS A O 1
ATOM 2552 N N . GLU A 1 328 ? 23.556 28.749 -35.104 1.00 79.38 328 GLU A N 1
ATOM 2553 C CA . GLU A 1 328 ? 24.053 28.655 -36.483 1.00 79.38 328 GLU A CA 1
ATOM 2554 C C . GLU A 1 328 ? 25.328 27.808 -36.573 1.00 79.38 328 GLU A C 1
ATOM 2556 O O . GLU A 1 328 ? 25.444 26.953 -37.455 1.00 79.38 328 GLU A O 1
ATOM 2561 N N . GLU A 1 329 ? 26.246 27.959 -35.618 1.00 80.38 329 GLU A N 1
ATOM 2562 C CA . GLU A 1 329 ? 27.447 27.130 -35.541 1.00 80.38 329 GLU A CA 1
ATOM 2563 C C . GLU A 1 329 ? 27.112 25.650 -35.288 1.00 80.38 329 GLU A C 1
ATOM 2565 O O . GLU A 1 329 ? 27.634 24.772 -35.977 1.00 80.38 329 GLU A O 1
ATOM 2570 N N . ALA A 1 330 ? 26.178 25.349 -34.382 1.00 78.69 330 ALA A N 1
ATOM 2571 C CA . ALA A 1 330 ? 25.713 23.980 -34.152 1.00 78.69 330 ALA A CA 1
ATOM 2572 C C . ALA A 1 330 ? 25.052 23.356 -35.398 1.00 78.69 330 ALA A C 1
ATOM 2574 O O . ALA A 1 330 ? 25.207 22.158 -35.645 1.00 78.69 330 ALA A O 1
ATOM 2575 N N . VAL A 1 331 ? 24.346 24.156 -36.208 1.00 80.94 331 VAL A N 1
ATOM 2576 C CA . VAL A 1 331 ? 23.787 23.721 -37.499 1.00 80.94 331 VAL A CA 1
ATOM 2577 C C . VAL A 1 331 ? 24.901 23.381 -38.489 1.00 80.94 331 VAL A C 1
ATOM 2579 O O . VAL A 1 331 ? 24.865 22.295 -39.067 1.00 80.94 331 VAL A O 1
ATOM 2582 N N . ARG A 1 332 ? 25.911 24.249 -38.646 1.00 82.25 332 ARG A N 1
ATOM 2583 C CA . ARG A 1 332 ? 27.076 24.005 -39.521 1.00 82.25 332 ARG A CA 1
ATOM 2584 C C . ARG A 1 332 ? 27.775 22.691 -39.159 1.00 82.25 332 ARG A C 1
ATOM 2586 O O . ARG A 1 332 ? 28.004 21.843 -40.016 1.00 82.25 332 ARG A O 1
ATOM 2593 N N . LEU A 1 333 ? 28.017 22.495 -37.868 1.00 81.81 333 LEU A N 1
ATOM 2594 C CA . LEU A 1 333 ? 28.649 21.306 -37.300 1.00 81.81 333 LEU A CA 1
ATOM 2595 C C . LEU A 1 333 ? 27.824 20.021 -37.475 1.00 81.81 333 LEU A C 1
ATOM 2597 O O . LEU A 1 333 ? 28.382 18.934 -37.644 1.00 81.81 333 LEU A O 1
ATOM 2601 N N . GLY A 1 334 ? 26.493 20.130 -37.445 1.00 80.25 334 GLY A N 1
ATOM 2602 C CA . GLY A 1 334 ? 25.589 19.018 -37.737 1.00 80.25 334 GLY A CA 1
ATOM 2603 C C . GLY A 1 334 ? 25.584 18.619 -39.215 1.00 80.25 334 GLY A C 1
ATOM 2604 O O . GLY A 1 334 ? 25.555 17.424 -39.530 1.00 80.25 334 GLY A O 1
ATOM 2605 N N . VAL A 1 335 ? 25.659 19.596 -40.125 1.00 82.00 335 VAL A N 1
ATOM 2606 C CA . VAL A 1 335 ? 25.788 19.357 -41.574 1.00 82.00 335 VAL A CA 1
ATOM 2607 C C . VAL A 1 335 ? 27.109 18.653 -41.878 1.00 82.00 335 VAL A C 1
ATOM 2609 O O . VAL A 1 335 ? 27.111 17.632 -42.558 1.00 82.00 335 VAL A O 1
ATOM 2612 N N . GLU A 1 336 ? 28.211 19.127 -41.305 1.00 80.50 336 GLU A N 1
ATOM 2613 C CA . GLU A 1 336 ? 29.544 18.559 -41.513 1.00 80.50 336 GLU A CA 1
ATOM 2614 C C . GLU A 1 336 ? 29.645 17.101 -41.033 1.00 80.50 336 GLU A C 1
ATOM 2616 O O . GLU A 1 336 ? 30.066 16.223 -41.787 1.00 80.50 336 GLU A O 1
ATOM 2621 N N . LEU A 1 337 ? 29.127 16.792 -39.836 1.00 82.56 337 LEU A N 1
ATOM 2622 C CA . LEU A 1 337 ? 29.033 15.406 -39.361 1.00 82.56 337 LEU A CA 1
ATOM 2623 C C . LEU A 1 337 ? 28.175 14.534 -40.291 1.00 82.56 337 LEU A C 1
ATOM 2625 O O . LEU A 1 337 ? 28.481 13.362 -40.514 1.00 82.56 337 LEU A O 1
ATOM 2629 N N . SER A 1 338 ? 27.102 15.097 -40.850 1.00 80.56 338 SER A N 1
ATOM 2630 C CA . SER A 1 338 ? 26.229 14.387 -41.788 1.00 80.56 338 SER A CA 1
ATOM 2631 C C . SER A 1 338 ? 26.928 14.078 -43.115 1.00 80.56 338 SER A C 1
ATOM 2633 O O . SER A 1 338 ? 26.713 13.002 -43.672 1.00 80.56 338 SER A O 1
ATOM 2635 N N . LEU A 1 339 ? 27.788 14.980 -43.598 1.00 80.50 339 LEU A N 1
ATOM 2636 C CA . LEU A 1 339 ? 28.618 14.764 -44.785 1.00 80.50 339 LEU A CA 1
ATOM 2637 C C . LEU A 1 339 ? 29.631 13.641 -44.558 1.00 80.50 339 LEU A C 1
ATOM 2639 O O . LEU A 1 339 ? 29.738 12.753 -45.400 1.00 80.50 339 LEU A O 1
ATOM 2643 N N . PHE A 1 340 ? 30.285 13.604 -43.395 1.00 79.44 340 PHE A N 1
ATOM 2644 C CA . PHE A 1 340 ? 31.189 12.507 -43.033 1.00 79.44 340 PHE A CA 1
ATOM 2645 C C . PHE A 1 340 ? 30.463 11.161 -42.909 1.00 79.44 340 PHE A C 1
ATOM 2647 O O . PHE A 1 340 ? 30.990 10.120 -43.303 1.00 79.44 340 PHE A O 1
ATOM 2654 N N . MET A 1 341 ? 29.224 11.160 -42.404 1.00 77.12 341 MET A N 1
ATOM 2655 C CA . MET A 1 341 ? 28.392 9.954 -42.405 1.00 77.12 341 MET A CA 1
ATOM 2656 C C . MET A 1 341 ? 28.018 9.515 -43.824 1.00 77.12 341 MET A C 1
ATOM 2658 O O . MET A 1 341 ? 28.051 8.318 -44.104 1.00 77.12 341 MET A O 1
ATOM 2662 N N . ALA A 1 342 ? 27.687 10.450 -44.717 1.00 76.56 342 ALA A N 1
ATOM 2663 C CA . ALA A 1 342 ? 27.404 10.144 -46.115 1.00 76.56 342 ALA A CA 1
ATOM 2664 C C . ALA A 1 342 ? 28.643 9.563 -46.811 1.00 76.56 342 ALA A C 1
ATOM 2666 O O . ALA A 1 342 ? 28.547 8.506 -47.427 1.00 76.56 342 ALA A O 1
ATOM 2667 N N . GLU A 1 343 ? 29.814 10.177 -46.643 1.00 74.94 343 GLU A N 1
ATOM 2668 C CA . GLU A 1 343 ? 31.081 9.694 -47.198 1.00 74.94 343 GLU A CA 1
ATOM 2669 C C . GLU A 1 343 ? 31.402 8.260 -46.741 1.00 74.94 343 GLU A C 1
ATOM 2671 O O . GLU A 1 343 ? 31.688 7.387 -47.563 1.00 74.94 343 GLU A O 1
ATOM 2676 N N . ALA A 1 344 ? 31.222 7.963 -45.450 1.00 74.88 344 ALA A N 1
ATOM 2677 C CA . ALA A 1 344 ? 31.359 6.606 -44.924 1.00 74.88 344 ALA A CA 1
ATOM 2678 C C . ALA A 1 344 ? 30.356 5.613 -45.547 1.00 74.88 344 ALA A C 1
ATOM 2680 O O . ALA A 1 344 ? 30.693 4.446 -45.760 1.00 74.88 344 ALA A O 1
ATOM 2681 N N . MET A 1 345 ? 29.133 6.053 -45.867 1.00 72.56 345 MET A N 1
ATOM 2682 C CA . MET A 1 345 ? 28.139 5.220 -46.555 1.00 72.56 345 MET A CA 1
ATOM 2683 C C . MET A 1 345 ? 28.518 4.926 -48.011 1.00 72.56 345 MET A C 1
ATOM 2685 O O . MET A 1 345 ? 28.244 3.820 -48.477 1.00 72.56 345 MET A O 1
ATOM 2689 N N . PHE A 1 346 ? 29.158 5.865 -48.717 1.00 70.94 346 PHE A N 1
ATOM 2690 C CA . PHE A 1 346 ? 29.675 5.636 -50.072 1.00 70.94 346 PHE A CA 1
ATOM 2691 C C . PHE A 1 346 ? 30.867 4.674 -50.070 1.00 70.94 346 PHE A C 1
ATOM 2693 O O . PHE A 1 346 ? 30.896 3.756 -50.886 1.00 70.94 346 PHE A O 1
ATOM 2700 N N . ILE A 1 347 ? 31.788 4.804 -49.110 1.00 71.25 347 ILE A N 1
ATOM 2701 C CA . ILE A 1 347 ? 32.936 3.889 -48.962 1.00 71.25 347 ILE A CA 1
ATOM 2702 C C . ILE A 1 347 ? 32.477 2.448 -48.691 1.00 71.25 347 ILE A C 1
ATOM 2704 O O . ILE A 1 347 ? 33.109 1.498 -49.134 1.00 71.25 347 ILE A O 1
ATOM 2708 N N . LEU A 1 348 ? 31.369 2.270 -47.967 1.00 68.62 348 LEU A N 1
ATOM 2709 C CA . LEU A 1 348 ? 30.807 0.952 -47.651 1.00 68.62 348 LEU A CA 1
ATOM 2710 C C . LEU A 1 348 ? 29.763 0.472 -48.669 1.00 68.62 348 LEU A C 1
ATOM 2712 O O . LEU A 1 348 ? 29.127 -0.558 -48.440 1.00 68.62 348 LEU A O 1
ATOM 2716 N N . SER A 1 349 ? 29.552 1.206 -49.765 1.00 63.88 349 SER A N 1
ATOM 2717 C CA . SER A 1 349 ? 28.477 0.916 -50.723 1.00 63.88 349 SER A CA 1
ATOM 2718 C C . SER A 1 349 ? 28.643 -0.423 -51.456 1.00 63.88 349 SER A C 1
ATOM 2720 O O . SER A 1 349 ? 27.634 -0.997 -51.873 1.00 63.88 349 SER A O 1
ATOM 2722 N N . ASP A 1 350 ? 29.866 -0.965 -51.501 1.00 62.38 350 ASP A N 1
ATOM 2723 C CA . ASP A 1 350 ? 30.198 -2.286 -52.057 1.00 62.38 350 ASP A CA 1
ATOM 2724 C C . ASP A 1 350 ? 29.507 -3.452 -51.322 1.00 62.38 350 ASP A C 1
ATOM 2726 O O . ASP A 1 350 ? 29.178 -4.474 -51.926 1.00 62.38 350 ASP A O 1
ATOM 2730 N N . ASP A 1 351 ? 29.240 -3.307 -50.018 1.00 64.62 351 ASP A N 1
ATOM 2731 C CA . ASP A 1 351 ? 28.565 -4.323 -49.207 1.00 64.62 351 ASP A CA 1
ATOM 2732 C C . ASP A 1 351 ? 27.398 -3.718 -48.412 1.00 64.62 351 ASP A C 1
ATOM 2734 O O . ASP A 1 351 ? 27.562 -3.098 -47.353 1.00 64.62 351 ASP A O 1
ATOM 2738 N N . ARG A 1 352 ? 26.173 -3.988 -48.886 1.00 65.12 352 ARG A N 1
ATOM 2739 C CA . ARG A 1 352 ? 24.924 -3.565 -48.236 1.00 65.12 352 ARG A CA 1
ATOM 2740 C C . ARG A 1 352 ? 24.850 -4.021 -46.779 1.00 65.12 352 ARG A C 1
ATOM 2742 O O . ARG A 1 352 ? 24.284 -3.292 -45.962 1.00 65.12 352 ARG A O 1
ATOM 2749 N N . ARG A 1 353 ? 25.396 -5.190 -46.425 1.00 65.06 353 ARG A N 1
ATOM 2750 C CA . ARG A 1 353 ? 25.376 -5.689 -45.041 1.00 65.06 353 ARG A CA 1
ATOM 2751 C C . ARG A 1 353 ? 26.304 -4.873 -44.158 1.00 65.06 353 ARG A C 1
ATOM 2753 O O . ARG A 1 353 ? 25.852 -4.393 -43.120 1.00 65.06 353 ARG A O 1
ATOM 2760 N N . SER A 1 354 ? 27.551 -4.666 -44.577 1.00 66.56 354 SER A N 1
ATOM 2761 C CA . SER A 1 354 ? 28.518 -3.853 -43.829 1.00 66.56 354 SER A CA 1
ATOM 2762 C C . SER A 1 354 ? 28.056 -2.403 -43.668 1.00 66.56 354 SER A C 1
ATOM 2764 O O . SER A 1 354 ? 28.141 -1.873 -42.561 1.00 66.56 354 SER A O 1
ATOM 2766 N N . MET A 1 355 ? 27.481 -1.789 -44.709 1.00 69.75 355 MET A N 1
ATOM 2767 C CA . MET A 1 355 ? 26.930 -0.428 -44.637 1.00 69.75 355 MET A CA 1
ATOM 2768 C C . MET A 1 355 ? 25.762 -0.336 -43.649 1.00 69.75 355 MET A C 1
ATOM 2770 O O . MET A 1 355 ? 25.779 0.482 -42.728 1.00 69.75 355 MET A O 1
ATOM 2774 N N . THR A 1 356 ? 24.783 -1.239 -43.767 1.00 66.62 356 THR A N 1
ATOM 2775 C CA . THR A 1 356 ? 23.610 -1.234 -42.881 1.00 66.62 356 THR A CA 1
ATOM 2776 C C . THR A 1 356 ? 24.017 -1.522 -41.430 1.00 66.62 356 THR A C 1
ATOM 2778 O O . THR A 1 356 ? 23.535 -0.870 -40.503 1.00 66.62 356 THR A O 1
ATOM 2781 N N . TYR A 1 357 ? 24.943 -2.461 -41.213 1.00 68.94 357 TYR A N 1
ATOM 2782 C CA . TYR A 1 357 ? 25.474 -2.795 -39.891 1.00 68.94 357 TYR A CA 1
ATOM 2783 C C . TYR A 1 357 ? 26.280 -1.644 -39.278 1.00 68.94 357 TYR A C 1
ATOM 2785 O O . TYR A 1 357 ? 26.181 -1.393 -38.073 1.00 68.94 357 TYR A O 1
ATOM 2793 N N . PHE A 1 358 ? 27.055 -0.914 -40.085 1.00 70.75 358 PHE A N 1
ATOM 2794 C CA . PHE A 1 358 ? 27.779 0.271 -39.640 1.00 70.75 358 PHE A CA 1
ATOM 2795 C C . PHE A 1 358 ? 26.812 1.367 -39.176 1.00 70.75 358 PHE A C 1
ATOM 2797 O O . PHE A 1 358 ? 26.900 1.763 -38.014 1.00 70.75 358 PHE A O 1
ATOM 2804 N N . CYS A 1 359 ? 25.840 1.762 -40.009 1.00 68.75 359 CYS A N 1
ATOM 2805 C CA . CYS A 1 359 ? 24.820 2.761 -39.663 1.00 68.75 359 CYS A CA 1
ATOM 2806 C C . CYS A 1 359 ? 23.973 2.350 -38.450 1.00 68.75 359 CYS A C 1
ATOM 2808 O O . CYS A 1 359 ? 23.659 3.177 -37.596 1.00 68.75 359 CYS A O 1
ATOM 2810 N N . PHE A 1 360 ? 23.603 1.071 -38.343 1.00 67.88 360 PHE A N 1
ATOM 2811 C CA . PHE A 1 360 ? 22.820 0.587 -37.211 1.00 67.88 360 PHE A CA 1
ATOM 2812 C C . PHE A 1 360 ? 23.613 0.666 -35.910 1.00 67.88 360 PHE A C 1
ATOM 2814 O O . PHE A 1 360 ? 23.114 1.208 -34.928 1.00 67.88 360 PHE A O 1
ATOM 2821 N N . LEU A 1 361 ? 24.856 0.176 -35.878 1.00 63.81 361 LEU A N 1
ATOM 2822 C CA . LEU A 1 361 ? 25.611 0.134 -34.627 1.00 63.81 361 LEU A CA 1
ATOM 2823 C C . LEU A 1 361 ? 26.119 1.505 -34.175 1.00 63.81 361 LEU A C 1
ATOM 2825 O O . LEU A 1 361 ? 26.211 1.715 -32.967 1.00 63.81 361 LEU A O 1
ATOM 2829 N N . THR A 1 362 ? 26.457 2.416 -35.095 1.00 65.25 362 THR A N 1
ATOM 2830 C CA . THR A 1 362 ? 26.839 3.792 -34.729 1.00 65.25 362 THR A CA 1
ATOM 2831 C C . THR A 1 362 ? 25.679 4.521 -34.053 1.00 65.25 362 THR A C 1
ATOM 2833 O O . THR A 1 362 ? 25.903 5.207 -33.061 1.00 65.25 362 THR A O 1
ATOM 2836 N N . LEU A 1 363 ? 24.438 4.276 -34.490 1.00 62.50 363 LEU A N 1
ATOM 2837 C CA . LEU A 1 363 ? 23.224 4.838 -33.884 1.00 62.50 363 LEU A CA 1
ATOM 2838 C C . LEU A 1 363 ? 22.728 4.078 -32.634 1.00 62.50 363 LEU A C 1
ATOM 2840 O O . LEU A 1 363 ? 22.044 4.663 -31.797 1.00 62.50 363 LEU A O 1
ATOM 2844 N N . PHE A 1 364 ? 23.027 2.779 -32.483 1.00 57.31 364 PHE A N 1
ATOM 2845 C CA . PHE A 1 364 ? 22.570 1.971 -31.334 1.00 57.31 364 PHE A CA 1
ATOM 2846 C C . PHE A 1 364 ? 23.537 1.978 -30.141 1.00 57.31 364 PHE A C 1
ATOM 2848 O O . PHE A 1 364 ? 23.090 1.857 -29.001 1.00 57.31 364 PHE A O 1
ATOM 2855 N N . LYS A 1 365 ? 24.860 2.072 -30.371 1.00 54.62 365 LYS A N 1
ATOM 2856 C CA . LYS A 1 365 ? 25.860 2.101 -29.282 1.00 54.62 365 LYS A CA 1
ATOM 2857 C C . LYS A 1 365 ? 25.923 3.442 -28.559 1.00 54.62 365 LYS A C 1
ATOM 2859 O O . LYS A 1 365 ? 26.397 3.487 -27.422 1.00 54.62 365 LYS A O 1
ATOM 2864 N N . THR A 1 366 ? 25.429 4.518 -29.165 1.00 50.00 366 THR A N 1
ATOM 2865 C CA . THR A 1 366 ? 25.110 5.734 -28.424 1.00 50.00 366 THR A CA 1
ATOM 2866 C C . THR A 1 366 ? 23.963 5.380 -27.477 1.00 50.00 366 THR A C 1
ATOM 2868 O O . THR A 1 366 ? 22.823 5.288 -27.917 1.00 50.00 366 THR A O 1
ATOM 2871 N N . LYS A 1 367 ? 24.236 5.149 -26.183 1.00 43.53 367 LYS A N 1
ATOM 2872 C CA . LYS A 1 367 ? 23.234 4.959 -25.101 1.00 43.53 367 LYS A CA 1
ATOM 2873 C C . LYS A 1 367 ? 22.325 6.198 -24.890 1.00 43.53 367 LYS A C 1
ATOM 2875 O O . LYS A 1 367 ? 21.889 6.472 -23.779 1.00 43.53 367 LYS A O 1
ATOM 2880 N N . MET A 1 368 ? 22.103 6.988 -25.933 1.00 45.41 368 MET A N 1
ATOM 2881 C CA . MET A 1 368 ? 21.314 8.206 -25.947 1.00 45.41 368 MET A CA 1
ATOM 2882 C C . MET A 1 368 ? 19.889 7.874 -26.378 1.00 45.41 368 MET A C 1
ATOM 2884 O O . MET A 1 368 ? 19.648 6.952 -27.161 1.00 45.41 368 MET A O 1
ATOM 2888 N N . ASP A 1 369 ? 18.947 8.643 -25.848 1.00 44.72 369 ASP A N 1
ATOM 2889 C CA . ASP A 1 369 ? 17.529 8.494 -26.120 1.00 44.72 369 ASP A CA 1
ATOM 2890 C C . ASP A 1 369 ? 17.269 8.576 -27.636 1.00 44.72 369 ASP A C 1
ATOM 2892 O O . ASP A 1 369 ? 17.587 9.578 -28.283 1.00 44.72 369 ASP A O 1
ATOM 2896 N N . ARG A 1 370 ? 16.680 7.526 -28.232 1.00 47.34 370 ARG A N 1
ATOM 2897 C CA . ARG A 1 370 ? 16.369 7.459 -29.681 1.00 47.34 370 ARG A CA 1
ATOM 2898 C C . ARG A 1 370 ? 15.450 8.597 -30.148 1.00 47.34 370 ARG A C 1
ATOM 2900 O O . ARG A 1 370 ? 15.192 8.744 -31.342 1.00 47.34 370 ARG A O 1
ATOM 2907 N N . ARG A 1 371 ? 14.908 9.371 -29.204 1.00 48.44 371 ARG A N 1
ATOM 2908 C CA . ARG A 1 371 ? 14.042 10.529 -29.424 1.00 48.44 371 ARG A CA 1
ATOM 2909 C C . ARG A 1 371 ? 14.777 11.870 -29.498 1.00 48.44 371 ARG A C 1
ATOM 2911 O O . ARG A 1 371 ? 14.109 12.848 -29.824 1.00 48.44 371 ARG A O 1
ATOM 2918 N N . GLY A 1 372 ? 16.092 11.923 -29.266 1.00 60.62 372 GLY A N 1
ATOM 2919 C CA . GLY A 1 372 ? 16.865 13.166 -29.329 1.00 60.62 372 GLY A CA 1
ATOM 2920 C C . GLY A 1 372 ? 16.795 13.848 -30.710 1.00 60.62 372 GLY A C 1
ATOM 2921 O O . GLY A 1 372 ? 16.868 13.159 -31.738 1.00 60.62 372 GLY A O 1
ATOM 2922 N N . PRO A 1 373 ? 16.663 15.186 -30.774 1.00 64.12 373 PRO A N 1
ATOM 2923 C CA . PRO A 1 373 ? 16.419 15.915 -32.023 1.00 64.12 373 PRO A CA 1
ATOM 2924 C C . PRO A 1 373 ? 17.563 15.773 -33.039 1.00 64.12 373 PRO A C 1
ATOM 2926 O O . PRO A 1 373 ? 17.292 15.553 -34.220 1.00 64.12 373 PRO A O 1
ATOM 2929 N N . ALA A 1 374 ? 18.825 15.790 -32.593 1.00 67.25 374 ALA A N 1
ATOM 2930 C CA . ALA A 1 374 ? 19.999 15.636 -33.460 1.00 67.25 374 ALA A CA 1
ATOM 2931 C C . ALA A 1 374 ? 20.086 14.238 -34.107 1.00 67.25 374 ALA A C 1
ATOM 2933 O O . ALA A 1 374 ? 20.238 14.111 -35.322 1.00 67.25 374 ALA A O 1
ATOM 2934 N N . VAL A 1 375 ? 19.900 13.175 -33.314 1.00 67.94 375 VAL A N 1
ATOM 2935 C CA . VAL A 1 375 ? 19.960 11.778 -33.789 1.00 67.94 375 VAL A CA 1
ATOM 2936 C C . VAL A 1 375 ? 18.832 11.487 -34.784 1.00 67.94 375 VAL A C 1
ATOM 2938 O O . VAL A 1 375 ? 19.043 10.814 -35.792 1.00 67.94 375 VAL A O 1
ATOM 2941 N N . ARG A 1 376 ? 17.638 12.052 -34.559 1.00 68.12 376 ARG A N 1
ATOM 2942 C CA . ARG A 1 376 ? 16.507 11.933 -35.491 1.00 68.12 376 ARG A CA 1
ATOM 2943 C C . ARG A 1 376 ? 16.805 12.574 -36.851 1.00 68.12 376 ARG A C 1
ATOM 2945 O O . ARG A 1 376 ? 16.369 12.038 -37.867 1.00 68.12 376 ARG A O 1
ATOM 2952 N N . ARG A 1 377 ? 17.503 13.715 -36.889 1.00 71.31 377 ARG A N 1
ATOM 2953 C CA . ARG A 1 377 ? 17.858 14.402 -38.143 1.00 71.31 377 ARG A CA 1
ATOM 2954 C C . ARG A 1 377 ? 18.976 13.676 -38.886 1.00 71.31 377 ARG A C 1
ATOM 2956 O O . ARG A 1 377 ? 18.805 13.427 -40.074 1.00 71.31 377 ARG A O 1
ATOM 2963 N N . LEU A 1 378 ? 20.012 13.214 -38.181 1.00 71.19 378 LEU A N 1
ATOM 2964 C CA . LEU A 1 378 ? 21.047 12.339 -38.750 1.00 71.19 378 LEU A CA 1
ATOM 2965 C C . LEU A 1 378 ? 20.436 11.088 -39.393 1.00 71.19 378 LEU A C 1
ATOM 2967 O O . LEU A 1 378 ? 20.753 10.752 -40.529 1.00 71.19 378 LEU A O 1
ATOM 2971 N N . TYR A 1 379 ? 19.481 10.443 -38.716 1.00 71.00 379 TYR A N 1
ATOM 2972 C CA . TYR A 1 379 ? 18.789 9.279 -39.269 1.00 71.00 379 TYR A CA 1
ATOM 2973 C C . TYR A 1 379 ? 18.027 9.591 -40.566 1.00 71.00 379 TYR A C 1
ATOM 2975 O O . TYR A 1 379 ? 18.061 8.798 -41.504 1.00 71.00 379 TYR A O 1
ATOM 2983 N N . ARG A 1 380 ? 17.381 10.761 -40.656 1.00 70.38 380 ARG A N 1
ATOM 2984 C CA . ARG A 1 380 ? 16.693 11.193 -41.884 1.00 70.38 380 ARG A CA 1
ATOM 2985 C C . ARG A 1 380 ? 17.664 11.443 -43.034 1.00 70.38 380 ARG A C 1
ATOM 2987 O O . ARG A 1 380 ? 17.355 11.067 -44.159 1.00 70.38 380 ARG A O 1
ATOM 2994 N N . VAL A 1 381 ? 18.827 12.033 -42.755 1.00 70.38 381 VAL A N 1
ATOM 2995 C CA . VAL A 1 381 ? 19.868 12.252 -43.768 1.00 70.38 381 VAL A CA 1
ATOM 2996 C C . VAL A 1 381 ? 20.380 10.920 -44.315 1.00 70.38 381 VAL A C 1
ATOM 2998 O O . VAL A 1 381 ? 20.432 10.740 -45.525 1.00 70.38 381 VAL A O 1
ATOM 3001 N N . ILE A 1 382 ? 20.665 9.953 -43.442 1.00 70.81 382 ILE A N 1
ATOM 3002 C CA . ILE A 1 382 ? 21.109 8.604 -43.837 1.00 70.81 382 ILE A CA 1
ATOM 3003 C C . ILE A 1 382 ? 20.088 7.943 -44.771 1.00 70.81 382 ILE A C 1
ATOM 3005 O O . ILE A 1 382 ? 20.449 7.354 -45.787 1.00 70.81 382 ILE A O 1
ATOM 3009 N N . GLN A 1 383 ? 18.797 8.061 -44.459 1.00 68.94 383 GLN A N 1
ATOM 3010 C CA . GLN A 1 383 ? 17.734 7.506 -45.298 1.00 68.94 383 GLN A CA 1
ATOM 3011 C C . GLN A 1 383 ? 17.644 8.184 -46.663 1.00 68.94 383 GLN A C 1
ATOM 3013 O O . GLN A 1 383 ? 17.466 7.497 -47.668 1.00 68.94 383 GLN A O 1
ATOM 3018 N N . HIS A 1 384 ? 17.782 9.509 -46.695 1.00 69.00 384 HIS A N 1
ATOM 3019 C CA . HIS A 1 384 ? 17.767 10.294 -47.926 1.00 69.00 384 HIS A CA 1
ATOM 3020 C C . HIS A 1 384 ? 18.954 9.942 -48.826 1.00 69.00 384 HIS A C 1
ATOM 3022 O O . HIS A 1 384 ? 18.765 9.594 -49.988 1.00 69.00 384 HIS A O 1
ATOM 3028 N N . VAL A 1 385 ? 20.168 9.904 -48.269 1.00 70.00 385 VAL A N 1
ATOM 3029 C CA . VAL A 1 385 ? 21.385 9.535 -49.009 1.00 70.00 385 VAL A CA 1
ATOM 3030 C C . VAL A 1 385 ? 21.282 8.111 -49.563 1.00 70.00 385 VAL A C 1
ATOM 3032 O O . VAL A 1 385 ? 21.613 7.862 -50.724 1.00 70.00 385 VAL A O 1
ATOM 3035 N N . TYR A 1 386 ? 20.757 7.174 -48.767 1.00 67.25 386 TYR A N 1
ATOM 3036 C CA . TYR A 1 386 ? 20.552 5.799 -49.213 1.00 67.25 386 TYR A CA 1
ATOM 3037 C C . TYR A 1 386 ? 19.554 5.697 -50.375 1.00 67.25 386 TYR A C 1
ATOM 3039 O O . TYR A 1 386 ? 19.826 5.010 -51.361 1.00 67.25 386 TYR A O 1
ATOM 3047 N N . ALA A 1 387 ? 18.408 6.375 -50.274 1.00 65.31 387 ALA A N 1
ATOM 3048 C CA . ALA A 1 387 ? 17.353 6.315 -51.282 1.00 65.31 387 ALA A CA 1
ATOM 3049 C C . ALA A 1 387 ? 17.755 6.993 -52.601 1.00 65.31 387 ALA A C 1
ATOM 3051 O O . ALA A 1 387 ? 17.476 6.446 -53.667 1.00 65.31 387 ALA A O 1
ATOM 3052 N N . THR A 1 388 ? 18.424 8.144 -52.524 1.00 65.12 388 THR A N 1
ATOM 3053 C CA . THR A 1 388 ? 18.722 8.990 -53.687 1.00 65.12 388 THR A CA 1
ATOM 3054 C C . THR A 1 388 ? 19.998 8.570 -54.414 1.00 65.12 388 THR A C 1
ATOM 3056 O O . THR A 1 388 ? 20.024 8.598 -55.639 1.00 65.12 388 THR A O 1
ATOM 3059 N N . TYR A 1 389 ? 21.045 8.140 -53.698 1.00 64.31 389 TYR A N 1
ATOM 3060 C CA . TYR A 1 389 ? 22.366 7.922 -54.307 1.00 64.31 389 TYR A CA 1
ATOM 3061 C C . TYR A 1 389 ? 22.832 6.464 -54.335 1.00 64.31 389 TYR A C 1
ATOM 3063 O O . TYR A 1 389 ? 23.601 6.091 -55.223 1.00 64.31 389 TYR A O 1
ATOM 3071 N N . ILE A 1 390 ? 22.385 5.632 -53.387 1.00 65.50 390 ILE A N 1
ATOM 3072 C CA . ILE A 1 390 ? 22.871 4.248 -53.240 1.00 65.50 390 ILE A CA 1
ATOM 3073 C C . ILE A 1 390 ? 21.905 3.250 -53.892 1.00 65.50 390 ILE A C 1
ATOM 3075 O O . ILE A 1 390 ? 22.326 2.408 -54.683 1.00 65.50 390 ILE A O 1
ATOM 3079 N N . LYS A 1 391 ? 20.600 3.363 -53.614 1.00 60.25 391 LYS A N 1
ATOM 3080 C CA . LYS A 1 391 ? 19.549 2.491 -54.170 1.00 60.25 391 LYS A CA 1
ATOM 3081 C C . LYS A 1 391 ? 19.496 2.438 -55.714 1.00 60.25 391 LYS A C 1
ATOM 3083 O O . LYS A 1 391 ? 19.264 1.345 -56.226 1.00 60.25 391 LYS A O 1
ATOM 3088 N N . PRO A 1 392 ? 19.725 3.527 -56.478 1.00 55.38 392 PRO A N 1
ATOM 3089 C CA . PRO A 1 392 ? 19.613 3.491 -57.940 1.00 55.38 392 PRO A CA 1
ATOM 3090 C C . PRO A 1 392 ? 20.788 2.809 -58.658 1.00 55.38 392 PRO A C 1
ATOM 3092 O O . PRO A 1 392 ? 20.678 2.526 -59.847 1.00 55.38 392 PRO A O 1
ATOM 3095 N N . LYS A 1 393 ? 21.920 2.555 -57.979 1.00 57.72 393 LYS A N 1
ATOM 3096 C CA . LYS A 1 393 ? 23.163 2.101 -58.631 1.00 57.72 393 LYS A CA 1
ATOM 3097 C C . LYS A 1 393 ? 23.221 0.602 -58.959 1.00 57.72 393 LYS A C 1
ATOM 3099 O O . LYS A 1 393 ? 24.170 0.201 -59.619 1.00 57.72 393 LYS A O 1
ATOM 3104 N N . ASN A 1 394 ? 22.236 -0.211 -58.547 1.00 51.12 394 ASN A N 1
ATOM 3105 C CA . ASN A 1 394 ? 22.103 -1.646 -58.888 1.00 51.12 394 ASN A CA 1
ATOM 3106 C C . ASN A 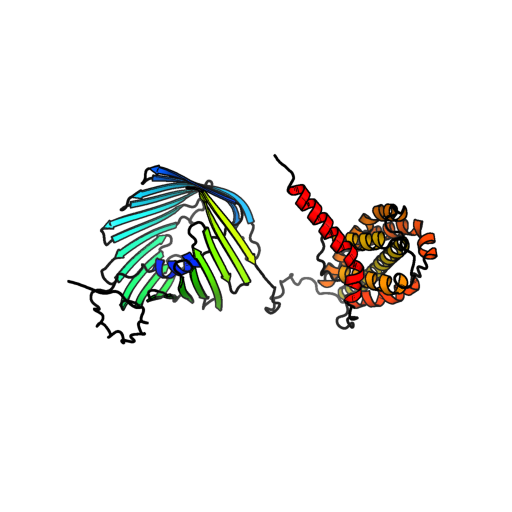1 394 ? 23.433 -2.444 -58.898 1.00 51.12 394 ASN A C 1
ATOM 3108 O O . ASN A 1 394 ? 23.652 -3.296 -59.759 1.00 51.12 394 ASN A O 1
ATOM 3112 N N . LEU A 1 395 ? 24.336 -2.176 -57.949 1.00 51.12 395 LEU A N 1
ATOM 3113 C CA . LEU A 1 395 ? 25.598 -2.907 -57.825 1.00 51.12 395 LEU A CA 1
ATOM 3114 C C . LEU A 1 395 ? 25.305 -4.341 -57.353 1.00 51.12 395 LEU A C 1
ATOM 3116 O O . LEU A 1 395 ? 24.527 -4.550 -56.420 1.00 51.12 395 LEU A O 1
ATOM 3120 N N . VAL A 1 396 ? 25.895 -5.339 -58.019 1.00 42.94 396 VAL A N 1
ATOM 3121 C CA . VAL A 1 396 ? 25.778 -6.755 -57.637 1.00 42.94 396 VAL A CA 1
ATOM 3122 C C . VAL A 1 396 ? 26.477 -6.946 -56.289 1.00 42.94 396 VAL A C 1
ATOM 3124 O O . VAL A 1 396 ? 27.701 -6.959 -56.209 1.00 42.94 396 VAL A O 1
ATOM 3127 N N . TYR A 1 397 ? 25.688 -7.062 -55.222 1.00 50.53 397 TYR A N 1
ATOM 3128 C CA . TYR A 1 397 ? 26.185 -7.177 -53.852 1.00 50.53 397 TYR A CA 1
ATOM 3129 C C . TYR A 1 397 ? 26.842 -8.542 -53.605 1.00 50.53 397 TYR A C 1
ATOM 3131 O O . TYR A 1 397 ? 26.191 -9.582 -53.731 1.00 50.53 397 TYR A O 1
ATOM 3139 N N . ILE A 1 398 ? 28.118 -8.546 -53.210 1.00 47.53 398 ILE A N 1
ATOM 3140 C CA . ILE A 1 398 ? 28.823 -9.771 -52.812 1.00 47.53 398 ILE A CA 1
ATOM 3141 C C . ILE A 1 398 ? 28.477 -10.078 -51.355 1.00 47.53 398 ILE A C 1
ATOM 3143 O O . ILE A 1 398 ? 28.992 -9.471 -50.417 1.00 47.53 398 ILE A O 1
ATOM 3147 N N . ASP A 1 399 ? 27.594 -11.049 -51.165 1.00 40.81 399 ASP A N 1
ATOM 3148 C CA . ASP A 1 399 ? 27.145 -11.483 -49.850 1.00 40.81 399 ASP A CA 1
ATOM 3149 C C . ASP A 1 399 ? 28.261 -12.273 -49.131 1.00 40.81 399 ASP A C 1
ATOM 3151 O O . ASP A 1 399 ? 28.543 -13.422 -49.467 1.00 40.81 399 ASP A O 1
ATOM 3155 N N . GLY A 1 400 ? 28.901 -11.670 -48.119 1.00 48.03 400 GLY A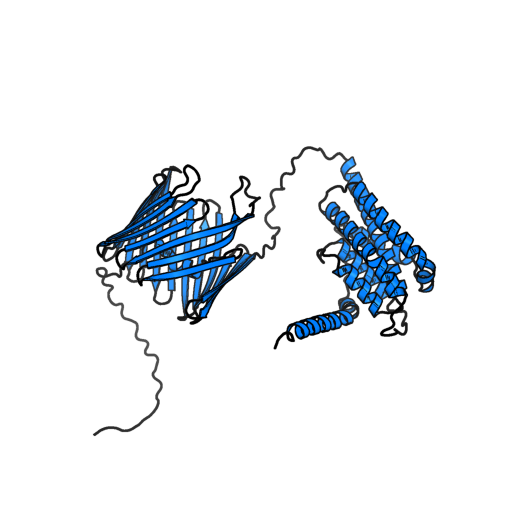 N 1
ATOM 3156 C CA . GLY A 1 400 ? 29.800 -12.382 -47.192 1.00 48.03 400 GLY A CA 1
ATOM 3157 C C . GLY A 1 400 ? 31.312 -12.166 -47.351 1.00 48.03 400 GLY A C 1
ATOM 3158 O O . GLY A 1 400 ? 32.092 -12.896 -46.736 1.00 48.03 400 GLY A O 1
ATOM 3159 N N . GLY A 1 401 ? 31.764 -11.164 -48.108 1.00 44.38 401 GLY A N 1
ATOM 3160 C CA . GLY A 1 401 ? 33.186 -10.803 -48.159 1.00 44.38 401 GLY A CA 1
ATOM 3161 C C . GLY A 1 401 ? 33.640 -10.029 -46.913 1.00 44.38 401 GLY A C 1
ATOM 3162 O O . GLY A 1 401 ? 33.069 -8.995 -46.582 1.00 44.38 401 GLY A O 1
ATOM 3163 N N . LYS A 1 402 ? 34.710 -10.466 -46.227 1.00 49.72 402 LYS A N 1
ATOM 3164 C CA . LYS A 1 402 ? 35.439 -9.619 -45.257 1.00 49.72 402 LYS A CA 1
ATOM 3165 C C . LYS A 1 402 ? 36.128 -8.481 -46.023 1.00 49.72 402 LYS A C 1
ATOM 3167 O O . LYS A 1 402 ? 37.319 -8.588 -46.315 1.00 49.72 402 LYS A O 1
ATOM 3172 N N . SER A 1 403 ? 35.401 -7.418 -46.366 1.00 58.03 403 SER A N 1
ATOM 3173 C CA . SER A 1 403 ? 35.993 -6.279 -47.068 1.00 58.03 403 SER A CA 1
ATOM 3174 C C . SER A 1 403 ? 37.032 -5.596 -46.171 1.00 58.03 403 SER A C 1
ATOM 3176 O O . SER A 1 403 ? 36.832 -5.389 -44.968 1.00 58.03 403 SER A O 1
ATOM 3178 N N . THR A 1 404 ? 38.194 -5.282 -46.740 1.00 59.00 404 THR A N 1
ATOM 3179 C CA . THR A 1 404 ? 39.260 -4.508 -46.081 1.00 59.00 404 THR A CA 1
ATOM 3180 C C . THR A 1 404 ? 38.743 -3.140 -45.623 1.00 59.00 404 THR A C 1
ATOM 3182 O O . THR A 1 404 ? 39.104 -2.683 -44.540 1.00 59.00 404 THR A O 1
ATOM 3185 N N . GLN A 1 405 ? 37.799 -2.562 -46.372 1.00 61.81 405 GLN A N 1
ATOM 3186 C CA . GLN A 1 405 ? 37.076 -1.330 -46.044 1.00 61.81 405 GLN A CA 1
ATOM 3187 C C . GLN A 1 405 ? 36.194 -1.457 -44.787 1.00 61.81 405 GLN A C 1
ATOM 3189 O O . GLN A 1 405 ? 36.178 -0.547 -43.966 1.00 61.81 405 GLN A O 1
ATOM 3194 N N . SER A 1 406 ? 35.513 -2.590 -44.559 1.00 62.16 406 SER A N 1
ATOM 3195 C CA . SER A 1 406 ? 34.709 -2.820 -43.341 1.00 62.16 406 SER A CA 1
ATOM 3196 C C . SER A 1 406 ? 35.580 -2.893 -42.077 1.00 62.16 406 SER A C 1
ATOM 3198 O O . SER A 1 406 ? 35.205 -2.384 -41.018 1.00 62.16 406 SER A O 1
ATOM 3200 N N . LYS A 1 407 ? 36.797 -3.449 -42.186 1.00 63.31 407 LYS A N 1
ATOM 3201 C CA . LYS A 1 407 ? 37.783 -3.441 -41.088 1.00 63.31 407 LYS A CA 1
ATOM 3202 C C . LYS A 1 407 ? 38.324 -2.037 -40.806 1.00 63.31 407 LYS A C 1
ATOM 3204 O O . LYS A 1 407 ? 38.400 -1.665 -39.638 1.00 63.31 407 LYS A O 1
ATOM 3209 N N . LEU A 1 408 ? 38.640 -1.271 -41.853 1.00 66.00 408 LEU A N 1
ATOM 3210 C CA . LEU A 1 408 ? 39.069 0.130 -41.752 1.00 66.00 408 LEU A CA 1
ATOM 3211 C C . LEU A 1 408 ? 37.965 1.014 -41.141 1.00 66.00 408 LEU A C 1
ATOM 3213 O O . LEU A 1 408 ? 38.200 1.837 -40.265 1.00 66.00 408 LEU A O 1
ATOM 3217 N N . MET A 1 409 ? 36.709 0.785 -41.516 1.00 64.88 409 MET A N 1
ATOM 3218 C CA . MET A 1 409 ? 35.577 1.501 -40.932 1.00 64.88 409 MET A CA 1
ATOM 3219 C C . MET A 1 409 ? 35.310 1.088 -39.471 1.00 64.88 409 MET A C 1
ATOM 3221 O O . MET A 1 409 ? 34.809 1.867 -38.656 1.00 64.88 409 MET A O 1
ATOM 3225 N N . GLY A 1 410 ? 35.694 -0.137 -39.100 1.00 63.34 410 GLY A N 1
ATOM 3226 C CA . GLY A 1 410 ? 35.690 -0.615 -37.721 1.00 63.34 410 GLY A CA 1
ATOM 3227 C C . GLY A 1 410 ? 36.584 0.206 -36.784 1.00 63.34 410 GLY A C 1
ATOM 3228 O O . GLY A 1 410 ? 36.202 0.382 -35.625 1.00 63.34 410 GLY A O 1
ATOM 3229 N N . THR A 1 411 ? 37.714 0.741 -37.270 1.00 69.19 411 THR A N 1
ATOM 3230 C CA . THR A 1 411 ? 38.614 1.598 -36.476 1.00 69.19 411 THR A CA 1
ATOM 3231 C C . THR A 1 411 ? 38.057 3.009 -36.285 1.00 69.19 411 THR A C 1
ATOM 3233 O O . THR A 1 411 ? 38.085 3.507 -35.165 1.00 69.19 411 THR A O 1
ATOM 3236 N N . PHE A 1 412 ? 37.428 3.604 -37.307 1.00 72.00 412 PHE A N 1
ATOM 3237 C CA . PHE A 1 412 ? 36.820 4.949 -37.216 1.00 72.00 412 PHE A CA 1
ATOM 3238 C C . PHE A 1 412 ? 35.511 4.988 -36.415 1.00 72.00 412 PHE A C 1
ATOM 3240 O O . PHE A 1 412 ? 34.995 6.043 -36.052 1.00 72.00 412 PHE A O 1
ATOM 3247 N N . ARG A 1 413 ? 34.952 3.819 -36.096 1.00 69.62 413 ARG A N 1
ATOM 3248 C CA . ARG A 1 413 ? 33.653 3.684 -35.432 1.00 69.62 413 ARG A CA 1
ATOM 3249 C C . ARG A 1 413 ? 33.549 4.426 -34.097 1.00 69.62 413 ARG A C 1
ATOM 3251 O O . ARG A 1 413 ? 32.479 4.942 -33.783 1.00 69.62 413 ARG A O 1
ATOM 3258 N N . GLN A 1 414 ? 34.602 4.420 -33.278 1.00 72.44 414 GLN A N 1
ATOM 3259 C CA . GLN A 1 414 ? 34.571 5.082 -31.966 1.00 72.44 414 GLN A CA 1
ATOM 3260 C C . GLN A 1 414 ? 34.576 6.609 -32.095 1.00 72.44 414 GLN A C 1
ATOM 3262 O O . GLN A 1 414 ? 33.916 7.282 -31.300 1.00 72.44 414 GLN A O 1
ATOM 3267 N N . ASP A 1 415 ? 35.227 7.133 -33.132 1.00 76.75 415 ASP A N 1
ATOM 3268 C CA . ASP A 1 415 ? 35.289 8.567 -33.414 1.00 76.75 415 ASP A CA 1
ATOM 3269 C C . ASP A 1 415 ? 33.909 9.087 -33.837 1.00 76.75 415 ASP A C 1
ATOM 3271 O O . ASP A 1 415 ? 33.418 10.063 -33.272 1.00 76.75 415 ASP A O 1
ATOM 3275 N N . PHE A 1 416 ? 33.198 8.354 -34.706 1.00 75.69 416 PHE A N 1
ATOM 3276 C CA . PHE A 1 416 ? 31.807 8.670 -35.065 1.00 75.69 416 PHE A CA 1
ATOM 3277 C C . PHE A 1 416 ? 30.856 8.652 -33.859 1.00 75.69 416 PHE A C 1
ATOM 3279 O O . PHE A 1 416 ? 29.999 9.524 -33.727 1.00 75.69 416 PHE A O 1
ATOM 3286 N N . VAL A 1 417 ? 30.985 7.671 -32.958 1.00 76.06 417 VAL A N 1
ATOM 3287 C CA . VAL A 1 417 ? 30.133 7.585 -31.754 1.00 76.06 417 VAL A CA 1
ATOM 3288 C C . VAL A 1 417 ? 30.400 8.750 -30.796 1.00 76.06 417 VAL A C 1
ATOM 3290 O O . VAL A 1 417 ? 29.458 9.273 -30.195 1.00 76.06 417 VAL A O 1
ATOM 3293 N N . SER A 1 418 ? 31.662 9.164 -30.667 1.00 76.19 418 SER A N 1
ATOM 3294 C CA . SER A 1 418 ? 32.067 10.302 -29.833 1.00 76.19 418 SER A CA 1
ATOM 3295 C C . SER A 1 418 ? 31.531 11.616 -30.404 1.00 76.19 418 SER A C 1
ATOM 3297 O O . SER A 1 418 ? 30.829 12.334 -29.690 1.00 76.19 418 SER A O 1
ATOM 3299 N N . ALA A 1 419 ? 31.687 11.832 -31.714 1.00 79.50 419 ALA A N 1
ATOM 3300 C CA . ALA A 1 419 ? 31.154 13.002 -32.405 1.00 79.50 419 ALA A CA 1
ATOM 3301 C C . ALA A 1 419 ? 29.618 13.095 -32.288 1.00 79.50 419 ALA A C 1
ATOM 3303 O O . ALA A 1 419 ? 29.077 14.121 -31.878 1.00 79.50 419 ALA A O 1
ATOM 3304 N N . ILE A 1 420 ? 28.874 12.007 -32.524 1.00 78.50 420 ILE A N 1
ATOM 3305 C CA . ILE A 1 420 ? 27.403 12.021 -32.375 1.00 78.50 420 ILE A CA 1
ATOM 3306 C C . ILE A 1 420 ? 26.990 12.382 -30.937 1.00 78.50 420 ILE A C 1
ATOM 3308 O O . ILE A 1 420 ? 26.018 13.114 -30.730 1.00 78.50 420 ILE A O 1
ATOM 3312 N N . ARG A 1 421 ? 27.731 11.904 -29.929 1.00 77.06 421 ARG A N 1
ATOM 3313 C CA . ARG A 1 421 ? 27.474 12.231 -28.520 1.00 77.06 421 ARG A CA 1
ATOM 3314 C C . ARG A 1 421 ? 27.773 13.702 -28.209 1.00 77.06 421 ARG A C 1
ATOM 3316 O O . ARG A 1 421 ? 26.978 14.323 -27.502 1.00 77.06 421 ARG A O 1
ATOM 3323 N N . GLY A 1 422 ? 28.873 14.247 -28.728 1.00 76.69 422 GLY A N 1
ATOM 3324 C CA . GLY A 1 422 ? 29.234 15.659 -28.584 1.00 76.69 422 GLY A CA 1
ATOM 3325 C C . GLY A 1 422 ? 28.171 16.583 -29.178 1.00 76.69 422 GLY A C 1
ATOM 3326 O O . GLY A 1 422 ? 27.666 17.470 -28.488 1.00 76.69 422 GLY A O 1
ATOM 3327 N N . LEU A 1 423 ? 27.728 16.298 -30.406 1.00 81.00 423 LEU A N 1
ATOM 3328 C CA . LEU A 1 423 ? 26.684 17.071 -31.078 1.00 81.00 423 LEU A CA 1
ATOM 3329 C C . LEU A 1 423 ? 25.339 16.993 -30.340 1.00 81.00 423 LEU A C 1
ATOM 3331 O O . LEU A 1 423 ? 24.663 18.006 -30.168 1.00 81.00 423 LEU A O 1
ATOM 3335 N N . ALA A 1 424 ? 24.954 15.808 -29.853 1.00 77.94 424 ALA A N 1
ATOM 3336 C CA . ALA A 1 424 ? 23.717 15.634 -29.090 1.00 77.94 424 ALA A CA 1
ATOM 3337 C C . ALA A 1 424 ? 23.713 16.447 -27.784 1.00 77.94 424 ALA A C 1
ATOM 3339 O O . ALA A 1 424 ? 22.677 16.998 -27.413 1.00 77.94 424 ALA A O 1
ATOM 3340 N N . HIS A 1 425 ? 24.861 16.554 -27.108 1.00 76.81 425 HIS A N 1
ATOM 3341 C CA . HIS A 1 425 ? 25.006 17.372 -25.905 1.00 76.81 425 HIS A CA 1
ATOM 3342 C C . HIS A 1 425 ? 24.888 18.875 -26.213 1.00 76.81 425 HIS A C 1
ATOM 3344 O O . HIS A 1 425 ? 24.180 19.591 -25.503 1.00 76.81 425 HIS A O 1
ATOM 3350 N N . ILE A 1 426 ? 25.534 19.351 -27.286 1.00 78.75 426 ILE A N 1
ATOM 3351 C CA . ILE A 1 426 ? 25.461 20.756 -27.731 1.00 78.75 426 ILE A CA 1
ATOM 3352 C C . ILE A 1 426 ? 24.015 21.128 -28.080 1.00 78.75 426 ILE A C 1
ATOM 3354 O O . ILE A 1 426 ? 23.479 22.095 -27.542 1.00 78.75 426 ILE A O 1
ATOM 3358 N N . VAL A 1 427 ? 23.347 20.316 -28.905 1.00 76.38 427 VAL A N 1
ATOM 3359 C CA . VAL A 1 427 ? 21.961 20.560 -29.331 1.00 76.38 427 VAL A CA 1
ATOM 3360 C C . VAL A 1 427 ? 20.991 20.528 -28.150 1.00 76.38 427 VAL A C 1
ATOM 3362 O O . VAL A 1 427 ? 20.155 21.418 -28.036 1.00 76.38 427 VAL A O 1
ATOM 3365 N N . SER A 1 428 ? 21.121 19.555 -27.241 1.00 72.50 428 SER A N 1
ATOM 3366 C CA . SER A 1 428 ? 20.255 19.475 -26.057 1.00 72.50 428 SER A CA 1
ATOM 3367 C C . SER A 1 428 ? 20.422 20.678 -25.125 1.00 72.50 428 SER A C 1
ATOM 3369 O O . SER A 1 428 ? 19.457 21.086 -24.491 1.00 72.50 428 SER A O 1
ATOM 3371 N N . THR A 1 429 ? 21.628 21.243 -25.030 1.00 72.44 429 THR A N 1
ATOM 3372 C CA . THR A 1 429 ? 21.893 22.425 -24.193 1.00 72.44 429 THR A CA 1
ATOM 3373 C C . THR A 1 429 ? 21.294 23.689 -24.821 1.00 72.44 429 THR A C 1
ATOM 3375 O O . THR A 1 429 ? 20.670 24.487 -24.122 1.00 72.44 429 THR A O 1
ATOM 3378 N N . LEU A 1 430 ? 21.411 23.834 -26.147 1.00 72.69 430 LEU A N 1
ATOM 3379 C CA . LEU A 1 430 ? 20.850 24.961 -26.903 1.00 72.69 430 LEU A CA 1
ATOM 3380 C C . LEU A 1 430 ? 19.314 24.924 -26.993 1.00 72.69 430 LEU A C 1
ATOM 3382 O O . LEU A 1 430 ? 18.686 25.974 -27.100 1.00 72.69 430 LEU A O 1
ATOM 3386 N N . GLU A 1 431 ? 18.693 23.742 -26.930 1.00 68.69 431 GLU A N 1
ATOM 3387 C CA . GLU A 1 431 ? 17.228 23.586 -26.899 1.00 68.69 431 GLU A CA 1
ATOM 3388 C C . GLU A 1 431 ? 16.615 24.032 -25.557 1.00 68.69 431 GLU A C 1
ATOM 3390 O O . GLU A 1 431 ? 15.491 24.527 -25.523 1.00 68.69 431 GLU A O 1
ATOM 3395 N N . ILE A 1 432 ? 17.374 23.929 -24.460 1.00 64.50 432 ILE A N 1
ATOM 3396 C CA . ILE A 1 432 ? 16.973 24.389 -23.117 1.00 64.50 432 ILE A CA 1
ATOM 3397 C C . ILE A 1 432 ? 17.119 25.924 -22.974 1.00 64.50 432 ILE A C 1
ATOM 3399 O O . ILE A 1 432 ? 16.608 26.505 -22.017 1.00 64.50 432 ILE A O 1
ATOM 3403 N N . GLY A 1 433 ? 17.758 26.602 -23.939 1.00 60.59 433 GLY A N 1
ATOM 3404 C CA . GLY A 1 433 ? 18.001 28.053 -23.915 1.00 60.59 433 GLY A CA 1
ATOM 3405 C C . GLY A 1 433 ? 19.249 28.461 -23.124 1.00 60.59 433 GLY A C 1
ATOM 3406 O O . GLY A 1 433 ? 19.373 29.610 -22.709 1.00 60.59 433 GLY A O 1
ATOM 3407 N N . CYS A 1 434 ? 20.171 27.523 -22.881 1.00 66.00 434 CYS A N 1
ATOM 3408 C CA . CYS A 1 434 ? 21.442 27.790 -22.210 1.00 66.00 434 CYS A CA 1
ATOM 3409 C C . CYS A 1 434 ? 22.576 27.990 -23.227 1.00 66.00 434 CYS A C 1
ATOM 3411 O O . CYS A 1 434 ? 22.716 27.212 -24.171 1.00 66.00 434 CYS A O 1
ATOM 3413 N N . LEU A 1 435 ? 23.439 28.983 -22.984 1.00 70.44 435 LEU A N 1
ATOM 3414 C CA . LEU A 1 435 ? 24.674 29.177 -23.750 1.00 70.44 435 LEU A CA 1
ATOM 3415 C C . LEU A 1 435 ? 25.659 28.032 -23.480 1.00 70.44 435 LEU A C 1
ATOM 3417 O O . LEU A 1 435 ? 25.931 27.670 -22.330 1.00 70.44 435 LEU A O 1
ATOM 3421 N N . VAL A 1 436 ? 26.227 27.477 -24.547 1.00 71.25 436 VAL A N 1
ATOM 3422 C CA . VAL A 1 436 ? 27.241 26.420 -24.459 1.00 71.25 436 VAL A CA 1
ATOM 3423 C C . VAL A 1 436 ? 28.612 27.066 -24.253 1.00 71.25 436 VAL A C 1
ATOM 3425 O O . VAL A 1 436 ? 28.948 28.066 -24.889 1.00 71.25 436 VAL A O 1
ATOM 3428 N N . LYS A 1 437 ? 29.432 26.504 -23.355 1.00 74.50 437 LYS A N 1
ATOM 3429 C CA . LYS A 1 437 ? 30.799 27.001 -23.127 1.00 74.50 437 LYS A CA 1
ATOM 3430 C C . LYS A 1 437 ? 31.650 26.821 -24.399 1.00 74.50 437 LYS A C 1
ATOM 3432 O O . LYS A 1 437 ? 31.636 25.718 -24.950 1.00 74.50 437 LYS A O 1
ATOM 3437 N N . PRO A 1 438 ? 32.463 27.816 -24.808 1.00 70.69 438 PRO A N 1
ATOM 3438 C CA . PRO A 1 438 ? 33.339 27.710 -25.983 1.00 70.69 438 PRO A CA 1
ATOM 3439 C C . PRO A 1 438 ? 34.268 26.486 -25.966 1.00 70.69 438 PRO A C 1
ATOM 3441 O O . PRO A 1 438 ? 34.509 25.870 -26.999 1.00 70.69 438 PRO A O 1
ATOM 3444 N N . SER A 1 439 ? 34.701 26.047 -24.779 1.00 70.94 439 SER A N 1
ATOM 3445 C CA . SER A 1 439 ? 35.534 24.849 -24.606 1.00 70.94 439 SER A CA 1
ATOM 3446 C C . SER A 1 439 ? 34.883 23.553 -25.106 1.00 70.94 439 SER A C 1
ATOM 3448 O O . SER A 1 439 ? 35.586 22.635 -25.526 1.00 70.94 439 SER A O 1
ATOM 3450 N N . VAL A 1 440 ? 33.547 23.468 -25.088 1.00 72.38 440 VAL A N 1
ATOM 3451 C CA . VAL A 1 440 ? 32.797 22.310 -25.598 1.00 72.38 440 VAL A CA 1
ATOM 3452 C C . VAL A 1 440 ? 32.794 22.309 -27.128 1.00 72.38 440 VAL A C 1
ATOM 3454 O O . VAL A 1 440 ? 32.982 21.253 -27.732 1.00 72.38 440 VAL A O 1
ATOM 3457 N N . PHE A 1 441 ? 32.668 23.482 -27.756 1.00 75.06 441 PHE A N 1
ATOM 3458 C CA . PHE A 1 441 ? 32.806 23.631 -29.207 1.00 75.06 441 PHE A CA 1
ATOM 3459 C C . PHE A 1 441 ? 34.235 23.330 -29.675 1.00 75.06 441 PHE A C 1
ATOM 3461 O O . PHE A 1 441 ? 34.418 22.585 -30.631 1.00 75.06 441 PHE A O 1
ATOM 3468 N N . GLU A 1 442 ? 35.262 23.802 -28.963 1.00 76.94 442 GLU A N 1
ATOM 3469 C CA . GLU A 1 442 ? 36.664 23.476 -29.270 1.00 76.94 442 GLU A CA 1
ATOM 3470 C C . GLU A 1 442 ? 36.981 21.981 -29.128 1.00 76.94 442 GLU A C 1
ATOM 3472 O O . GLU A 1 442 ? 37.807 21.430 -29.861 1.00 76.94 442 GLU A O 1
ATOM 3477 N N . GLN A 1 443 ? 36.366 21.305 -28.155 1.00 77.75 443 GLN A N 1
ATOM 3478 C CA . GLN A 1 443 ? 36.510 19.861 -27.999 1.00 77.75 443 GLN A CA 1
ATOM 3479 C C . GLN A 1 443 ? 35.840 19.114 -29.155 1.00 77.75 443 GLN A C 1
ATOM 3481 O O . GLN A 1 443 ? 36.457 18.225 -29.737 1.00 77.75 443 GLN A O 1
ATOM 3486 N N . TYR A 1 444 ? 34.631 19.521 -29.535 1.00 80.44 444 TYR A N 1
ATOM 3487 C CA . TYR A 1 444 ? 33.912 18.925 -30.655 1.00 80.44 444 TYR A CA 1
ATOM 3488 C C . TYR A 1 444 ? 34.608 19.171 -32.006 1.00 80.44 444 TYR A C 1
ATOM 3490 O O . TYR A 1 444 ? 34.778 18.237 -32.784 1.00 80.44 444 TYR A O 1
ATOM 3498 N N . ASN A 1 445 ? 35.120 20.379 -32.254 1.00 80.88 445 ASN A N 1
ATOM 3499 C CA . ASN A 1 445 ? 35.897 20.695 -33.459 1.00 80.88 445 ASN A CA 1
ATOM 3500 C C . ASN A 1 445 ? 37.172 19.844 -33.565 1.00 80.88 445 ASN A C 1
ATOM 3502 O O . ASN A 1 445 ? 37.551 19.426 -34.656 1.00 80.88 445 ASN A O 1
ATOM 3506 N N . ARG A 1 446 ? 37.824 19.524 -32.437 1.00 81.56 446 ARG A N 1
ATOM 3507 C CA . ARG A 1 446 ? 38.958 18.584 -32.421 1.00 81.56 446 ARG A CA 1
ATOM 3508 C C . ARG A 1 446 ? 38.543 17.154 -32.763 1.00 81.56 446 ARG A C 1
ATOM 3510 O O . ARG A 1 446 ? 39.325 16.447 -33.390 1.00 81.56 446 ARG A O 1
ATOM 3517 N N . GLU A 1 447 ? 37.355 16.718 -32.351 1.00 78.94 447 GLU A N 1
ATOM 3518 C CA . GLU A 1 447 ? 36.819 15.397 -32.709 1.00 78.94 447 GLU A CA 1
ATOM 3519 C C . GLU A 1 447 ? 36.443 15.323 -34.193 1.00 78.94 447 GLU A C 1
ATOM 3521 O O . GLU A 1 447 ? 36.807 14.353 -34.856 1.00 78.94 447 GLU A O 1
ATOM 3526 N N . LEU A 1 448 ? 35.810 16.367 -34.739 1.00 78.81 448 LEU A N 1
ATOM 3527 C CA . LEU A 1 448 ? 35.516 16.448 -36.171 1.00 78.81 448 LEU A CA 1
ATOM 3528 C C . LEU A 1 448 ? 36.781 16.499 -37.025 1.00 78.81 448 LEU A C 1
ATOM 3530 O O . LEU A 1 448 ? 36.865 15.777 -38.010 1.00 78.81 448 LEU A O 1
ATOM 3534 N N . LYS A 1 449 ? 37.795 17.271 -36.622 1.00 81.94 449 LYS A N 1
ATOM 3535 C CA . LYS A 1 449 ? 39.058 17.353 -37.366 1.00 81.94 449 LYS A CA 1
ATOM 3536 C C . LYS A 1 449 ? 39.784 16.007 -37.441 1.00 81.94 449 LYS A C 1
ATOM 3538 O O . LYS A 1 449 ? 40.314 15.649 -38.485 1.00 81.94 449 LYS A O 1
ATOM 3543 N N . LYS A 1 450 ? 39.763 15.221 -36.359 1.00 81.94 450 LYS A N 1
ATOM 3544 C CA . LYS A 1 450 ? 40.292 13.844 -36.374 1.00 81.94 450 LYS A CA 1
ATOM 3545 C C . LYS A 1 450 ? 39.528 12.954 -37.351 1.00 81.94 450 LYS A C 1
ATOM 3547 O O . LYS A 1 450 ? 40.130 12.130 -38.031 1.00 81.94 450 LYS A O 1
ATOM 3552 N N . LEU A 1 451 ? 38.206 13.111 -37.412 1.00 78.69 451 LEU A N 1
ATOM 3553 C CA . LEU A 1 451 ? 37.359 12.372 -38.342 1.00 78.69 451 LEU A CA 1
ATOM 3554 C C . LEU A 1 451 ? 37.659 12.758 -39.798 1.00 78.69 451 LEU A C 1
ATOM 3556 O O . LEU A 1 451 ? 37.748 11.880 -40.651 1.00 78.69 451 LEU A O 1
ATOM 3560 N N . GLU A 1 452 ? 37.874 14.048 -40.060 1.00 79.81 452 GLU A N 1
ATOM 3561 C CA . GLU A 1 452 ? 38.251 14.581 -41.370 1.00 79.81 452 GLU A CA 1
ATOM 3562 C C . GLU A 1 452 ? 39.626 14.075 -41.826 1.00 79.81 452 GLU A C 1
ATOM 3564 O O . GLU A 1 452 ? 39.752 13.596 -42.947 1.00 79.81 452 GLU A O 1
ATOM 3569 N N . GLU A 1 453 ? 40.645 14.111 -40.963 1.00 79.88 453 GLU A N 1
ATOM 3570 C CA . GLU A 1 453 ? 41.987 13.590 -41.270 1.00 79.88 453 GLU A CA 1
ATOM 3571 C C . GLU A 1 453 ? 41.949 12.082 -41.578 1.00 79.88 453 GLU A C 1
ATOM 3573 O O . GLU A 1 453 ? 42.582 11.610 -42.526 1.00 79.88 453 GLU A O 1
ATOM 3578 N N . ASN A 1 454 ? 41.143 11.330 -40.824 1.00 76.81 454 ASN A N 1
ATOM 3579 C CA . ASN A 1 454 ? 40.943 9.899 -41.032 1.00 76.81 454 ASN A CA 1
ATOM 3580 C C . ASN A 1 454 ? 40.228 9.594 -42.360 1.00 76.81 454 ASN A C 1
ATOM 3582 O O . ASN A 1 454 ? 40.643 8.685 -43.083 1.00 76.81 454 ASN A O 1
ATOM 3586 N N . LEU A 1 455 ? 39.185 10.352 -42.711 1.00 68.62 455 LEU A N 1
ATOM 3587 C CA . LEU A 1 455 ? 38.441 10.186 -43.967 1.00 68.62 455 LEU A CA 1
ATOM 3588 C C . LEU A 1 455 ? 39.205 10.724 -45.184 1.00 68.62 455 LEU A C 1
ATOM 3590 O O . LEU A 1 455 ? 39.119 10.138 -46.261 1.00 68.62 455 LEU A O 1
ATOM 3594 N N . GLY A 1 456 ? 40.034 11.756 -45.006 1.00 69.31 456 GLY A N 1
ATOM 3595 C CA . GLY A 1 456 ? 40.899 12.319 -46.044 1.00 69.31 456 GLY A CA 1
ATOM 3596 C C . GLY A 1 456 ? 41.873 11.299 -46.638 1.00 69.31 456 GLY A C 1
ATOM 3597 O O . GLY A 1 456 ? 42.191 11.375 -47.821 1.00 69.31 456 GLY A O 1
ATOM 3598 N N . SER A 1 457 ? 42.270 10.284 -45.861 1.00 65.19 457 SER A N 1
ATOM 3599 C CA . SER A 1 457 ? 43.080 9.157 -46.348 1.00 65.19 457 SER A CA 1
ATOM 3600 C C . SER A 1 457 ? 42.354 8.229 -47.341 1.00 65.19 457 SER A C 1
ATOM 3602 O O . SER A 1 457 ? 42.999 7.421 -48.005 1.00 65.19 457 SER A O 1
ATOM 3604 N N . VAL A 1 458 ? 41.022 8.337 -47.451 1.00 61.44 458 VAL A N 1
ATOM 3605 C CA . VAL A 1 458 ? 40.141 7.465 -48.257 1.00 61.44 458 VAL A CA 1
ATOM 3606 C C . VAL A 1 458 ? 39.331 8.270 -49.291 1.00 61.44 458 VAL A C 1
ATOM 3608 O O . VAL A 1 458 ? 38.449 7.732 -49.960 1.00 61.44 458 VAL A O 1
ATOM 3611 N N . LYS A 1 459 ? 39.643 9.558 -49.460 1.00 63.19 459 LYS A N 1
ATOM 3612 C CA . LYS A 1 459 ? 38.880 10.499 -50.290 1.00 63.19 459 LYS A CA 1
ATOM 3613 C C . LYS A 1 459 ? 38.852 10.124 -51.779 1.00 63.19 459 LYS A C 1
ATOM 3615 O O . LYS A 1 459 ? 37.803 10.174 -52.413 1.00 63.19 459 LYS A O 1
ATOM 3620 N N . ASP A 1 460 ? 39.967 9.627 -52.311 1.00 59.28 460 ASP A N 1
ATOM 3621 C CA . ASP A 1 460 ? 40.052 9.160 -53.706 1.00 59.28 460 ASP A CA 1
ATOM 3622 C C . ASP A 1 460 ? 39.092 7.984 -53.982 1.00 59.28 460 ASP A C 1
ATOM 3624 O O . ASP A 1 460 ? 38.578 7.811 -55.088 1.00 59.28 460 ASP A O 1
ATOM 3628 N N . VAL A 1 461 ? 38.805 7.179 -52.951 1.00 58.59 461 VAL A N 1
ATOM 3629 C CA . VAL A 1 461 ? 37.877 6.047 -53.032 1.00 58.59 461 VAL A CA 1
ATOM 3630 C C . VAL A 1 461 ? 36.434 6.554 -53.017 1.00 58.59 461 VAL A C 1
ATOM 3632 O O . VAL A 1 461 ? 35.649 6.138 -53.865 1.00 58.59 461 VAL A O 1
ATOM 3635 N N . SER A 1 462 ? 36.071 7.481 -52.126 1.00 59.38 462 SER A N 1
ATOM 3636 C CA . SER A 1 462 ? 34.705 8.026 -52.053 1.00 59.38 462 SER A CA 1
ATOM 3637 C C . SER A 1 462 ? 34.310 8.798 -53.323 1.00 59.38 462 SER A C 1
ATOM 3639 O O . SER A 1 462 ? 33.190 8.629 -53.820 1.00 59.38 462 SER A O 1
ATOM 3641 N N . GLU A 1 463 ? 35.236 9.558 -53.913 1.00 62.75 463 GLU A N 1
ATOM 3642 C CA . GLU A 1 463 ? 35.035 10.265 -55.186 1.00 62.75 463 GLU A CA 1
ATOM 3643 C C . GLU A 1 463 ? 34.852 9.291 -56.364 1.00 62.75 463 GLU A C 1
ATOM 3645 O O . GLU A 1 463 ? 33.955 9.486 -57.189 1.00 62.75 463 GLU A O 1
ATOM 3650 N N . SER A 1 464 ? 35.593 8.173 -56.391 1.00 56.88 464 SER A N 1
ATOM 3651 C CA . SER A 1 464 ? 35.416 7.114 -57.402 1.00 56.88 464 SER A CA 1
ATOM 3652 C C . SER A 1 464 ? 34.035 6.437 -57.342 1.00 56.88 464 SER A C 1
ATOM 3654 O O . SER A 1 464 ? 33.498 6.015 -58.367 1.00 56.88 464 SER A O 1
ATOM 3656 N N . PHE A 1 465 ? 33.405 6.417 -56.160 1.00 57.59 465 PHE A N 1
ATOM 3657 C CA . PHE A 1 465 ? 32.032 5.944 -55.955 1.00 57.59 465 PHE A CA 1
ATOM 3658 C C . PHE A 1 465 ? 30.965 7.016 -56.233 1.00 57.59 465 PHE A C 1
ATOM 3660 O O . PHE A 1 465 ? 29.772 6.759 -56.038 1.00 57.59 465 PHE A O 1
ATOM 3667 N N . GLY A 1 466 ? 31.345 8.193 -56.743 1.00 59.88 466 GLY A N 1
ATOM 3668 C CA . GLY A 1 466 ? 30.437 9.262 -57.162 1.00 59.88 466 GLY A CA 1
ATOM 3669 C C . GLY A 1 466 ? 29.888 10.108 -56.011 1.00 59.88 466 GLY A C 1
ATOM 3670 O O . GLY A 1 466 ? 28.727 10.519 -56.064 1.00 59.88 466 GLY A O 1
ATOM 3671 N N . PHE A 1 467 ? 30.684 10.323 -54.961 1.00 65.56 467 PHE A N 1
ATOM 3672 C CA . PHE A 1 467 ? 30.362 11.248 -53.876 1.00 65.56 467 PHE A CA 1
ATOM 3673 C C . PHE A 1 467 ? 30.488 12.707 -54.347 1.00 65.56 467 PHE A C 1
ATOM 3675 O O . PHE A 1 467 ? 31.576 13.171 -54.672 1.00 65.56 467 PHE A O 1
ATOM 3682 N N . ALA A 1 468 ? 29.373 13.441 -54.369 1.00 66.06 468 ALA A N 1
ATOM 3683 C CA . ALA A 1 468 ? 29.335 14.862 -54.719 1.00 66.06 468 ALA A CA 1
ATOM 3684 C C . ALA A 1 468 ? 29.021 15.706 -53.472 1.00 66.06 468 ALA A C 1
ATOM 3686 O O . ALA A 1 468 ? 27.854 15.947 -53.161 1.00 66.06 468 ALA A O 1
ATOM 3687 N N . ARG A 1 469 ? 30.065 16.142 -52.750 1.00 70.44 469 ARG A N 1
ATOM 3688 C CA . ARG A 1 469 ? 29.954 16.832 -51.447 1.00 70.44 469 ARG A CA 1
ATOM 3689 C C . ARG A 1 469 ? 29.003 18.035 -51.484 1.00 70.44 469 ARG A C 1
ATOM 3691 O O . ARG A 1 469 ? 28.101 18.115 -50.657 1.00 70.44 469 ARG A O 1
ATOM 3698 N N . GLU A 1 470 ? 29.151 18.904 -52.481 1.00 70.00 470 GLU A N 1
ATOM 3699 C CA . GLU A 1 470 ? 28.364 20.141 -52.619 1.00 70.00 470 GLU A CA 1
ATOM 3700 C C . GLU A 1 470 ? 26.877 19.876 -52.911 1.00 70.00 470 GLU A C 1
ATOM 3702 O O . GLU A 1 470 ? 25.997 20.572 -52.399 1.00 70.00 470 GLU A O 1
ATOM 3707 N N . ALA A 1 471 ? 26.576 18.828 -53.687 1.00 70.75 471 ALA A N 1
ATOM 3708 C CA . ALA A 1 471 ? 25.202 18.460 -54.014 1.00 70.75 471 ALA A CA 1
ATOM 3709 C C . ALA A 1 471 ? 24.450 17.979 -52.765 1.00 70.75 471 ALA A C 1
ATOM 3711 O O . ALA A 1 471 ? 23.359 18.475 -52.483 1.00 70.75 471 ALA A O 1
ATOM 3712 N N . ILE A 1 472 ? 25.045 17.077 -51.973 1.00 71.50 472 ILE A N 1
ATOM 3713 C CA . ILE A 1 472 ? 24.367 16.547 -50.778 1.00 71.50 472 ILE A CA 1
ATOM 3714 C C . ILE A 1 472 ? 24.333 17.598 -49.654 1.00 71.50 472 ILE A C 1
ATOM 3716 O O . ILE A 1 472 ? 23.376 17.636 -48.884 1.00 71.50 472 ILE A O 1
ATOM 3720 N N . GLU A 1 473 ? 25.326 18.491 -49.569 1.00 74.38 473 GLU A N 1
ATOM 3721 C CA . GLU A 1 473 ? 25.328 19.604 -48.610 1.00 74.38 473 GLU A CA 1
ATOM 3722 C C . GLU A 1 473 ? 24.120 20.531 -48.814 1.00 74.38 473 GLU A C 1
ATOM 3724 O O . GLU A 1 473 ? 23.426 20.863 -47.846 1.00 74.38 473 GLU A O 1
ATOM 3729 N N . SER A 1 474 ? 23.810 20.867 -50.072 1.00 73.81 474 SER A N 1
ATOM 3730 C CA . SER A 1 474 ? 22.661 21.712 -50.422 1.00 73.81 474 SER A CA 1
ATOM 3731 C C . SER A 1 474 ? 21.311 21.114 -49.988 1.00 73.81 474 SER A C 1
ATOM 3733 O O . SER A 1 474 ? 20.400 21.849 -49.599 1.00 73.81 474 SER A O 1
ATOM 3735 N N . GLU A 1 475 ? 21.200 19.782 -49.966 1.00 71.62 475 GLU A N 1
ATOM 3736 C CA . GLU A 1 475 ? 19.990 19.054 -49.565 1.00 71.62 475 GLU A CA 1
ATOM 3737 C C . GLU A 1 475 ? 19.892 18.845 -48.041 1.00 71.62 475 GLU A C 1
ATOM 3739 O O . GLU A 1 475 ? 18.795 18.785 -47.477 1.00 71.62 475 GLU A O 1
ATOM 3744 N N . ILE A 1 476 ? 21.030 18.764 -47.343 1.00 76.69 476 ILE A N 1
ATOM 3745 C CA . ILE A 1 476 ? 21.107 18.501 -45.897 1.00 76.69 476 ILE A CA 1
ATOM 3746 C C . ILE A 1 476 ? 20.966 19.785 -45.067 1.00 76.69 476 ILE A C 1
ATOM 3748 O O . ILE A 1 476 ? 20.346 19.775 -44.000 1.00 76.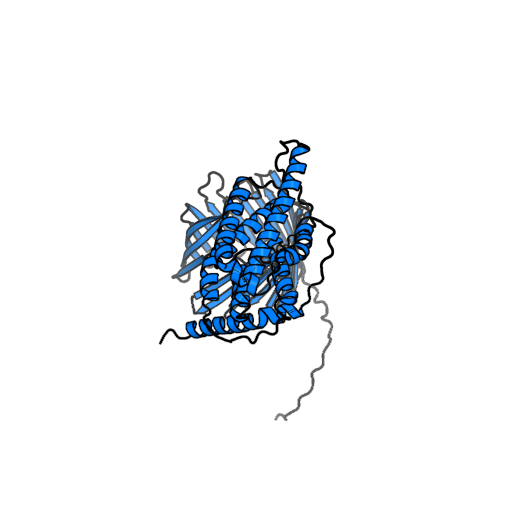69 476 ILE A O 1
ATOM 3752 N N . LEU A 1 477 ? 21.504 20.905 -45.547 1.00 74.50 477 LEU A N 1
ATOM 3753 C CA . LEU A 1 477 ? 21.465 22.204 -44.873 1.00 74.50 477 LEU A CA 1
ATOM 3754 C C . LEU A 1 477 ? 20.049 22.666 -44.441 1.00 74.50 477 LEU A C 1
ATOM 3756 O O . LEU A 1 477 ? 19.896 23.071 -43.282 1.00 74.50 477 LEU A O 1
ATOM 3760 N N . PRO A 1 478 ? 18.979 22.555 -45.260 1.00 74.69 478 PRO A N 1
ATOM 3761 C CA . PRO A 1 478 ? 17.622 22.891 -44.814 1.00 74.69 478 PRO A CA 1
ATOM 3762 C C . PRO A 1 478 ? 17.088 21.944 -43.722 1.00 74.69 478 PRO A C 1
ATOM 3764 O O . PRO A 1 478 ? 16.329 22.373 -42.848 1.00 74.69 478 PRO A O 1
ATOM 3767 N N . LEU A 1 479 ? 17.511 20.672 -43.700 1.00 71.00 479 LEU A N 1
ATOM 3768 C CA . LEU A 1 479 ? 17.115 19.718 -42.655 1.00 71.00 479 LEU A CA 1
ATOM 3769 C C . LEU A 1 479 ? 17.687 20.091 -41.285 1.00 71.00 479 LEU A C 1
ATOM 3771 O O . LEU A 1 479 ? 17.015 19.861 -40.277 1.00 71.00 479 LEU A O 1
ATOM 3775 N N . TRP A 1 480 ? 18.882 20.679 -41.232 1.00 74.62 480 TRP A N 1
ATOM 3776 C CA . TRP A 1 480 ? 19.492 21.137 -39.982 1.00 74.62 480 TRP A CA 1
ATOM 3777 C C . TRP A 1 480 ? 19.041 22.536 -39.566 1.00 74.62 480 TRP A C 1
ATOM 3779 O O . TRP A 1 480 ? 18.833 22.757 -38.378 1.00 74.62 480 TRP A O 1
ATOM 3789 N N . LYS A 1 481 ? 18.763 23.450 -40.505 1.00 74.19 481 LYS A N 1
ATOM 3790 C CA . LYS A 1 481 ? 18.122 24.741 -40.179 1.00 74.19 481 LYS A CA 1
ATOM 3791 C C . LYS A 1 481 ? 16.745 24.559 -39.522 1.00 74.19 481 LYS A C 1
ATOM 3793 O O . LYS A 1 481 ? 16.409 25.259 -38.573 1.00 74.19 481 LYS A O 1
ATOM 3798 N N . SER A 1 482 ? 16.013 23.513 -39.917 1.00 70.50 482 SER A N 1
ATOM 3799 C CA . SER A 1 482 ? 14.732 23.118 -39.305 1.00 70.50 482 SER A CA 1
ATOM 3800 C C . SER A 1 482 ? 14.812 22.658 -37.834 1.00 70.50 482 SER A C 1
ATOM 3802 O O . SER A 1 482 ? 13.788 22.320 -37.240 1.00 70.50 482 SER A O 1
ATOM 3804 N N . LEU A 1 483 ? 16.011 22.572 -37.245 1.00 64.25 483 LEU A N 1
ATOM 3805 C CA . LEU A 1 483 ? 16.223 22.125 -35.865 1.00 64.25 483 LEU A CA 1
ATOM 3806 C C . LEU A 1 483 ? 15.761 23.170 -34.833 1.00 64.25 483 LEU A C 1
ATOM 3808 O O . LEU A 1 483 ? 15.276 22.782 -33.776 1.00 64.25 483 LEU A O 1
ATOM 3812 N N . PHE A 1 484 ? 15.872 24.465 -35.152 1.00 60.47 484 PHE A N 1
ATOM 3813 C CA . PHE A 1 484 ? 15.558 25.570 -34.233 1.00 60.47 484 PHE A CA 1
ATOM 3814 C C . PHE A 1 484 ? 14.368 26.446 -34.683 1.00 60.47 484 PHE A C 1
ATOM 3816 O O . PHE A 1 484 ? 13.989 27.370 -33.966 1.00 60.47 484 PHE A O 1
ATOM 3823 N N . GLU A 1 485 ? 13.753 26.158 -35.837 1.00 58.66 485 GLU A N 1
ATOM 3824 C CA . GLU A 1 485 ? 12.610 26.909 -36.381 1.00 58.66 485 GLU A CA 1
ATOM 3825 C C . GLU A 1 485 ? 11.276 26.161 -36.203 1.00 58.66 485 GLU A C 1
ATOM 3827 O O . GLU A 1 485 ? 11.084 25.056 -36.716 1.00 58.66 485 GLU A O 1
ATOM 3832 N N . THR A 1 486 ? 10.306 26.802 -35.542 1.00 42.09 486 THR A N 1
ATOM 3833 C CA . THR A 1 486 ? 8.999 26.231 -35.153 1.00 42.09 486 THR A CA 1
ATOM 3834 C C . THR A 1 486 ? 8.031 25.950 -36.315 1.00 42.09 486 THR A C 1
ATOM 3836 O O . THR A 1 486 ? 6.999 25.325 -36.092 1.00 42.09 486 THR A O 1
ATOM 3839 N N . ASN A 1 487 ? 8.344 26.373 -37.549 1.00 39.56 487 ASN A N 1
ATOM 3840 C CA . ASN A 1 487 ? 7.414 26.359 -38.695 1.00 39.56 487 ASN A CA 1
ATOM 3841 C C . ASN A 1 487 ? 7.911 25.601 -39.940 1.00 39.56 487 ASN A C 1
ATOM 3843 O O . ASN A 1 487 ? 7.410 25.810 -41.044 1.00 39.56 487 ASN A O 1
ATOM 3847 N N . SER A 1 488 ? 8.874 24.696 -39.806 1.00 34.38 488 SER A N 1
ATOM 3848 C CA . SER A 1 488 ? 9.406 23.969 -40.962 1.00 34.38 488 SER A CA 1
ATOM 3849 C C . SER A 1 488 ? 8.594 22.697 -41.263 1.00 34.38 488 SER A C 1
ATOM 3851 O O . SER A 1 488 ? 8.422 21.813 -40.421 1.00 34.38 488 SER A O 1
ATOM 3853 N N . GLN A 1 489 ? 8.063 22.613 -42.489 1.00 37.31 489 GLN A N 1
ATOM 3854 C CA . GLN A 1 489 ? 7.256 21.494 -42.980 1.00 37.31 489 GLN A CA 1
ATOM 3855 C C . GLN A 1 489 ? 7.963 20.150 -42.743 1.00 37.31 489 GLN A C 1
ATOM 3857 O O . GLN A 1 489 ? 9.067 19.890 -43.222 1.00 37.31 489 GLN A O 1
ATOM 3862 N N . VAL A 1 490 ? 7.300 19.268 -41.995 1.00 38.28 490 VAL A N 1
ATOM 3863 C CA . VAL A 1 490 ? 7.737 17.889 -41.784 1.00 38.28 490 VAL A CA 1
ATOM 3864 C C . VAL A 1 490 ? 7.630 17.156 -43.119 1.00 38.28 490 VAL A C 1
ATOM 3866 O O . VAL A 1 490 ? 6.538 16.748 -43.512 1.00 38.28 490 VAL A O 1
ATOM 3869 N N . ILE A 1 491 ? 8.755 16.968 -43.811 1.00 41.19 491 ILE A N 1
ATOM 3870 C CA . ILE A 1 491 ? 8.843 16.028 -44.935 1.00 41.19 491 ILE A CA 1
ATOM 3871 C C . ILE A 1 491 ? 8.323 14.675 -44.423 1.00 41.19 491 ILE A C 1
ATOM 3873 O O . ILE A 1 491 ? 8.883 14.095 -43.484 1.00 41.19 491 ILE A O 1
ATOM 3877 N N . LYS A 1 492 ? 7.184 14.221 -44.964 1.00 36.97 492 LYS A N 1
ATOM 3878 C CA . LYS A 1 492 ? 6.557 12.942 -44.607 1.00 36.97 492 LYS A CA 1
ATOM 3879 C C . LYS A 1 492 ? 7.514 11.816 -44.985 1.00 36.97 492 LYS A C 1
ATOM 3881 O O . LYS A 1 492 ? 7.898 11.685 -46.140 1.00 36.97 492 LYS A O 1
ATOM 3886 N N . LEU A 1 493 ? 7.886 11.013 -43.993 1.00 44.12 493 LEU A N 1
ATOM 3887 C CA . LEU A 1 493 ? 8.792 9.885 -44.164 1.00 44.12 493 LEU A CA 1
ATOM 3888 C C . LEU A 1 493 ? 8.025 8.654 -44.668 1.00 44.12 493 LEU A C 1
ATOM 3890 O O . LEU A 1 493 ? 6.995 8.288 -44.094 1.00 44.12 493 LEU A O 1
ATOM 3894 N N . ASP A 1 494 ? 8.554 7.997 -45.695 1.00 43.94 494 ASP A N 1
ATOM 3895 C CA . ASP A 1 494 ? 7.978 6.786 -46.272 1.00 43.94 494 ASP A CA 1
ATOM 3896 C C . ASP A 1 494 ? 8.305 5.559 -45.393 1.00 43.94 494 ASP A C 1
ATOM 3898 O O . ASP A 1 494 ? 9.468 5.220 -45.151 1.00 43.94 494 ASP A O 1
ATOM 3902 N N . LYS A 1 495 ? 7.274 4.887 -44.859 1.00 46.88 495 LYS A N 1
ATOM 3903 C CA . LYS A 1 495 ? 7.416 3.732 -43.941 1.00 46.88 495 LYS A CA 1
ATOM 3904 C C . LYS A 1 495 ? 8.115 2.539 -44.605 1.00 46.88 495 LYS A C 1
ATOM 3906 O O . LYS A 1 495 ? 8.663 1.678 -43.915 1.00 46.88 495 LYS A O 1
ATOM 3911 N N . THR A 1 496 ? 8.122 2.514 -45.931 1.00 46.66 496 THR A N 1
ATOM 3912 C CA . THR A 1 496 ? 8.620 1.427 -46.772 1.00 46.66 496 THR A CA 1
ATOM 3913 C C . THR A 1 496 ? 10.149 1.295 -46.694 1.00 46.66 496 THR A C 1
ATOM 3915 O O . THR A 1 496 ? 10.665 0.187 -46.539 1.00 46.66 496 THR A O 1
ATOM 3918 N N . ILE A 1 497 ? 10.878 2.417 -46.639 1.00 53.25 497 ILE A N 1
ATOM 3919 C CA . ILE A 1 497 ? 12.355 2.459 -46.588 1.00 53.25 497 ILE A CA 1
ATOM 3920 C C . ILE A 1 497 ? 12.895 1.920 -45.251 1.00 53.25 497 ILE A C 1
ATOM 3922 O O . ILE A 1 497 ? 13.884 1.188 -45.228 1.00 53.25 497 ILE A O 1
ATOM 3926 N N . ASN A 1 498 ? 12.204 2.193 -44.134 1.00 54.00 498 ASN A N 1
ATOM 3927 C CA . ASN A 1 498 ? 12.543 1.622 -42.821 1.00 54.00 498 ASN A CA 1
ATOM 3928 C C . ASN A 1 498 ? 12.534 0.089 -42.850 1.00 54.00 498 ASN A C 1
ATOM 3930 O O . ASN A 1 498 ? 13.416 -0.552 -42.280 1.00 54.00 498 ASN A O 1
ATOM 3934 N N . SER A 1 499 ? 11.539 -0.495 -43.522 1.00 49.72 499 SER A N 1
ATOM 3935 C CA . SER A 1 499 ? 11.394 -1.946 -43.609 1.00 49.72 499 SER A CA 1
ATOM 3936 C C . SER A 1 499 ? 12.482 -2.594 -44.470 1.00 49.72 499 SER A C 1
ATOM 3938 O O . SER A 1 499 ? 12.941 -3.677 -44.126 1.00 49.72 499 SER A O 1
ATOM 3940 N N . GLU A 1 500 ? 12.956 -1.927 -45.528 1.00 53.78 500 GLU A N 1
ATOM 3941 C CA . GLU A 1 500 ? 14.013 -2.438 -46.416 1.00 53.78 500 GLU A CA 1
ATOM 3942 C C . GLU A 1 500 ? 15.423 -2.319 -45.824 1.00 53.78 500 GLU A C 1
ATOM 3944 O O . GLU A 1 500 ? 16.283 -3.158 -46.109 1.00 53.78 500 GLU A O 1
ATOM 3949 N N . LEU A 1 501 ? 15.668 -1.286 -45.012 1.00 56.44 501 LEU A N 1
ATOM 3950 C CA . LEU A 1 501 ? 16.972 -1.024 -44.403 1.00 56.44 501 LEU A CA 1
ATOM 3951 C C . LEU A 1 501 ? 17.156 -1.827 -43.103 1.00 56.44 501 LEU A C 1
ATOM 3953 O O . LEU A 1 501 ? 18.241 -2.329 -42.840 1.00 56.44 501 LEU A O 1
ATOM 3957 N N . LEU A 1 502 ? 16.095 -2.032 -42.309 1.00 54.06 502 LEU A N 1
ATOM 3958 C CA . LEU A 1 502 ? 16.180 -2.722 -41.009 1.00 54.06 502 LEU A CA 1
ATOM 3959 C C . LEU A 1 502 ? 15.819 -4.220 -41.043 1.00 54.06 502 LEU A C 1
ATOM 3961 O O . LEU A 1 502 ? 16.214 -4.939 -40.122 1.00 54.06 502 LEU A O 1
ATOM 3965 N N . ARG A 1 503 ? 15.112 -4.728 -42.071 1.00 54.59 503 ARG A N 1
ATOM 3966 C CA . ARG A 1 503 ? 14.746 -6.164 -42.181 1.00 54.59 503 ARG A CA 1
ATOM 3967 C C . ARG A 1 503 ? 15.927 -7.133 -42.040 1.00 54.59 503 ARG A C 1
ATOM 3969 O O . ARG A 1 503 ? 15.775 -8.108 -41.304 1.00 54.59 503 ARG A O 1
ATOM 3976 N N . PRO A 1 504 ? 17.076 -6.917 -42.713 1.00 52.75 504 PRO A N 1
ATOM 3977 C CA . PRO A 1 504 ? 18.199 -7.852 -42.634 1.00 52.75 504 PRO A CA 1
ATOM 3978 C C . PRO A 1 504 ? 18.771 -7.957 -41.213 1.00 52.75 504 PRO A C 1
ATOM 3980 O O . PRO A 1 504 ? 19.127 -9.043 -40.769 1.00 52.75 504 PRO A O 1
ATOM 3983 N N . LEU A 1 505 ? 18.796 -6.840 -40.477 1.00 52.12 505 LEU A N 1
ATOM 3984 C CA . LEU A 1 505 ? 19.369 -6.745 -39.132 1.00 52.12 505 LEU A CA 1
ATOM 3985 C C . LEU A 1 505 ? 18.426 -7.241 -38.032 1.00 52.12 505 LEU A C 1
ATOM 3987 O O . LEU A 1 505 ? 18.884 -7.854 -37.074 1.00 52.12 505 LEU A O 1
ATOM 3991 N N . LEU A 1 506 ? 17.113 -7.023 -38.169 1.00 51.75 506 LEU A N 1
ATOM 3992 C CA . LEU A 1 506 ? 16.108 -7.559 -37.239 1.00 51.75 506 LEU A CA 1
ATOM 3993 C C . LEU A 1 506 ? 16.090 -9.095 -37.243 1.00 51.75 506 LEU A C 1
ATOM 3995 O O . LEU A 1 506 ? 15.947 -9.711 -36.189 1.00 51.75 506 LEU A O 1
ATOM 3999 N N . ASN A 1 507 ? 16.293 -9.714 -38.409 1.00 51.62 507 ASN A N 1
ATOM 4000 C CA . ASN A 1 507 ? 16.372 -11.170 -38.529 1.00 51.62 507 ASN A CA 1
ATOM 4001 C C . ASN A 1 507 ? 17.651 -11.748 -37.898 1.00 51.62 507 ASN A C 1
ATOM 4003 O O . ASN A 1 507 ? 17.593 -12.813 -37.288 1.00 51.62 507 ASN A O 1
ATOM 4007 N N . GLU A 1 508 ? 18.786 -11.054 -38.005 1.00 51.91 508 GLU A N 1
ATOM 4008 C CA . GLU A 1 508 ? 20.048 -11.445 -37.355 1.00 51.91 508 GLU A CA 1
ATOM 4009 C C . GLU A 1 508 ? 20.009 -11.233 -35.837 1.00 51.91 508 GLU A C 1
ATOM 4011 O O . GLU A 1 508 ? 20.381 -12.136 -35.097 1.00 51.91 508 GLU A O 1
ATOM 4016 N N . LEU A 1 509 ? 19.465 -10.112 -35.345 1.00 49.03 509 LEU A N 1
ATOM 4017 C CA . LEU A 1 509 ? 19.311 -9.876 -33.905 1.00 49.03 509 LEU A CA 1
ATOM 4018 C C . LEU A 1 509 ? 18.409 -10.943 -33.263 1.00 49.03 509 LEU A C 1
ATOM 4020 O O . LEU A 1 509 ? 18.715 -11.445 -32.186 1.00 49.03 509 LEU A O 1
ATOM 4024 N N . ASN A 1 510 ? 17.340 -11.354 -33.954 1.00 49.28 510 ASN A N 1
ATOM 4025 C CA . ASN A 1 510 ? 16.493 -12.462 -33.513 1.00 49.28 510 ASN A CA 1
ATOM 4026 C C . ASN A 1 510 ? 17.245 -13.804 -33.507 1.00 49.28 510 ASN A C 1
ATOM 4028 O O . ASN A 1 510 ? 17.049 -14.592 -32.583 1.00 49.28 510 ASN A O 1
ATOM 4032 N N . LYS A 1 511 ? 18.137 -14.059 -34.476 1.00 49.25 511 LYS A N 1
ATOM 4033 C CA . LYS A 1 511 ? 19.002 -15.253 -34.485 1.00 49.25 511 LYS A CA 1
ATOM 4034 C C . LYS A 1 511 ? 20.052 -15.225 -33.375 1.00 49.25 511 LYS A C 1
ATOM 4036 O O . LYS A 1 511 ? 20.270 -16.249 -32.740 1.00 49.25 511 LYS A O 1
ATOM 4041 N N . GLU A 1 512 ? 20.672 -14.081 -33.109 1.00 47.44 512 GLU A N 1
ATOM 4042 C CA . GLU A 1 512 ? 21.712 -13.921 -32.087 1.00 47.44 512 GLU A CA 1
ATOM 4043 C C . GLU A 1 512 ? 21.120 -13.978 -30.665 1.00 47.44 512 GLU A C 1
ATOM 4045 O O . GLU A 1 512 ? 21.704 -14.586 -29.767 1.00 47.44 512 GLU A O 1
ATOM 4050 N N . ILE A 1 513 ? 19.912 -13.431 -30.469 1.00 46.34 513 ILE A N 1
ATOM 4051 C CA . ILE A 1 513 ? 19.126 -13.580 -29.235 1.00 46.34 513 ILE A CA 1
ATOM 4052 C C . ILE A 1 513 ? 18.684 -15.040 -29.051 1.00 46.34 513 ILE A C 1
ATOM 4054 O O . ILE A 1 513 ? 18.855 -15.572 -27.956 1.00 46.34 513 ILE A O 1
ATOM 4058 N N . CYS A 1 514 ? 18.204 -15.715 -30.105 1.00 37.69 514 CYS A N 1
ATOM 4059 C CA . CYS A 1 514 ? 17.864 -17.145 -30.050 1.00 37.69 514 CYS A CA 1
ATOM 4060 C C . CYS A 1 514 ? 19.091 -18.032 -29.777 1.00 37.69 514 CYS A C 1
ATOM 4062 O O . CYS A 1 514 ? 19.004 -19.003 -29.030 1.00 37.69 514 CYS A O 1
ATOM 4064 N N . ALA A 1 515 ? 20.253 -17.699 -30.341 1.00 41.97 515 ALA A N 1
ATOM 4065 C CA . ALA A 1 515 ? 21.498 -18.424 -30.100 1.00 41.97 515 ALA A CA 1
ATOM 4066 C C . ALA A 1 515 ? 21.998 -18.230 -28.661 1.00 41.97 515 ALA A C 1
ATOM 4068 O O . ALA A 1 515 ? 22.465 -19.181 -28.039 1.00 41.97 515 ALA A O 1
ATOM 4069 N N . ARG A 1 516 ? 21.848 -17.025 -28.092 1.00 44.00 516 ARG A N 1
ATOM 4070 C CA . ARG A 1 516 ? 22.175 -16.753 -26.683 1.00 44.00 516 ARG A CA 1
ATOM 4071 C C . ARG A 1 516 ? 21.198 -17.411 -25.711 1.00 44.00 516 ARG A C 1
ATOM 4073 O O . ARG A 1 516 ? 21.650 -17.921 -24.690 1.00 44.00 516 ARG A O 1
ATOM 4080 N N . SER A 1 517 ? 19.901 -17.462 -26.029 1.00 40.50 517 SER A N 1
ATOM 4081 C CA . SER A 1 517 ? 18.917 -18.173 -25.202 1.00 40.50 517 SER A CA 1
ATOM 4082 C C . SER A 1 517 ? 19.130 -19.689 -25.239 1.00 40.50 517 SER A C 1
ATOM 4084 O O . SER A 1 517 ? 19.047 -20.344 -24.202 1.00 40.50 517 SER A O 1
ATOM 4086 N N . LEU A 1 518 ? 19.484 -20.249 -26.402 1.00 40.28 518 LEU A N 1
ATOM 4087 C CA . LEU A 1 518 ? 19.852 -21.662 -26.535 1.00 40.28 518 LEU A CA 1
ATOM 4088 C C . LEU A 1 518 ? 21.175 -21.981 -25.822 1.00 40.28 518 LEU A C 1
ATOM 4090 O O . LEU A 1 518 ? 21.259 -22.993 -25.135 1.00 40.28 518 LEU A O 1
ATOM 4094 N N . ALA A 1 519 ? 22.176 -21.099 -25.892 1.00 42.25 519 ALA A N 1
ATOM 4095 C CA . ALA A 1 519 ? 23.429 -21.265 -25.153 1.00 42.25 519 ALA A CA 1
ATOM 4096 C C . ALA A 1 519 ? 23.236 -21.187 -23.624 1.00 42.25 519 ALA A C 1
ATOM 4098 O O . ALA A 1 519 ? 23.933 -21.879 -22.888 1.00 42.25 519 ALA A O 1
ATOM 4099 N N . SER A 1 520 ? 22.263 -20.403 -23.136 1.00 44.50 520 SER A N 1
ATOM 4100 C CA . SER A 1 520 ? 21.922 -20.349 -21.704 1.00 44.50 520 SER A CA 1
ATOM 4101 C C . SER A 1 520 ? 21.149 -21.569 -21.186 1.00 44.50 520 SER A C 1
ATOM 4103 O O . SER A 1 520 ? 21.061 -21.751 -19.977 1.00 44.50 520 SER A O 1
ATOM 4105 N N . LEU A 1 521 ? 20.613 -22.412 -22.077 1.00 44.28 521 LEU A N 1
ATOM 4106 C CA . LEU A 1 521 ? 19.868 -23.629 -21.728 1.00 44.28 521 LEU A CA 1
ATOM 4107 C C . LEU A 1 521 ? 20.751 -24.892 -21.649 1.00 44.28 521 LEU A C 1
ATOM 4109 O O . LEU A 1 521 ? 20.281 -25.917 -21.168 1.00 44.28 521 LEU A O 1
ATOM 4113 N N . VAL A 1 522 ? 22.016 -24.844 -22.092 1.00 45.97 522 VAL A N 1
ATOM 4114 C CA . VAL A 1 522 ? 22.883 -26.037 -22.276 1.00 45.97 522 VAL A CA 1
ATOM 4115 C C . VAL A 1 522 ? 24.001 -26.164 -21.214 1.00 45.97 522 VAL A C 1
ATOM 4117 O O . VAL A 1 522 ? 24.990 -26.862 -21.400 1.00 45.97 522 VAL A O 1
ATOM 4120 N N . ILE A 1 523 ? 23.861 -25.544 -20.040 1.00 36.59 523 ILE A N 1
ATOM 4121 C CA . ILE A 1 523 ? 24.807 -25.700 -18.913 1.00 36.59 523 ILE A CA 1
ATOM 4122 C C . ILE A 1 523 ? 23.957 -25.947 -17.651 1.00 36.59 523 ILE A C 1
ATOM 4124 O O . ILE A 1 523 ? 23.382 -24.998 -17.130 1.00 36.59 523 ILE A O 1
ATOM 4128 N N . LYS A 1 524 ? 23.691 -27.174 -17.177 1.00 33.72 524 LYS A N 1
ATOM 4129 C CA . LYS A 1 524 ? 24.572 -28.262 -16.694 1.00 33.72 524 LYS A CA 1
ATOM 4130 C C . LYS A 1 524 ? 23.811 -29.614 -16.673 1.00 33.72 524 LYS A C 1
ATOM 4132 O O . LYS A 1 524 ? 22.628 -29.582 -16.336 1.00 33.72 524 LYS A O 1
ATOM 4137 N N . PRO A 1 525 ? 24.460 -30.771 -16.913 1.00 46.38 525 PRO A N 1
ATOM 4138 C CA . PRO A 1 525 ? 24.159 -32.013 -16.196 1.00 46.38 525 PRO A CA 1
ATOM 4139 C C . PRO A 1 525 ? 24.697 -31.996 -14.756 1.00 46.38 525 PRO A C 1
ATOM 4141 O O . PRO A 1 525 ? 25.735 -31.328 -14.511 1.00 46.38 525 PRO A O 1
#

Radius of gyration: 35.51 Å; chains: 1; bounding box: 86×93×90 Å